Protein AF-A0A7V2DYG6-F1 (afdb_monomer_lite)

pLDDT: mean 83.48, std 15.12, range [31.61, 98.5]

Sequence (551 aa):
MRSIEEAAREAASCVRCRLARGRTQVVYGVGNPRAELMFIGEAPGYHEDRQGEPFVGAAGQLLTKMLEGIGLRREDVYIANVLKCLGYDAMVQLADGSWERIGRLVRSRYQGSVMSVDADGRLVARRVIGWHETPIAGRRIFRLSYASAKDAGAGWVSVELTGDHPVLTERGWVAAEELRPDDRIATGQGLSDTAFDVVCGTVLGDGRLSGNGSYLSFCHGEAQRDYAFFKAALLEELSPRTTVLRAAAGNGGAARGVVQVRTLPHRALRLLRSDFYRPRKRVPPWVAERLNDRMLAIWFMDEGDTRIRPPRRASSEIATVGFPEEDLPTLVAGLRRLGLTPSVQRGRIHFDLRESEALSIAIAPYVPPPMRHKLHPEVARRIPYDPDRFATGPPRAMYDRVDVRDVTHRPRTDATFFCIDVEGTHNFVTAGGVVHNCRPPGNRDPLPDEIEACRPWLAEQIDLIDPRIIVTLGNFATRFILDRPVSISRVRGQRFAWRGKVVIPTFHPAAVLHGGGQASSQMEALRRDFEEVRAALAERPPPVEEQLGLF

Structure (mmCIF, N/CA/C/O backbone):
data_AF-A0A7V2DYG6-F1
#
_entry.id   AF-A0A7V2DYG6-F1
#
loop_
_atom_site.group_PDB
_atom_site.id
_atom_site.type_symbol
_atom_site.label_atom_id
_atom_site.label_alt_id
_atom_site.label_comp_id
_atom_site.label_asym_id
_atom_site.label_entity_id
_atom_site.label_seq_id
_atom_site.pdbx_PDB_ins_code
_atom_site.Cartn_x
_atom_site.Cartn_y
_atom_site.Cartn_z
_atom_site.occupancy
_atom_site.B_iso_or_equiv
_atom_site.auth_seq_id
_atom_site.auth_comp_id
_atom_site.auth_asym_id
_atom_site.auth_atom_id
_atom_site.pdbx_PDB_model_num
ATOM 1 N N . MET A 1 1 ? -20.775 -1.449 45.036 1.00 58.75 1 MET A N 1
ATOM 2 C CA . MET A 1 1 ? -21.203 -1.892 43.691 1.00 58.75 1 MET A CA 1
ATOM 3 C C . MET A 1 1 ? -20.471 -1.029 42.677 1.00 58.75 1 MET A C 1
ATOM 5 O O . MET A 1 1 ? -20.194 0.114 43.021 1.00 58.75 1 MET A O 1
ATOM 9 N N . ARG A 1 2 ? -20.111 -1.565 41.507 1.00 79.12 2 ARG A N 1
ATOM 10 C CA . ARG A 1 2 ? -19.442 -0.809 40.433 1.00 79.12 2 ARG A CA 1
ATOM 11 C C . ARG A 1 2 ? -20.378 0.283 39.895 1.00 79.12 2 ARG A C 1
ATOM 13 O O . ARG A 1 2 ? -21.585 0.057 39.866 1.00 79.12 2 ARG A O 1
ATOM 20 N N . SER A 1 3 ? -19.856 1.434 39.480 1.00 86.50 3 SER A N 1
ATOM 21 C CA . SER A 1 3 ? -20.645 2.482 38.810 1.00 86.50 3 SER A CA 1
ATOM 22 C C . SER A 1 3 ? -20.632 2.327 37.282 1.00 86.50 3 SER A C 1
ATOM 24 O O . SER A 1 3 ? -19.695 1.761 36.709 1.00 86.50 3 SER A O 1
ATOM 26 N N . ILE A 1 4 ? -21.641 2.868 36.589 1.00 84.88 4 ILE A N 1
ATOM 27 C CA . ILE A 1 4 ? -21.669 2.860 35.117 1.00 84.88 4 ILE A CA 1
ATOM 28 C C . ILE A 1 4 ? -20.518 3.686 34.523 1.00 84.88 4 ILE A C 1
ATOM 30 O O . ILE A 1 4 ? -19.991 3.340 33.472 1.00 84.88 4 ILE A O 1
ATOM 34 N N . GLU A 1 5 ? -20.047 4.726 35.214 1.00 84.88 5 GLU A N 1
ATOM 35 C CA . GLU A 1 5 ? -18.883 5.527 34.823 1.00 84.88 5 GLU A CA 1
ATOM 36 C C . GLU A 1 5 ? -17.558 4.781 35.062 1.00 84.88 5 GLU A C 1
ATOM 38 O O . GLU A 1 5 ? -16.579 5.004 34.352 1.00 84.88 5 GLU A O 1
ATOM 43 N N . GLU A 1 6 ? -17.477 3.900 36.064 1.00 82.06 6 GLU A N 1
ATOM 44 C CA . GLU A 1 6 ? -16.348 2.973 36.253 1.00 82.06 6 GLU A CA 1
ATOM 45 C C . GLU A 1 6 ? -16.320 1.891 35.169 1.00 82.06 6 GLU A C 1
ATOM 47 O O . GLU A 1 6 ? -15.259 1.601 34.612 1.00 82.06 6 GLU A O 1
ATOM 52 N N . ALA A 1 7 ? -17.480 1.329 34.823 1.00 78.00 7 ALA A N 1
ATOM 53 C CA . ALA A 1 7 ? -17.611 0.376 33.726 1.00 78.00 7 ALA A CA 1
ATOM 54 C C . ALA A 1 7 ? -17.334 1.036 32.360 1.00 78.00 7 ALA A C 1
ATOM 56 O O . ALA A 1 7 ? -16.596 0.478 31.551 1.00 78.00 7 ALA A O 1
ATOM 57 N N . ALA A 1 8 ? -17.779 2.280 32.146 1.00 74.00 8 ALA A N 1
ATOM 58 C CA . ALA A 1 8 ? -17.452 3.081 30.965 1.00 74.00 8 ALA A CA 1
ATOM 59 C C . ALA A 1 8 ? -15.947 3.347 30.833 1.00 74.00 8 ALA A C 1
ATOM 61 O O . ALA A 1 8 ? -15.392 3.218 29.742 1.00 74.00 8 ALA A O 1
ATOM 62 N N . ARG A 1 9 ? -15.267 3.687 31.938 1.00 80.38 9 ARG A N 1
ATOM 63 C CA . ARG A 1 9 ? -13.812 3.921 31.956 1.00 80.38 9 ARG A CA 1
ATOM 64 C C . ARG A 1 9 ? -13.000 2.656 31.680 1.00 80.38 9 ARG A C 1
ATOM 66 O O . ARG A 1 9 ? -11.936 2.757 31.077 1.00 80.38 9 ARG A O 1
ATOM 73 N N . GLU A 1 10 ? -13.490 1.473 32.043 1.00 73.56 10 GLU A N 1
ATOM 74 C CA . GLU A 1 10 ? -12.833 0.218 31.660 1.00 73.56 10 GLU A CA 1
ATOM 75 C C . GLU A 1 10 ? -13.182 -0.199 30.225 1.00 73.56 10 GLU A C 1
ATOM 77 O O . GLU A 1 10 ? -12.290 -0.537 29.447 1.00 73.56 10 GLU A O 1
ATOM 82 N N . ALA A 1 11 ? -14.443 -0.082 29.808 1.00 60.69 11 ALA A N 1
ATOM 83 C CA . ALA A 1 11 ? -14.864 -0.323 28.429 1.00 60.69 11 ALA A CA 1
ATOM 84 C C . ALA A 1 11 ? -14.208 0.653 27.430 1.00 60.69 11 ALA A C 1
ATOM 86 O O . ALA A 1 11 ? -14.015 0.302 26.257 1.00 60.69 11 ALA A O 1
ATOM 87 N N . ALA A 1 12 ? -13.761 1.827 27.900 1.00 61.16 12 ALA A N 1
ATOM 88 C CA . ALA A 1 12 ? -12.889 2.741 27.164 1.00 61.16 12 ALA A CA 1
ATOM 89 C C . ALA A 1 12 ? -11.600 2.057 26.657 1.00 61.16 12 ALA A C 1
ATOM 91 O O . ALA A 1 12 ? -11.075 2.395 25.595 1.00 61.16 12 ALA A O 1
ATOM 92 N N . SER A 1 13 ? -11.136 1.033 27.378 1.00 58.62 13 SER A N 1
ATOM 93 C CA . SER A 1 13 ? -9.994 0.186 27.026 1.00 58.62 13 SER A CA 1
ATOM 94 C C . SER A 1 13 ? -10.353 -1.088 26.244 1.00 58.62 13 SER A C 1
ATOM 96 O O . SER A 1 13 ? -9.453 -1.824 25.851 1.00 58.62 13 SER A O 1
ATOM 98 N N . CYS A 1 14 ? -11.639 -1.375 25.988 1.00 49.91 14 CYS A N 1
ATOM 99 C CA . CYS A 1 14 ? -12.073 -2.613 25.328 1.00 49.91 14 CYS A CA 1
ATOM 100 C C . CYS A 1 14 ? -11.471 -2.774 23.923 1.00 49.91 14 CYS A C 1
ATOM 102 O O . CYS A 1 14 ? -11.638 -1.899 23.070 1.00 49.91 14 CYS A O 1
ATOM 104 N N . VAL A 1 15 ? -10.878 -3.945 23.659 1.00 51.44 15 VAL A N 1
ATOM 105 C CA . VAL A 1 15 ? -10.289 -4.348 22.364 1.00 51.44 15 VAL A CA 1
ATOM 106 C C . VAL A 1 15 ? -10.789 -5.714 21.854 1.00 51.44 15 VAL A C 1
ATOM 108 O O . VAL A 1 15 ? -10.137 -6.340 21.027 1.00 51.44 15 VAL A O 1
ATOM 111 N N . ARG A 1 16 ? -11.925 -6.219 22.358 1.00 52.41 16 ARG A N 1
ATOM 112 C CA . ARG A 1 16 ? -12.322 -7.644 22.260 1.00 52.41 16 ARG A CA 1
ATOM 113 C C . ARG A 1 16 ? -12.624 -8.201 20.839 1.00 52.41 16 ARG A C 1
ATOM 115 O O . ARG A 1 16 ? -12.970 -9.372 20.753 1.00 52.41 16 ARG A O 1
ATOM 122 N N . CYS A 1 17 ? -12.511 -7.441 19.736 1.00 44.00 17 CYS A N 1
ATOM 123 C CA . CYS A 1 17 ? -12.794 -7.947 18.369 1.00 44.00 17 CYS A CA 1
ATOM 124 C C . CYS A 1 17 ? -12.025 -7.226 17.235 1.00 44.00 17 CYS A C 1
ATOM 126 O O . CYS A 1 17 ? -10.950 -6.678 17.454 1.00 44.00 17 CYS A O 1
ATOM 128 N N . ARG A 1 18 ? -12.583 -7.215 16.011 1.00 47.06 18 ARG A N 1
ATOM 129 C CA . ARG A 1 18 ? -12.096 -6.495 14.823 1.00 47.06 18 ARG A CA 1
ATOM 130 C C . ARG A 1 18 ? -12.662 -5.108 14.520 1.00 47.06 18 ARG A C 1
ATOM 132 O O . ARG A 1 18 ? -11.879 -4.280 14.063 1.00 47.06 18 ARG A O 1
ATOM 139 N N . LEU A 1 19 ? -13.926 -4.775 14.820 1.00 47.75 19 LEU A N 1
ATOM 140 C CA . LEU A 1 19 ? -14.374 -3.362 14.743 1.00 47.75 19 LEU A CA 1
ATOM 141 C C . LEU A 1 19 ? -13.605 -2.474 15.714 1.00 47.75 19 LEU A C 1
ATOM 143 O O . LEU A 1 19 ? -13.468 -1.271 15.490 1.00 47.75 19 LEU A O 1
ATOM 147 N N . ALA A 1 20 ? -13.023 -3.133 16.719 1.00 46.84 20 ALA A N 1
ATOM 148 C CA . ALA A 1 20 ? -11.953 -2.639 17.549 1.00 46.84 20 ALA A CA 1
ATOM 149 C C . ALA A 1 20 ? -10.941 -1.797 16.782 1.00 46.84 20 ALA A C 1
ATOM 151 O O . ALA A 1 20 ? -10.587 -0.704 17.205 1.00 46.84 20 ALA A O 1
ATOM 152 N N . ARG A 1 21 ? -10.570 -2.213 15.577 1.00 41.56 21 ARG A N 1
ATOM 153 C CA . ARG A 1 21 ? -9.626 -1.460 14.772 1.00 41.56 21 ARG A CA 1
ATOM 154 C C . ARG A 1 21 ? -10.054 0.010 14.610 1.00 41.56 21 ARG A C 1
ATOM 156 O O . ARG A 1 21 ? -9.193 0.849 14.731 1.00 41.56 21 ARG A O 1
ATOM 163 N N . GLY A 1 22 ? -11.316 0.433 14.601 1.00 44.44 22 GLY A N 1
ATOM 164 C CA . GLY A 1 22 ? -11.501 1.852 14.955 1.00 44.44 22 GLY A CA 1
ATOM 165 C C . GLY A 1 22 ? -12.875 2.444 14.885 1.00 44.44 22 GLY A C 1
ATOM 166 O O . GLY A 1 22 ? -13.302 3.043 13.905 1.00 44.44 22 GLY A O 1
ATOM 167 N N . ARG A 1 23 ? -13.433 2.490 16.077 1.00 51.09 23 ARG A N 1
ATOM 168 C CA . ARG A 1 23 ? -13.841 3.779 16.617 1.00 51.09 23 ARG A CA 1
ATOM 169 C C . ARG A 1 23 ? -12.651 4.719 16.903 1.00 51.09 23 ARG A C 1
ATOM 171 O O . ARG A 1 23 ? -11.657 4.316 17.526 1.00 51.09 23 ARG A O 1
ATOM 178 N N . THR A 1 24 ? -12.799 5.989 16.539 1.00 52.12 24 THR A N 1
ATOM 179 C CA . THR A 1 24 ? -12.037 7.123 17.069 1.00 52.12 24 THR A CA 1
ATOM 180 C C . THR A 1 24 ? -12.218 7.266 18.587 1.00 52.12 24 THR A C 1
ATOM 182 O O . THR A 1 24 ? -11.200 7.429 19.264 1.00 52.12 24 THR A O 1
ATOM 185 N N . GLN A 1 25 ? -13.410 7.050 19.166 1.00 57.22 25 GLN A N 1
ATOM 186 C CA . GLN A 1 25 ? -13.566 6.907 20.626 1.00 57.22 25 GLN A CA 1
ATOM 187 C C . GLN A 1 25 ? -14.722 6.007 21.095 1.00 57.22 25 GLN A C 1
ATOM 189 O O . GLN A 1 25 ? -15.579 5.566 20.338 1.00 57.22 25 GLN A O 1
ATOM 194 N N . VAL A 1 26 ? -14.687 5.647 22.378 1.00 60.38 26 VAL A N 1
ATOM 195 C CA . VAL A 1 26 ? -15.513 4.591 22.969 1.00 60.38 26 VAL A CA 1
ATOM 196 C C . VAL A 1 26 ? -16.944 5.053 23.165 1.00 60.38 26 VAL A C 1
ATOM 198 O O . VAL A 1 26 ? -17.312 5.530 24.230 1.00 60.38 26 VAL A O 1
ATOM 201 N N . VAL A 1 27 ? -17.759 4.803 22.144 1.00 73.06 27 VAL A N 1
ATOM 202 C CA . VAL A 1 27 ? -19.216 4.910 22.226 1.00 73.06 27 VAL A CA 1
ATOM 203 C C . VAL A 1 27 ? -19.761 3.787 23.109 1.00 73.06 27 VAL A C 1
ATOM 205 O O . VAL A 1 27 ? -20.212 2.760 22.611 1.00 73.06 27 VAL A O 1
ATOM 208 N N . TYR A 1 28 ? -19.601 3.941 24.423 1.00 79.12 28 TYR A N 1
ATOM 209 C CA . TYR A 1 28 ? -20.069 2.996 25.434 1.00 79.12 28 TYR A CA 1
ATOM 210 C C . TYR A 1 28 ? -21.559 3.205 25.661 1.00 79.12 28 TYR A C 1
ATOM 212 O O . TYR A 1 28 ? -22.362 2.379 25.238 1.00 79.12 28 TYR A O 1
ATOM 220 N N . GLY A 1 29 ? -21.926 4.354 26.228 1.00 83.75 29 GLY A N 1
ATOM 221 C CA . GLY A 1 29 ? -23.301 4.812 26.304 1.00 83.75 29 GLY A CA 1
ATOM 222 C C . GLY A 1 29 ? -23.453 6.165 26.993 1.00 83.75 29 GLY A C 1
ATOM 223 O O . GLY A 1 29 ? -22.525 6.630 27.654 1.00 83.75 29 GLY A O 1
ATOM 224 N N . VAL A 1 30 ? -24.611 6.797 26.808 1.00 89.44 30 VAL A N 1
ATOM 225 C CA . VAL A 1 30 ? -24.936 8.143 27.312 1.00 89.44 30 VAL A CA 1
ATOM 226 C C . VAL A 1 30 ? -26.374 8.196 27.825 1.00 89.44 30 VAL A C 1
ATOM 228 O O . VAL A 1 30 ? -27.230 7.470 27.316 1.00 89.44 30 VAL A O 1
ATOM 231 N N . GLY A 1 31 ? -26.635 9.071 28.800 1.00 91.19 31 GLY A N 1
ATOM 232 C CA . GLY A 1 31 ? -27.966 9.332 29.349 1.00 91.19 31 GLY A CA 1
ATOM 233 C C . GLY A 1 31 ? -28.050 9.143 30.866 1.00 91.19 31 GLY A C 1
ATOM 234 O O . GLY A 1 31 ? -27.023 9.095 31.544 1.00 91.19 31 GLY A O 1
ATOM 235 N N . ASN A 1 32 ? -29.266 9.044 31.405 1.00 91.81 32 ASN A N 1
ATOM 236 C CA . ASN A 1 32 ? -29.505 8.884 32.842 1.00 91.81 32 ASN A CA 1
ATOM 237 C C . ASN A 1 32 ? -28.981 7.515 33.344 1.00 91.81 32 ASN A C 1
ATOM 239 O O . ASN A 1 32 ? -29.447 6.478 32.867 1.00 91.81 32 ASN A O 1
ATOM 243 N N . PRO A 1 33 ? -28.067 7.476 34.338 1.00 89.44 33 PRO A N 1
ATOM 244 C CA . PRO A 1 33 ? -27.503 6.235 34.877 1.00 89.44 33 PRO A CA 1
ATOM 245 C C . PRO A 1 33 ? -28.499 5.398 35.706 1.00 89.44 33 PRO A C 1
ATOM 247 O O . PRO A 1 33 ? -28.145 4.329 36.191 1.00 89.44 33 PRO A O 1
ATOM 250 N N . ARG A 1 34 ? -29.725 5.896 35.910 1.00 89.00 34 ARG A N 1
ATOM 251 C CA . ARG A 1 34 ? -30.854 5.245 36.597 1.00 89.00 34 ARG A CA 1
ATOM 252 C C . ARG A 1 34 ? -32.128 5.328 35.745 1.00 89.00 34 ARG A C 1
ATOM 254 O O . ARG A 1 34 ? -33.213 5.598 36.258 1.00 89.00 34 ARG A O 1
ATOM 261 N N . ALA A 1 35 ? -31.987 5.228 34.425 1.00 91.38 35 ALA A N 1
ATOM 262 C CA . ALA A 1 35 ? -33.112 5.317 33.504 1.00 91.38 35 ALA A CA 1
ATOM 263 C C . ALA A 1 35 ? -34.000 4.067 33.581 1.00 91.38 35 ALA A C 1
ATOM 265 O O . ALA A 1 35 ? -33.533 2.957 33.342 1.00 91.38 35 ALA A O 1
ATOM 266 N N . GLU A 1 36 ? -35.311 4.246 33.776 1.00 93.00 36 GLU A N 1
ATOM 267 C CA . GLU A 1 36 ? -36.278 3.150 33.600 1.00 93.00 36 GLU A CA 1
ATOM 268 C C . GLU A 1 36 ? -36.319 2.626 32.151 1.00 93.00 36 GLU A C 1
ATOM 270 O O . GLU A 1 36 ? -36.797 1.515 31.918 1.00 93.00 36 GLU A O 1
ATOM 275 N N . LEU A 1 37 ? -35.813 3.404 31.187 1.00 94.56 37 LEU A N 1
ATOM 276 C CA . LEU A 1 37 ? -35.832 3.114 29.756 1.00 94.56 37 LEU A CA 1
ATOM 277 C C . LEU A 1 37 ? -34.424 3.199 29.137 1.00 94.56 37 LEU A C 1
ATOM 279 O O . LEU A 1 37 ? -33.782 4.251 29.155 1.00 94.56 37 LEU A O 1
ATOM 283 N N . MET A 1 38 ? -33.978 2.101 28.523 1.00 96.25 38 MET A N 1
ATOM 284 C CA . MET A 1 38 ? -32.699 2.001 27.809 1.00 96.25 38 MET A CA 1
ATOM 285 C C . MET A 1 38 ? -32.905 1.667 26.325 1.00 96.25 38 MET A C 1
ATOM 287 O O . MET A 1 38 ? -33.697 0.793 25.988 1.00 96.25 38 MET A O 1
ATOM 291 N N . PHE A 1 39 ? -32.155 2.317 25.438 1.00 95.88 39 PHE A N 1
ATOM 292 C CA . PHE A 1 39 ? -32.126 2.081 23.995 1.00 95.88 39 PHE A CA 1
ATOM 293 C C . PHE A 1 39 ? -30.825 1.393 23.572 1.00 95.88 39 PHE A C 1
ATOM 295 O O . PHE A 1 39 ? -29.736 1.752 24.018 1.00 95.88 39 PHE A O 1
ATOM 302 N N . ILE A 1 40 ? -30.922 0.423 22.665 1.00 93.19 40 ILE A N 1
ATOM 303 C CA . ILE A 1 40 ? -29.769 -0.354 22.191 1.00 93.19 40 ILE A CA 1
ATOM 304 C C . ILE A 1 40 ? -29.702 -0.302 20.663 1.00 93.19 40 ILE A C 1
ATOM 306 O O . ILE A 1 40 ? -30.668 -0.668 19.987 1.00 93.19 40 ILE A O 1
ATOM 310 N N . GLY A 1 41 ? -28.563 0.169 20.143 1.00 84.94 41 GLY A N 1
ATOM 311 C CA . GLY A 1 41 ? -28.224 0.195 18.717 1.00 84.94 41 GLY A CA 1
ATOM 312 C C . GLY A 1 41 ? -27.410 -1.021 18.264 1.00 84.94 41 GLY A C 1
ATOM 313 O O . GLY A 1 41 ? -27.252 -1.993 19.000 1.00 84.94 41 GLY A O 1
ATOM 314 N N . GLU A 1 42 ? -26.908 -0.968 17.030 1.00 78.69 42 GLU A N 1
ATOM 315 C CA . GLU A 1 42 ? -26.140 -2.059 16.405 1.00 78.69 42 GLU A CA 1
ATOM 316 C C . GLU A 1 42 ? -24.624 -1.797 16.352 1.00 78.69 42 GLU A C 1
ATOM 318 O O . GLU A 1 42 ? -23.828 -2.687 16.650 1.00 78.69 42 GLU A O 1
ATOM 323 N N . ALA A 1 43 ? -24.222 -0.579 15.984 1.00 70.56 43 ALA A N 1
ATOM 324 C CA . ALA A 1 43 ? -22.841 -0.116 15.888 1.00 70.56 43 ALA A CA 1
ATOM 325 C C . ALA A 1 43 ? -22.816 1.430 15.865 1.00 70.56 43 ALA A C 1
ATOM 327 O O . ALA A 1 43 ? -23.840 2.045 15.560 1.00 70.56 43 ALA A O 1
ATOM 328 N N . PRO A 1 44 ? -21.676 2.096 16.141 1.00 70.06 44 PRO A N 1
ATOM 329 C CA . PRO A 1 44 ? -21.608 3.548 16.165 1.00 70.06 44 PRO A CA 1
ATOM 330 C C . PRO A 1 44 ? -21.460 4.105 14.748 1.00 70.06 44 PRO A C 1
ATOM 332 O O . PRO A 1 44 ? -20.532 3.744 14.019 1.00 70.06 44 PRO A O 1
ATOM 335 N N . GLY A 1 45 ? -22.337 5.037 14.374 1.00 64.75 45 GLY A N 1
ATOM 336 C CA . GLY A 1 45 ? -22.190 5.806 13.137 1.00 64.75 45 GLY A 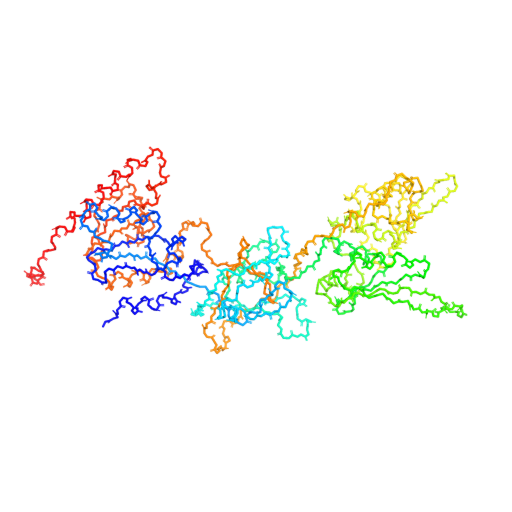CA 1
ATOM 337 C C . GLY A 1 45 ? -21.003 6.783 13.181 1.00 64.75 45 GLY A C 1
ATOM 338 O O . GLY A 1 45 ? -20.504 7.132 14.247 1.00 64.75 45 GLY A O 1
ATOM 339 N N . TYR A 1 46 ? -20.574 7.305 12.026 1.00 59.06 46 TYR A N 1
ATOM 340 C CA . TYR A 1 46 ? -19.407 8.206 11.911 1.00 59.06 46 TYR A CA 1
ATOM 341 C C . TYR A 1 46 ? -19.398 9.396 12.897 1.00 59.06 46 TYR A C 1
ATOM 343 O O . TYR A 1 46 ? -18.356 9.734 13.457 1.00 59.06 46 TYR A O 1
ATOM 351 N N . HIS A 1 47 ? -20.544 10.049 13.113 1.00 71.31 47 HIS A N 1
ATOM 352 C CA . HIS A 1 47 ? -20.635 11.184 14.041 1.00 71.31 47 HIS A CA 1
ATOM 353 C C . HIS A 1 47 ? -20.616 10.748 15.510 1.00 71.31 47 HIS A C 1
ATOM 355 O O . HIS A 1 47 ? -20.067 11.461 16.343 1.00 71.31 47 HIS A O 1
ATOM 361 N N . GLU A 1 48 ? -21.188 9.582 15.799 1.00 72.31 48 GLU A N 1
ATOM 362 C CA . GLU A 1 48 ? -21.292 8.985 17.134 1.00 72.31 48 GLU A CA 1
ATOM 363 C C . GLU A 1 48 ? -19.930 8.532 17.612 1.00 72.31 48 GLU A C 1
ATOM 365 O O . GLU A 1 48 ? -19.489 8.904 18.693 1.00 72.31 48 GLU A O 1
ATOM 370 N N . ASP A 1 49 ? -19.219 7.827 16.735 1.00 58.59 49 ASP A N 1
ATOM 371 C CA . ASP A 1 49 ? -17.827 7.482 16.926 1.00 58.59 49 ASP A CA 1
ATOM 372 C C . ASP A 1 49 ? -16.976 8.707 17.293 1.00 58.59 49 ASP A C 1
ATOM 374 O O . ASP A 1 49 ? -16.279 8.706 18.304 1.00 58.59 49 ASP A O 1
ATOM 378 N N . ARG A 1 50 ? -17.078 9.790 16.511 1.00 67.25 50 ARG A N 1
ATOM 379 C CA . ARG A 1 50 ? -16.298 11.007 16.768 1.00 67.25 50 ARG A CA 1
ATOM 380 C C . ARG A 1 50 ? -16.675 11.717 18.067 1.00 67.25 50 ARG A C 1
ATOM 382 O O . ARG A 1 50 ? -15.801 12.339 18.670 1.00 67.25 50 ARG A O 1
ATOM 389 N N . GLN A 1 51 ? -17.935 11.656 18.491 1.00 74.81 51 GLN A N 1
ATOM 390 C CA . GLN A 1 51 ? -18.427 12.358 19.683 1.00 74.81 51 GLN A CA 1
ATOM 391 C C . GLN A 1 51 ? -18.346 11.513 20.964 1.00 74.81 51 GLN A C 1
ATOM 393 O O . GLN A 1 51 ? -18.314 12.083 22.047 1.00 74.81 51 GLN A O 1
ATOM 398 N N . GLY A 1 52 ? -18.242 10.183 20.860 1.00 72.12 52 GLY A N 1
ATOM 399 C CA . GLY A 1 52 ? -18.289 9.265 22.007 1.00 72.12 52 GLY A CA 1
ATOM 400 C C . GLY A 1 52 ? -19.714 8.933 22.459 1.00 72.12 52 GLY A C 1
ATOM 401 O O . GLY A 1 52 ? -19.909 8.059 23.299 1.00 72.12 52 GLY A O 1
ATOM 402 N N . GLU A 1 53 ? -20.716 9.577 21.863 1.00 85.12 53 GLU A N 1
ATOM 403 C CA . GLU A 1 53 ? -22.126 9.440 22.210 1.00 85.12 53 GLU A CA 1
ATOM 404 C C . GLU A 1 53 ? -22.895 8.709 21.098 1.00 85.12 53 GLU A C 1
ATOM 406 O O . GLU A 1 53 ? -22.802 9.094 19.929 1.00 85.12 53 GLU A O 1
ATOM 411 N N . PRO A 1 54 ? -23.664 7.653 21.417 1.00 84.44 54 PRO A N 1
ATOM 412 C CA . PRO A 1 54 ? -24.465 6.933 20.431 1.00 84.44 54 PRO A CA 1
ATOM 413 C C . PRO A 1 54 ? -25.656 7.782 19.968 1.00 84.44 54 PRO A C 1
ATOM 415 O O . PRO A 1 54 ? -26.147 8.633 20.705 1.00 84.44 54 PRO A O 1
ATOM 418 N N . PHE A 1 55 ? -26.156 7.537 18.754 1.00 86.75 55 PHE A N 1
ATOM 419 C CA . PHE A 1 55 ? -27.301 8.241 18.157 1.00 86.75 55 PHE A CA 1
ATOM 420 C C . PHE A 1 55 ? -27.216 9.785 18.166 1.00 86.75 55 PHE A C 1
ATOM 422 O O . PHE A 1 55 ? -28.168 10.442 18.589 1.00 86.75 55 PHE A O 1
ATOM 429 N N . VAL A 1 56 ? -26.122 10.384 17.680 1.00 84.88 56 VAL A N 1
ATOM 430 C CA . VAL A 1 56 ? -25.991 11.850 17.455 1.00 84.88 56 VAL A CA 1
ATOM 431 C C . VAL A 1 56 ? -26.098 12.264 15.976 1.00 84.88 56 VAL A C 1
ATOM 433 O O . VAL A 1 56 ? -26.129 13.451 15.658 1.00 84.88 56 VAL A O 1
ATOM 436 N N . GLY A 1 57 ? -26.162 11.300 15.048 1.00 82.50 57 GLY A N 1
ATOM 437 C CA . GLY A 1 57 ? -26.413 11.558 13.622 1.00 82.50 57 GLY A CA 1
ATOM 438 C C . GLY A 1 57 ? -27.888 11.854 13.300 1.00 82.50 57 GLY A C 1
ATOM 439 O O . GLY A 1 57 ? -28.717 12.019 14.191 1.00 82.50 57 GLY A O 1
ATOM 440 N N . ALA A 1 58 ? -28.258 11.849 12.014 1.00 83.81 58 ALA A N 1
ATOM 441 C CA . ALA A 1 58 ? -29.648 12.072 11.578 1.00 83.81 58 ALA A CA 1
ATOM 442 C C . ALA A 1 58 ? -30.644 11.047 12.168 1.00 83.81 58 ALA A C 1
ATOM 444 O O . ALA A 1 58 ? -31.732 11.417 12.607 1.00 83.81 58 ALA A O 1
ATOM 445 N N . ALA A 1 59 ? -30.241 9.774 12.271 1.00 85.00 59 ALA A N 1
ATOM 446 C CA . ALA A 1 59 ? -30.986 8.734 12.989 1.00 85.00 59 ALA A CA 1
ATOM 447 C C . ALA A 1 59 ? -31.208 9.093 14.472 1.00 85.00 59 ALA A C 1
ATOM 449 O O . ALA A 1 59 ? -32.266 8.827 15.035 1.00 85.00 59 ALA A O 1
ATOM 450 N N . GLY A 1 60 ? -30.229 9.765 15.077 1.00 88.62 60 GLY A N 1
ATOM 451 C CA . GLY A 1 60 ? -30.290 10.313 16.424 1.00 88.62 60 GLY A CA 1
ATOM 452 C C . GLY A 1 60 ? -31.247 11.484 16.592 1.00 88.62 60 GLY A C 1
ATOM 453 O O . GLY A 1 60 ? -31.999 11.522 17.559 1.00 88.62 60 GLY A O 1
ATOM 454 N N . GLN A 1 61 ? -31.280 12.401 15.625 1.00 91.44 61 GLN A N 1
ATOM 455 C CA . GLN A 1 61 ? -32.254 13.497 15.599 1.00 91.44 61 GLN A CA 1
ATOM 456 C C . GLN A 1 61 ? -33.690 12.974 15.457 1.00 91.44 61 GLN A C 1
ATOM 458 O O . GLN A 1 61 ? -34.608 13.537 16.052 1.00 91.44 61 GLN A O 1
ATOM 463 N N . LEU A 1 62 ? -33.897 11.887 14.701 1.00 91.81 62 LEU A N 1
ATOM 464 C CA . LEU A 1 62 ? -35.192 11.208 14.655 1.00 91.81 62 LEU A CA 1
ATOM 465 C C . LEU A 1 62 ? -35.515 10.521 15.992 1.00 91.81 62 LEU A C 1
ATOM 467 O O . LEU A 1 62 ? -36.628 10.684 16.477 1.00 91.81 62 LEU A O 1
ATOM 471 N N . LEU A 1 63 ? -34.557 9.823 16.616 1.00 93.38 63 LEU A N 1
ATOM 472 C CA . LEU A 1 63 ? -34.744 9.220 17.942 1.00 93.38 63 LEU A CA 1
ATOM 473 C C . LEU A 1 63 ? -35.163 10.266 18.990 1.00 93.38 63 LEU A C 1
ATOM 475 O O . LEU A 1 63 ? -36.162 10.060 19.673 1.00 93.38 63 LEU A O 1
ATOM 479 N N . THR A 1 64 ? -34.476 11.413 19.059 1.00 94.25 64 THR A N 1
ATOM 480 C CA . THR A 1 64 ? -34.856 12.522 19.951 1.00 94.25 64 THR A CA 1
ATOM 481 C C . THR A 1 64 ? -36.286 13.003 19.672 1.00 94.25 64 THR A C 1
ATOM 483 O O . THR A 1 64 ? -37.074 13.100 20.603 1.00 94.25 64 THR A O 1
ATOM 486 N N . LYS A 1 65 ? -36.685 13.186 18.404 1.00 93.69 65 LYS A N 1
ATOM 487 C CA . LYS A 1 65 ? -38.064 13.587 18.047 1.00 93.69 65 LYS A CA 1
ATOM 488 C C . LYS A 1 65 ? -39.136 12.555 18.405 1.00 93.69 65 LYS A C 1
ATOM 490 O O . LYS A 1 65 ? -40.288 12.923 18.620 1.00 93.69 65 LYS A O 1
ATOM 495 N N . MET A 1 66 ? -38.795 11.266 18.432 1.00 95.25 66 MET A N 1
ATOM 496 C CA . MET A 1 66 ? -39.723 10.220 18.877 1.00 95.25 66 MET A CA 1
ATOM 497 C C . MET A 1 66 ? -39.826 10.168 20.410 1.00 95.25 66 MET A C 1
ATOM 499 O O . MET A 1 66 ? -40.919 9.931 20.913 1.00 95.25 66 MET A O 1
ATOM 503 N N . LEU A 1 67 ? -38.743 10.465 21.144 1.00 94.25 67 LEU A N 1
ATOM 504 C CA . LEU A 1 67 ? -38.773 10.673 22.601 1.00 94.25 67 LEU A CA 1
ATOM 505 C C . LEU A 1 67 ? -39.624 11.898 22.977 1.00 94.25 67 LEU A C 1
ATOM 507 O O . LEU A 1 67 ? -40.549 11.774 23.780 1.00 94.25 67 LEU A O 1
ATOM 511 N N . GLU A 1 68 ? -39.378 13.042 22.329 1.00 94.62 68 GLU A N 1
ATOM 512 C CA . GLU A 1 68 ? -40.147 14.284 22.509 1.00 94.62 68 GLU A CA 1
ATOM 513 C C . GLU A 1 68 ? -41.648 14.043 22.288 1.00 94.62 68 GLU A C 1
ATOM 515 O O . GLU A 1 68 ? -42.481 14.487 23.078 1.00 94.62 68 GLU A O 1
ATOM 520 N N . GLY A 1 69 ? -41.995 13.272 21.248 1.00 92.06 69 GLY A N 1
ATOM 521 C CA . GLY A 1 69 ? -43.373 12.905 20.918 1.00 92.06 69 GLY A CA 1
ATOM 522 C C . GLY A 1 69 ? -44.105 12.093 21.994 1.00 92.06 69 GLY A C 1
ATOM 523 O O . GLY A 1 69 ? -45.332 12.136 22.030 1.00 92.06 69 GLY A O 1
ATOM 524 N N . ILE A 1 70 ? -43.383 11.407 22.888 1.00 93.56 70 ILE A N 1
ATOM 525 C CA . ILE A 1 70 ? -43.959 10.670 24.028 1.00 93.56 70 ILE A CA 1
ATOM 526 C C . ILE A 1 70 ? -43.743 11.363 25.381 1.00 93.56 70 ILE A C 1
ATOM 528 O O . ILE A 1 70 ? -44.078 10.795 26.421 1.00 93.56 70 ILE A O 1
ATOM 532 N N . GLY A 1 71 ? -43.235 12.600 25.376 1.00 92.31 71 GLY A N 1
ATOM 533 C CA . GLY A 1 71 ? -43.015 13.404 26.580 1.00 92.31 71 GLY A CA 1
ATOM 534 C C . GLY A 1 71 ? -41.714 13.104 27.327 1.00 92.31 71 GLY A C 1
ATOM 535 O O . GLY A 1 71 ? -41.595 13.487 28.488 1.00 92.31 71 GLY A O 1
ATOM 536 N N . LEU A 1 72 ? -40.748 12.438 26.686 1.00 94.00 72 LEU A N 1
ATOM 537 C CA . LEU A 1 72 ? -39.411 12.195 27.233 1.00 94.00 72 LEU A CA 1
ATOM 538 C C . LEU A 1 72 ? -38.367 13.080 26.555 1.00 94.00 72 LEU A C 1
ATOM 540 O O . LEU A 1 72 ? -38.467 13.392 25.368 1.00 94.00 72 LEU A O 1
ATOM 544 N N . ARG A 1 73 ? -37.311 13.424 27.287 1.00 92.94 73 ARG A N 1
ATOM 545 C CA . ARG A 1 73 ? -36.115 14.063 26.736 1.00 92.94 73 ARG A CA 1
ATOM 546 C C . ARG A 1 73 ? -34.992 13.036 26.623 1.00 92.94 73 ARG A C 1
ATOM 548 O O . ARG A 1 73 ? -35.088 11.906 27.104 1.00 92.94 73 ARG A O 1
ATOM 555 N N . ARG A 1 74 ? -33.897 13.422 25.974 1.00 90.44 74 ARG A N 1
ATOM 556 C CA . ARG A 1 74 ? -32.763 12.522 25.725 1.00 90.44 74 ARG A CA 1
ATOM 557 C C . ARG A 1 74 ? -32.019 12.158 27.011 1.00 90.44 74 ARG A C 1
ATOM 559 O O . ARG A 1 74 ? -31.525 11.045 27.146 1.00 90.44 74 ARG A O 1
ATOM 566 N N . GLU A 1 75 ? -31.965 13.093 27.948 1.00 92.25 75 GLU A N 1
ATOM 567 C CA . GLU A 1 75 ? -31.380 12.936 29.274 1.00 92.25 75 GLU A CA 1
ATOM 568 C C . GLU A 1 75 ? -32.211 12.058 30.222 1.00 92.25 75 GLU A C 1
ATOM 570 O O . GLU A 1 75 ? -31.682 11.651 31.248 1.00 92.25 75 GLU A O 1
ATOM 575 N N . ASP A 1 76 ? -33.468 11.732 29.897 1.00 92.38 76 ASP A N 1
ATOM 576 C CA . ASP A 1 76 ? -34.336 10.904 30.751 1.00 92.38 76 ASP A CA 1
ATOM 577 C C . ASP A 1 76 ? -34.116 9.385 30.541 1.00 92.38 76 ASP A C 1
ATOM 579 O O . ASP A 1 76 ? -34.550 8.570 31.358 1.00 92.38 76 ASP A O 1
ATOM 583 N N . VAL A 1 77 ? -33.411 9.000 29.468 1.00 94.25 77 VAL A N 1
ATOM 584 C CA . VAL A 1 77 ? -33.181 7.612 29.010 1.00 94.25 77 VAL A CA 1
ATOM 585 C C . VAL A 1 77 ? -31.680 7.278 28.957 1.00 94.25 77 VAL A C 1
ATOM 587 O O . VAL A 1 77 ? -30.866 8.174 29.148 1.00 94.25 77 VAL A O 1
ATOM 590 N N . TYR A 1 78 ? -31.287 6.025 28.680 1.00 94.31 78 TYR A N 1
ATOM 591 C CA . TYR A 1 78 ? -29.882 5.625 28.422 1.00 94.31 78 TYR A CA 1
ATOM 592 C C . TYR A 1 78 ? -29.711 4.939 27.048 1.00 94.31 78 TYR A C 1
ATOM 594 O O . TYR A 1 78 ? -30.661 4.338 26.556 1.00 94.31 78 TYR A O 1
ATOM 602 N N . ILE A 1 79 ? -28.541 5.027 26.395 1.00 91.81 79 ILE A N 1
ATOM 603 C CA . ILE A 1 79 ? -28.306 4.590 24.992 1.00 91.81 79 ILE A CA 1
ATOM 604 C C . ILE A 1 79 ? -26.873 3.999 24.822 1.00 91.81 79 ILE A C 1
ATOM 606 O O . ILE A 1 79 ? -25.980 4.588 25.417 1.00 91.81 79 ILE A O 1
ATOM 610 N N . ALA A 1 80 ? -26.590 2.922 24.039 1.00 85.25 80 ALA A N 1
ATOM 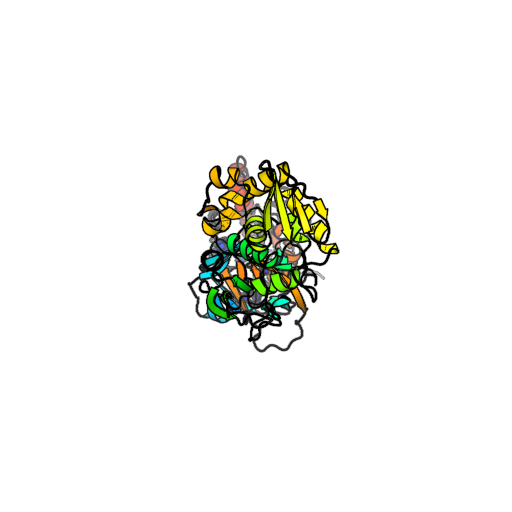611 C CA . ALA A 1 80 ? -25.264 2.204 24.035 1.00 85.25 80 ALA A CA 1
ATOM 612 C C . ALA A 1 80 ? -24.673 1.619 22.691 1.00 85.25 80 ALA A C 1
ATOM 614 O O . ALA A 1 80 ? -25.442 1.437 21.747 1.00 85.25 80 ALA A O 1
ATOM 615 N N . ASN A 1 81 ? -23.331 1.324 22.619 1.00 66.19 81 ASN A N 1
ATOM 616 C CA . ASN A 1 81 ? -22.523 0.741 21.473 1.00 66.19 81 ASN A CA 1
ATOM 617 C C . ASN A 1 81 ? -21.208 -0.142 21.824 1.00 66.19 81 ASN A C 1
ATOM 619 O O . ASN A 1 81 ? -21.407 -1.186 22.435 1.00 66.19 81 ASN A O 1
ATOM 623 N N . VAL A 1 82 ? -19.910 0.091 21.368 1.00 59.53 82 VAL A N 1
ATOM 624 C CA . VAL A 1 82 ? -18.867 -1.018 21.046 1.00 59.53 82 VAL A CA 1
ATOM 625 C C . VAL A 1 82 ? -17.268 -1.038 21.399 1.00 59.53 82 VAL A C 1
ATOM 627 O O . VAL A 1 82 ? -16.999 -1.146 22.594 1.00 59.53 82 VAL A O 1
ATOM 630 N N . LEU A 1 83 ? -16.171 -1.077 20.520 1.00 41.81 83 LEU A N 1
ATOM 631 C CA . LEU A 1 83 ? -14.705 -1.600 20.794 1.00 41.81 83 LEU A CA 1
ATOM 632 C C . LEU A 1 83 ? -13.385 -0.917 20.108 1.00 41.81 83 LEU A C 1
ATOM 634 O O . LEU A 1 83 ? -13.612 -0.294 19.088 1.00 41.81 83 LEU A O 1
ATOM 638 N N . LYS A 1 84 ? -12.037 -0.988 20.512 1.00 31.61 84 LYS A N 1
ATOM 639 C CA . LYS A 1 84 ? -10.784 -0.152 20.033 1.00 31.61 84 LYS A CA 1
ATOM 640 C C . LYS A 1 84 ? -9.323 -0.748 19.552 1.00 31.61 84 LYS A C 1
ATOM 642 O O . LYS A 1 84 ? -9.130 -1.955 19.617 1.00 31.61 84 LYS A O 1
ATOM 647 N N . CYS A 1 85 ? -8.306 0.071 19.050 1.00 42.75 85 CYS A N 1
ATOM 648 C CA . CYS A 1 85 ? -7.134 -0.132 18.035 1.00 42.75 85 CYS A CA 1
ATOM 649 C C . CYS A 1 85 ? -5.576 -0.362 18.445 1.00 42.75 85 CYS A C 1
ATOM 651 O O . CYS A 1 85 ? -5.339 -1.085 19.404 1.00 42.75 85 CYS A O 1
ATOM 653 N N . LEU A 1 86 ? -4.520 0.122 17.687 1.00 50.53 86 LEU A N 1
ATOM 654 C CA . LEU A 1 86 ? -3.136 -0.443 17.303 1.00 50.53 86 LEU A CA 1
ATOM 655 C C . LEU A 1 86 ? -1.848 -0.162 18.182 1.00 50.53 86 LEU A C 1
ATOM 657 O O . LEU A 1 86 ? -2.063 -0.326 19.354 1.00 50.53 86 LEU A O 1
ATOM 661 N N . GLY A 1 87 ? -0.567 0.151 17.737 1.00 54.91 87 GLY A N 1
ATOM 662 C CA . GLY A 1 87 ? 0.789 0.058 18.467 1.00 54.91 87 GLY A CA 1
ATOM 663 C C . GLY A 1 87 ? 1.918 1.198 18.496 1.00 54.91 87 GLY A C 1
ATOM 664 O O . GLY A 1 87 ? 2.001 1.942 17.536 1.00 54.91 87 GLY A O 1
ATOM 665 N N . TYR A 1 88 ? 2.784 1.365 19.563 1.00 68.62 88 TYR A N 1
ATOM 666 C CA . TYR A 1 88 ? 3.689 2.569 19.883 1.00 68.62 88 TYR A CA 1
ATOM 667 C C . TYR A 1 88 ? 5.026 2.766 19.131 1.00 68.62 88 TYR A C 1
ATOM 669 O O . TYR A 1 88 ? 5.232 3.806 18.506 1.00 68.62 88 TYR A O 1
ATOM 677 N N . ASP A 1 89 ? 5.997 1.851 19.280 1.00 78.19 89 ASP A N 1
ATOM 678 C CA . ASP A 1 89 ? 7.404 2.070 18.858 1.00 78.19 89 ASP A CA 1
ATOM 679 C C . ASP A 1 89 ? 7.610 1.880 17.339 1.00 78.19 89 ASP A C 1
ATOM 681 O O . ASP A 1 89 ? 8.729 1.880 16.824 1.00 78.19 89 ASP A O 1
ATOM 685 N N . ALA A 1 90 ? 6.504 1.720 16.611 1.00 80.81 90 ALA A N 1
ATOM 686 C CA . ALA A 1 90 ? 6.456 1.645 15.165 1.00 80.81 90 ALA A CA 1
ATOM 687 C C . ALA A 1 90 ? 6.953 2.959 14.541 1.00 80.81 90 ALA A C 1
ATOM 689 O O . ALA A 1 90 ? 6.326 4.010 14.679 1.00 80.81 90 ALA A O 1
ATOM 690 N N . MET A 1 91 ? 8.073 2.890 13.823 1.00 89.69 91 MET A N 1
ATOM 691 C CA . MET A 1 91 ? 8.556 4.002 13.006 1.00 89.69 91 MET A CA 1
ATOM 692 C C . MET A 1 91 ? 7.656 4.157 11.773 1.00 89.69 91 MET A C 1
ATOM 694 O O . MET A 1 91 ? 7.511 3.209 10.997 1.00 89.69 91 MET A O 1
ATOM 698 N N . VAL A 1 92 ? 7.094 5.350 11.595 1.00 91.38 92 VAL A N 1
ATOM 699 C CA . VAL A 1 92 ? 6.321 5.798 10.429 1.00 91.38 92 VAL A CA 1
ATOM 700 C C . VAL A 1 92 ? 7.204 6.701 9.576 1.00 91.38 92 VAL A C 1
ATOM 702 O O . VAL A 1 92 ? 7.983 7.490 10.116 1.00 91.38 92 VAL A O 1
ATOM 705 N N . GLN A 1 93 ? 7.099 6.583 8.254 1.00 93.69 93 GLN A N 1
ATOM 706 C CA . GLN A 1 93 ? 7.847 7.443 7.339 1.00 93.69 93 GLN A CA 1
ATOM 707 C C . GLN A 1 93 ? 7.120 8.778 7.136 1.00 93.69 93 GLN A C 1
ATOM 709 O O . GLN A 1 93 ? 5.922 8.803 6.842 1.00 93.69 93 GLN A O 1
ATOM 714 N N . LEU A 1 94 ? 7.841 9.889 7.266 1.00 95.31 94 LEU A N 1
ATOM 715 C CA . LEU A 1 94 ? 7.339 11.230 6.972 1.00 95.31 94 LEU A CA 1
ATOM 716 C C . LEU A 1 94 ? 7.441 11.538 5.467 1.00 95.31 94 LEU A C 1
ATOM 718 O O . LEU A 1 94 ? 8.114 10.836 4.711 1.00 95.31 94 LEU A O 1
ATOM 722 N N . ALA A 1 95 ? 6.751 12.584 5.012 1.00 92.88 95 ALA A N 1
ATOM 723 C CA . ALA A 1 95 ? 6.697 12.961 3.596 1.00 92.88 95 ALA A CA 1
ATOM 724 C C . ALA A 1 95 ? 8.053 13.367 2.983 1.00 92.88 95 ALA A C 1
ATOM 726 O O . ALA A 1 95 ? 8.225 13.250 1.774 1.00 92.88 95 ALA A O 1
ATOM 727 N N . ASP A 1 96 ? 9.012 13.804 3.802 1.00 88.56 96 ASP A N 1
ATOM 728 C CA . ASP A 1 96 ? 10.399 14.102 3.411 1.00 88.56 96 ASP A CA 1
ATOM 729 C C . ASP A 1 96 ? 11.303 12.849 3.362 1.00 88.56 96 ASP A C 1
ATOM 731 O O . ASP A 1 96 ? 12.501 12.942 3.097 1.00 88.56 96 ASP A O 1
ATOM 735 N N . GLY A 1 97 ? 10.742 11.667 3.634 1.00 85.19 97 GLY A N 1
ATOM 736 C CA . GLY A 1 97 ? 11.459 10.397 3.694 1.00 85.19 97 GLY A CA 1
ATOM 737 C C . GLY A 1 97 ? 12.138 10.103 5.037 1.00 85.19 97 GLY A C 1
ATOM 738 O O . GLY A 1 97 ? 12.678 9.001 5.192 1.00 85.19 97 GLY A O 1
ATOM 739 N N . SER A 1 98 ? 12.091 11.030 6.003 1.00 89.81 98 SER A N 1
ATOM 740 C CA . SER A 1 98 ? 12.554 10.813 7.378 1.00 89.81 98 SER A CA 1
ATOM 741 C C . SER A 1 98 ? 11.607 9.887 8.163 1.00 89.81 98 SER A C 1
ATOM 743 O O . SER A 1 98 ? 10.605 9.403 7.634 1.00 89.81 98 SER A O 1
ATOM 745 N N . TRP A 1 99 ? 11.942 9.573 9.418 1.00 91.56 99 TRP A N 1
ATOM 746 C CA . TRP A 1 99 ? 11.232 8.570 10.219 1.00 91.56 99 TRP A CA 1
ATOM 747 C C . TRP A 1 99 ? 10.997 9.044 11.653 1.00 91.56 99 TRP A C 1
ATOM 749 O O . TRP A 1 99 ? 11.938 9.447 12.334 1.00 91.56 99 TRP A O 1
ATOM 759 N N . GLU A 1 100 ? 9.768 8.890 12.147 1.00 92.81 100 GLU A N 1
ATOM 760 C 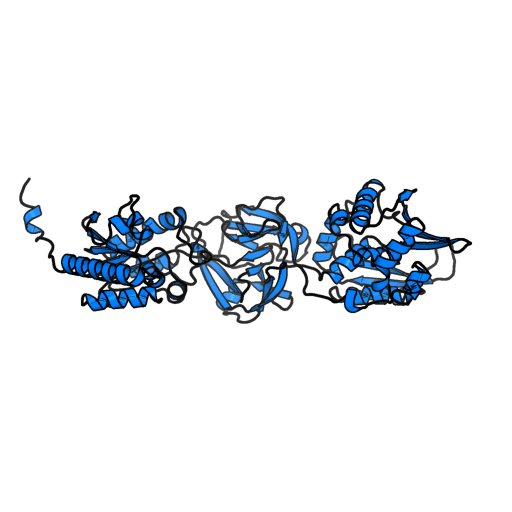CA . GLU A 1 100 ? 9.388 9.197 13.532 1.00 92.81 100 GLU A CA 1
ATOM 761 C C . GLU A 1 100 ? 8.495 8.084 14.114 1.00 92.81 100 GLU A C 1
ATOM 763 O O . GLU A 1 100 ? 7.761 7.410 13.393 1.00 92.81 100 GLU A O 1
ATOM 768 N N . ARG A 1 101 ? 8.569 7.852 15.427 1.00 90.19 101 ARG A N 1
ATOM 769 C CA . ARG A 1 101 ? 7.726 6.892 16.150 1.00 90.19 101 ARG A CA 1
ATOM 770 C C . ARG A 1 101 ? 6.282 7.373 16.134 1.00 90.19 101 ARG A C 1
ATOM 772 O O . ARG A 1 101 ? 5.999 8.492 16.567 1.00 90.19 101 ARG A O 1
ATOM 779 N N . ILE A 1 102 ? 5.353 6.503 15.743 1.00 83.25 102 ILE A N 1
ATOM 780 C CA . ILE A 1 102 ? 3.915 6.807 15.733 1.00 83.25 102 ILE A CA 1
ATOM 781 C C . ILE A 1 102 ? 3.416 7.292 17.099 1.00 83.25 102 ILE A C 1
ATOM 783 O O . ILE A 1 102 ? 2.606 8.210 17.167 1.00 83.25 102 ILE A O 1
ATOM 787 N N . GLY A 1 103 ? 3.988 6.780 18.189 1.00 78.75 103 GLY A N 1
ATOM 788 C CA . GLY A 1 103 ? 3.746 7.271 19.539 1.00 78.75 103 GLY A CA 1
ATOM 789 C C . GLY A 1 103 ? 4.066 8.749 19.778 1.00 78.75 103 GLY A C 1
ATOM 790 O O . GLY A 1 103 ? 3.308 9.438 20.463 1.00 78.75 103 GLY A O 1
ATOM 791 N N . ARG A 1 104 ? 5.150 9.274 19.184 1.00 88.62 104 ARG A N 1
ATOM 792 C CA . ARG A 1 104 ? 5.439 10.717 19.215 1.00 88.62 104 ARG A CA 1
ATOM 793 C C . ARG A 1 104 ? 4.483 11.484 18.312 1.00 88.62 104 ARG A C 1
ATOM 795 O O . ARG A 1 104 ? 3.959 12.505 18.750 1.00 88.62 104 ARG A O 1
ATOM 802 N N . LEU A 1 105 ? 4.217 10.992 17.096 1.00 89.06 105 LEU A N 1
ATOM 803 C CA . LEU A 1 105 ? 3.258 11.611 16.165 1.00 89.06 105 LEU A CA 1
ATOM 804 C C . LEU A 1 105 ? 1.869 11.770 16.801 1.00 89.06 105 LEU A C 1
ATOM 806 O O . LEU A 1 105 ? 1.252 12.823 16.669 1.00 89.06 105 LEU A O 1
ATOM 810 N N . VAL A 1 106 ? 1.413 10.762 17.549 1.00 76.50 106 VAL A N 1
ATOM 811 C CA . VAL A 1 106 ? 0.155 10.795 18.303 1.00 76.50 106 VAL A CA 1
ATOM 812 C C . VAL A 1 106 ? 0.205 11.777 19.470 1.00 76.50 106 VAL A C 1
ATOM 814 O O . VAL A 1 106 ? -0.635 12.674 19.538 1.00 76.50 106 VAL A O 1
ATOM 817 N N . ARG A 1 107 ? 1.191 11.663 20.370 1.00 80.50 107 ARG A N 1
ATOM 818 C CA . ARG A 1 107 ? 1.249 12.491 21.591 1.00 80.50 107 ARG A CA 1
ATOM 819 C C . ARG A 1 107 ? 1.508 13.978 21.310 1.00 80.50 107 ARG A C 1
ATOM 821 O O . ARG A 1 107 ? 1.036 14.823 22.060 1.00 80.50 107 ARG A O 1
ATOM 828 N N . SER A 1 108 ? 2.188 14.300 20.208 1.00 90.88 108 SER A N 1
ATOM 829 C CA . SER A 1 108 ? 2.367 15.676 19.704 1.00 90.88 108 SER A CA 1
ATOM 830 C C . SER A 1 108 ? 1.216 16.185 18.827 1.00 90.88 108 SER A C 1
ATOM 832 O O . SER A 1 108 ? 1.204 17.365 18.485 1.00 90.88 108 SER A O 1
ATOM 834 N N . ARG A 1 109 ? 0.264 15.317 18.446 1.00 84.00 109 ARG A N 1
ATOM 835 C CA . ARG A 1 109 ? -0.761 15.577 17.418 1.00 84.00 109 ARG A CA 1
ATOM 836 C C . ARG A 1 109 ? -0.165 16.162 16.129 1.00 84.00 109 ARG A C 1
ATOM 838 O O . ARG A 1 109 ? -0.633 17.177 15.618 1.00 84.00 109 ARG A O 1
ATOM 845 N N . TYR A 1 110 ? 0.891 15.526 15.620 1.00 94.19 110 TYR A N 1
ATOM 846 C CA . TYR A 1 110 ? 1.623 15.947 14.423 1.00 94.19 110 TYR A CA 1
ATOM 847 C C . TYR A 1 110 ? 0.687 16.128 13.216 1.00 94.19 110 TYR A C 1
ATOM 849 O O . TYR A 1 110 ? 0.112 15.153 12.737 1.00 94.19 110 TYR A O 1
ATOM 857 N N . GLN A 1 111 ? 0.565 17.366 12.720 1.00 89.75 111 GLN A N 1
ATOM 858 C CA . GLN A 1 111 ? -0.337 17.760 11.619 1.00 89.75 111 GLN A CA 1
ATOM 859 C C . GLN A 1 111 ? 0.337 17.799 10.235 1.00 89.75 111 GLN A C 1
ATOM 861 O O . GLN A 1 111 ? -0.260 18.273 9.268 1.00 89.75 111 GLN A O 1
ATOM 866 N N . GLY A 1 112 ? 1.593 17.353 10.136 1.00 95.62 112 GLY A N 1
ATOM 867 C CA . GLY A 1 112 ? 2.308 17.263 8.864 1.00 95.62 112 GLY A CA 1
ATOM 868 C C . GLY A 1 112 ? 1.872 16.057 8.027 1.00 95.62 112 GLY A C 1
ATOM 869 O O . GLY A 1 112 ? 0.835 15.436 8.275 1.00 95.62 112 GLY A O 1
ATOM 870 N N . SER A 1 113 ? 2.687 15.705 7.035 1.00 97.56 113 SER A N 1
ATOM 871 C CA . SER A 1 113 ? 2.392 14.612 6.104 1.00 97.56 113 SER A CA 1
ATOM 872 C C . SER A 1 113 ? 3.289 13.399 6.327 1.00 97.56 113 SER A C 1
ATOM 874 O O . SER A 1 113 ? 4.491 13.525 6.554 1.00 97.56 113 SER A O 1
ATOM 876 N N . VAL A 1 114 ? 2.691 12.217 6.207 1.00 96.75 114 VAL A N 1
ATOM 877 C CA . VAL A 1 114 ? 3.357 10.910 6.217 1.00 96.75 114 VAL A CA 1
ATOM 878 C C . VAL A 1 114 ? 3.356 10.306 4.818 1.00 96.75 114 VAL A C 1
ATOM 880 O O . VAL A 1 114 ? 2.552 10.692 3.965 1.00 96.75 114 VAL A O 1
ATOM 883 N N . MET A 1 115 ? 4.256 9.357 4.573 1.00 96.62 115 MET A N 1
ATOM 884 C CA . MET A 1 115 ? 4.235 8.578 3.341 1.00 96.62 115 MET A CA 1
ATOM 885 C C . MET A 1 115 ? 3.117 7.532 3.401 1.00 96.62 115 MET A C 1
ATOM 887 O O . MET A 1 115 ? 2.935 6.836 4.402 1.00 96.62 115 MET A O 1
ATOM 891 N N . SER A 1 116 ? 2.365 7.429 2.313 1.00 95.06 116 SER A N 1
ATOM 892 C CA . SER A 1 116 ? 1.161 6.614 2.168 1.00 95.06 116 SER A CA 1
ATOM 893 C C . SER A 1 116 ? 1.145 5.946 0.791 1.00 95.06 116 SER A C 1
ATOM 895 O O . SER A 1 116 ? 1.966 6.282 -0.062 1.00 95.06 116 SER A O 1
ATOM 897 N N . VAL A 1 117 ? 0.229 5.007 0.559 1.00 95.38 117 VAL A N 1
ATOM 898 C CA . VAL A 1 117 ? 0.027 4.366 -0.747 1.00 95.38 117 VAL A CA 1
ATOM 899 C C . VAL A 1 117 ? -1.372 4.676 -1.281 1.00 95.38 117 VAL A C 1
ATOM 901 O O . VAL A 1 117 ? -2.359 4.570 -0.552 1.00 95.38 117 VAL A O 1
ATOM 904 N N . ASP A 1 118 ? -1.469 5.082 -2.547 1.00 93.56 118 ASP A N 1
ATOM 905 C CA . ASP A 1 118 ? -2.752 5.292 -3.231 1.00 93.56 118 ASP A CA 1
ATOM 906 C C . ASP A 1 118 ? -3.313 4.012 -3.886 1.00 93.56 118 ASP A C 1
ATOM 908 O O . ASP A 1 118 ? -2.719 2.934 -3.821 1.00 93.56 118 ASP A O 1
ATOM 912 N N . ALA A 1 119 ? -4.486 4.121 -4.518 1.00 87.94 119 ALA A N 1
ATOM 913 C CA . ALA A 1 119 ? -5.148 2.997 -5.184 1.00 87.94 119 ALA A CA 1
ATOM 914 C C . ALA A 1 119 ? -4.336 2.411 -6.360 1.00 87.94 119 ALA A C 1
ATOM 916 O O . ALA A 1 119 ? -4.480 1.229 -6.669 1.00 87.94 119 ALA A O 1
ATOM 917 N N . ASP A 1 120 ? -3.448 3.202 -6.970 1.00 89.81 120 ASP A N 1
ATOM 918 C CA . ASP A 1 120 ? -2.543 2.767 -8.036 1.00 89.81 120 ASP A CA 1
ATOM 919 C C . ASP A 1 120 ? -1.241 2.157 -7.492 1.00 89.81 120 ASP A C 1
ATOM 921 O O . ASP A 1 120 ? -0.365 1.775 -8.275 1.00 89.81 120 ASP A O 1
ATOM 925 N N . GLY A 1 121 ? -1.080 2.042 -6.171 1.00 92.75 121 GLY A N 1
ATOM 926 C CA . GLY A 1 121 ? 0.129 1.522 -5.534 1.00 92.75 121 GLY A CA 1
ATOM 927 C C . GLY A 1 121 ? 1.300 2.511 -5.513 1.00 92.75 121 GLY A C 1
ATOM 928 O O . GLY A 1 121 ? 2.443 2.084 -5.330 1.00 92.75 121 GLY A O 1
ATOM 929 N N . ARG A 1 122 ? 1.062 3.810 -5.736 1.00 95.25 122 ARG A N 1
ATOM 930 C CA . ARG A 1 122 ? 2.099 4.855 -5.736 1.00 95.25 122 ARG A CA 1
ATOM 931 C C . ARG A 1 122 ? 2.317 5.405 -4.333 1.00 95.25 122 ARG A C 1
ATOM 933 O O . ARG A 1 122 ? 1.371 5.570 -3.565 1.00 95.25 122 ARG A O 1
ATOM 940 N N . LEU A 1 123 ? 3.578 5.681 -4.009 1.00 94.94 123 LEU A N 1
ATOM 941 C CA . LEU A 1 123 ? 3.993 6.320 -2.766 1.00 94.94 123 LEU A CA 1
ATOM 942 C C . LEU A 1 123 ? 3.660 7.812 -2.845 1.00 94.94 123 LEU A C 1
ATOM 944 O O . LEU A 1 123 ? 4.160 8.529 -3.712 1.00 94.94 123 LEU A O 1
ATOM 948 N N . VAL A 1 124 ? 2.786 8.265 -1.949 1.00 95.00 124 VAL A N 1
ATOM 949 C CA . VAL A 1 124 ? 2.240 9.624 -1.927 1.00 95.00 124 VAL A CA 1
ATOM 950 C C . VAL A 1 124 ? 2.305 10.218 -0.524 1.00 95.00 124 VAL A C 1
ATOM 952 O O . VAL A 1 124 ? 1.913 9.588 0.459 1.00 95.00 124 VAL A O 1
ATOM 955 N N . ALA A 1 125 ? 2.758 11.466 -0.424 1.00 96.44 125 ALA A N 1
ATOM 956 C CA . ALA A 1 125 ? 2.674 12.234 0.810 1.00 96.44 125 ALA A CA 1
ATOM 957 C C . ALA A 1 125 ? 1.207 12.588 1.108 1.00 96.44 125 ALA A C 1
ATOM 959 O O . ALA A 1 125 ? 0.518 13.167 0.265 1.00 96.44 125 ALA A O 1
ATOM 960 N N . ARG A 1 126 ? 0.723 12.257 2.308 1.00 96.38 126 ARG A N 1
ATOM 961 C CA . ARG A 1 126 ? -0.650 12.545 2.752 1.00 96.38 126 ARG A CA 1
ATOM 962 C C . ARG A 1 126 ? -0.654 13.051 4.189 1.00 96.38 126 ARG A C 1
ATOM 964 O O . ARG A 1 126 ? 0.110 12.574 5.026 1.00 96.38 126 ARG A O 1
ATOM 971 N N . ARG A 1 127 ? -1.514 14.030 4.468 1.00 96.62 127 ARG A N 1
ATOM 972 C CA . ARG A 1 127 ? -1.587 14.705 5.766 1.00 96.62 127 ARG A CA 1
ATOM 973 C C . ARG A 1 127 ? -2.143 13.782 6.848 1.00 96.62 127 ARG A C 1
ATOM 975 O O . ARG A 1 127 ? -3.072 13.012 6.592 1.00 96.62 127 ARG A O 1
ATOM 982 N N . VAL A 1 128 ? -1.602 13.889 8.057 1.00 89.56 128 VAL A N 1
ATOM 983 C CA . VAL A 1 128 ? -2.147 13.229 9.247 1.00 89.56 128 VAL A CA 1
ATOM 984 C C . VAL A 1 128 ? -3.311 14.054 9.796 1.00 89.56 128 VAL A C 1
ATOM 986 O O . VAL A 1 128 ? -3.184 15.258 10.013 1.00 89.56 128 VAL A O 1
ATOM 989 N N . ILE A 1 129 ? -4.455 13.401 10.000 1.00 83.81 129 ILE A N 1
ATOM 990 C CA . ILE A 1 129 ? -5.735 14.040 10.361 1.00 83.81 129 ILE A CA 1
ATOM 991 C C . ILE A 1 129 ? -6.386 13.452 11.625 1.00 83.81 129 ILE A C 1
ATOM 993 O O . ILE A 1 129 ? -7.466 13.887 12.021 1.00 83.81 129 ILE A O 1
ATOM 997 N N . GLY A 1 130 ? -5.741 12.474 12.264 1.00 68.62 130 GLY A N 1
ATOM 998 C CA . GLY A 1 130 ? -6.224 11.814 13.476 1.00 68.62 130 GLY A CA 1
ATOM 999 C C . GLY A 1 130 ? -5.121 11.005 14.156 1.00 68.62 130 GLY A C 1
ATOM 1000 O O . GLY A 1 130 ? -4.158 10.590 13.511 1.00 68.62 130 GLY A O 1
ATOM 1001 N N . TRP A 1 131 ? -5.255 10.808 15.467 1.00 78.06 131 TRP A N 1
ATOM 1002 C CA . TRP A 1 131 ? -4.210 10.277 16.345 1.00 78.06 131 TRP A CA 1
ATOM 1003 C C . TRP A 1 131 ? -4.843 9.433 17.457 1.00 78.06 131 TRP A C 1
ATOM 1005 O O . TRP A 1 131 ? -5.776 9.895 18.113 1.00 78.06 131 TRP A O 1
ATOM 1015 N N . HIS A 1 132 ? -4.339 8.217 17.681 1.00 62.66 132 HIS A N 1
ATOM 1016 C CA . HIS A 1 132 ? -4.972 7.208 18.540 1.00 62.66 132 HIS A CA 1
ATOM 1017 C C . HIS A 1 132 ? -3.977 6.545 19.490 1.00 62.66 132 HIS A C 1
ATOM 1019 O O . HIS A 1 132 ? -2.883 6.176 19.075 1.00 62.66 132 HIS A O 1
ATOM 1025 N N . GLU A 1 133 ? -4.405 6.313 20.730 1.00 57.00 133 GLU A N 1
ATOM 1026 C CA . GLU A 1 133 ? -3.701 5.577 21.793 1.00 57.00 133 GLU A CA 1
ATOM 1027 C C . GLU A 1 133 ? -4.706 4.569 22.411 1.00 57.00 133 GLU A C 1
ATOM 1029 O O . GLU A 1 133 ? -5.909 4.841 22.473 1.00 57.00 133 GLU A O 1
ATOM 1034 N N . THR A 1 134 ? -4.286 3.338 22.720 1.00 52.50 134 THR A N 1
ATOM 1035 C CA . THR A 1 134 ? -5.134 2.180 23.094 1.00 52.50 134 THR A CA 1
ATOM 1036 C C . THR A 1 134 ? -4.283 1.075 23.754 1.00 52.50 134 THR A C 1
ATOM 1038 O O . THR A 1 134 ? -3.190 0.804 23.273 1.00 52.50 134 THR A O 1
ATOM 1041 N N . PRO A 1 135 ? -4.730 0.376 24.813 1.00 47.88 135 PRO A N 1
ATOM 1042 C CA . PRO A 1 135 ? -3.931 -0.683 25.442 1.00 47.88 135 PRO A CA 1
ATOM 1043 C C . PRO A 1 135 ? -3.919 -2.026 24.685 1.00 47.88 135 PRO A C 1
ATOM 1045 O O . PRO A 1 135 ? -4.862 -2.387 23.984 1.00 47.88 135 PRO A O 1
ATOM 1048 N N . ILE A 1 136 ? -2.848 -2.810 24.853 1.00 50.50 136 ILE A N 1
ATOM 1049 C CA . ILE A 1 136 ? -2.637 -4.136 24.237 1.00 50.50 136 ILE A CA 1
ATOM 1050 C C . ILE A 1 136 ? -3.732 -5.128 24.654 1.00 50.50 136 ILE A C 1
ATOM 1052 O O . ILE A 1 136 ? -4.279 -5.819 23.796 1.00 50.50 136 ILE A O 1
ATOM 1056 N N . ALA A 1 137 ? -4.029 -5.189 25.959 1.00 52.41 137 ALA A N 1
ATOM 1057 C CA . ALA A 1 137 ? -5.098 -5.985 26.573 1.00 52.41 137 ALA A CA 1
ATOM 1058 C C . ALA A 1 137 ? -5.225 -7.429 26.023 1.00 52.41 137 ALA A C 1
ATOM 1060 O O . ALA A 1 137 ? -6.271 -7.844 25.531 1.00 52.41 137 ALA A O 1
ATOM 1061 N N . GLY A 1 138 ? -4.129 -8.196 26.100 1.00 55.09 138 GLY A N 1
ATOM 1062 C CA . GLY A 1 138 ? -4.102 -9.641 25.818 1.00 55.09 138 GLY A CA 1
ATOM 1063 C C . GLY A 1 138 ? -4.133 -10.056 24.341 1.00 55.09 138 GLY A C 1
ATOM 1064 O O . GLY A 1 138 ? -4.064 -11.249 24.052 1.00 55.09 138 GLY A O 1
ATOM 1065 N N . ARG A 1 139 ? -4.215 -9.109 23.399 1.00 58.97 139 ARG A N 1
ATOM 1066 C CA . ARG A 1 139 ? -4.200 -9.407 21.957 1.00 58.97 139 ARG A CA 1
ATOM 1067 C C . ARG A 1 139 ? -2.875 -10.022 21.514 1.00 58.97 139 ARG A C 1
ATOM 1069 O O . ARG A 1 139 ? -1.817 -9.631 22.005 1.00 58.97 139 ARG A O 1
ATOM 1076 N N . ARG A 1 140 ? -2.934 -10.919 20.523 1.00 75.38 140 ARG A N 1
ATOM 1077 C CA . ARG A 1 140 ? -1.737 -11.466 19.872 1.00 75.38 140 ARG A CA 1
ATOM 1078 C C . ARG A 1 140 ? -0.970 -10.377 19.133 1.00 75.38 140 ARG A C 1
ATOM 1080 O O . ARG A 1 140 ? -1.563 -9.487 18.518 1.00 75.38 140 ARG A O 1
ATOM 1087 N N . ILE A 1 141 ? 0.352 -10.462 19.185 1.00 80.50 141 ILE A N 1
ATOM 1088 C CA . ILE A 1 141 ? 1.267 -9.407 18.756 1.00 80.50 141 ILE A CA 1
ATOM 1089 C C . ILE A 1 141 ? 2.278 -10.003 17.792 1.00 80.50 141 ILE A C 1
ATOM 1091 O O . ILE A 1 141 ? 2.941 -10.984 18.116 1.00 80.50 141 ILE A O 1
ATOM 1095 N N . PHE A 1 142 ? 2.412 -9.402 16.618 1.00 87.88 142 PHE A N 1
ATOM 1096 C CA . PHE A 1 142 ? 3.235 -9.915 15.538 1.00 87.88 142 PHE A CA 1
ATOM 1097 C C . PHE A 1 142 ? 4.302 -8.897 15.157 1.00 87.88 142 PHE A C 1
ATOM 1099 O O . PHE A 1 142 ? 4.008 -7.742 14.843 1.00 87.88 142 PHE A O 1
ATOM 1106 N N . ARG A 1 143 ? 5.561 -9.334 15.171 1.00 90.06 143 ARG A N 1
ATOM 1107 C CA . ARG A 1 143 ? 6.688 -8.571 14.645 1.00 90.06 143 ARG A CA 1
ATOM 1108 C C . ARG A 1 143 ? 6.834 -8.890 13.166 1.00 90.06 143 ARG A C 1
ATOM 1110 O O . ARG A 1 143 ? 7.179 -10.015 12.813 1.00 90.06 143 ARG A O 1
ATOM 1117 N N . LEU A 1 144 ? 6.570 -7.898 12.326 1.00 89.19 144 LEU A N 1
ATOM 1118 C CA . LEU A 1 144 ? 6.703 -7.980 10.878 1.00 89.19 144 LEU A CA 1
ATOM 1119 C C . LEU A 1 144 ? 7.963 -7.254 10.437 1.00 89.19 144 LEU A C 1
ATOM 1121 O O . LEU A 1 144 ? 8.282 -6.170 10.920 1.00 89.19 144 LEU A O 1
ATOM 1125 N N . SER A 1 145 ? 8.651 -7.844 9.477 1.00 88.12 145 SER A N 1
ATOM 1126 C CA . SER A 1 145 ? 9.746 -7.256 8.714 1.00 88.12 145 SER A CA 1
ATOM 1127 C C . SER A 1 145 ? 9.679 -7.795 7.290 1.00 88.12 145 SER A C 1
ATOM 1129 O O . SER A 1 145 ? 9.028 -8.809 7.055 1.00 88.12 145 SER A O 1
ATOM 1131 N N . TYR A 1 146 ? 10.360 -7.166 6.340 1.00 83.25 146 TYR A N 1
ATOM 1132 C CA . TYR A 1 146 ? 10.555 -7.732 5.003 1.00 83.25 146 TYR A CA 1
ATOM 1133 C C . TYR A 1 146 ? 12.021 -8.134 4.800 1.00 83.25 146 TYR A C 1
ATOM 1135 O O . TYR A 1 146 ? 12.919 -7.582 5.441 1.00 83.25 146 TYR A O 1
ATOM 1143 N N . ALA A 1 147 ? 12.272 -9.143 3.964 1.00 76.75 147 ALA A N 1
ATOM 1144 C CA . ALA A 1 147 ? 13.552 -9.848 3.889 1.00 76.75 147 ALA A CA 1
ATOM 1145 C C . ALA A 1 147 ? 14.762 -8.909 3.717 1.00 76.75 147 ALA A C 1
ATOM 1147 O O . ALA A 1 147 ? 15.725 -8.997 4.481 1.00 76.75 147 ALA A O 1
ATOM 1148 N N . SER A 1 148 ? 14.679 -7.958 2.785 1.00 71.44 148 SER A N 1
ATOM 1149 C CA . SER A 1 148 ? 15.735 -6.986 2.467 1.00 71.44 148 SER A CA 1
ATOM 1150 C C . SER A 1 148 ? 15.998 -5.929 3.553 1.00 71.44 148 SER A C 1
ATOM 1152 O O . SER A 1 148 ? 17.027 -5.238 3.494 1.00 71.44 148 SER A O 1
ATOM 1154 N N . ALA A 1 149 ? 15.115 -5.802 4.554 1.00 69.12 149 ALA A N 1
ATOM 1155 C CA . ALA A 1 149 ? 15.299 -4.899 5.690 1.00 69.12 149 ALA A CA 1
ATOM 1156 C C . ALA A 1 149 ? 16.388 -5.392 6.654 1.00 69.12 149 ALA A C 1
ATOM 1158 O O . ALA A 1 149 ? 17.071 -4.576 7.268 1.00 69.12 149 ALA A O 1
ATOM 1159 N N . LYS A 1 150 ? 16.592 -6.711 6.770 1.00 57.03 150 LYS A N 1
ATOM 1160 C CA . LYS A 1 150 ? 17.544 -7.317 7.721 1.00 57.03 150 LYS A CA 1
ATOM 1161 C C . LYS A 1 150 ? 18.977 -6.822 7.504 1.00 57.03 150 LYS A C 1
ATOM 1163 O O . LYS A 1 150 ? 19.661 -6.471 8.460 1.00 57.03 150 LYS A O 1
ATOM 1168 N N . ASP A 1 151 ? 19.377 -6.670 6.244 1.00 52.25 151 ASP A N 1
ATOM 1169 C CA . ASP A 1 151 ? 20.713 -6.208 5.851 1.00 52.25 151 ASP A CA 1
ATOM 1170 C C . ASP A 1 151 ? 20.829 -4.666 5.797 1.00 52.25 151 ASP A C 1
ATOM 1172 O O . ASP A 1 151 ? 21.711 -4.121 5.127 1.00 52.25 151 ASP A O 1
ATOM 1176 N N . ALA A 1 152 ? 19.876 -3.910 6.362 1.00 51.84 152 ALA A N 1
ATOM 1177 C CA . ALA A 1 152 ? 19.794 -2.448 6.200 1.00 51.84 152 ALA A CA 1
ATOM 1178 C C . ALA A 1 152 ? 20.672 -1.631 7.168 1.00 51.84 152 ALA A C 1
ATOM 1180 O O . ALA A 1 152 ? 20.757 -0.416 7.014 1.00 51.84 152 ALA A O 1
ATOM 1181 N N . GLY A 1 153 ? 21.347 -2.269 8.130 1.00 48.19 153 GLY A N 1
ATOM 1182 C CA . GLY A 1 153 ? 22.485 -1.672 8.843 1.00 48.19 153 GLY A CA 1
ATOM 1183 C C . GLY A 1 153 ? 22.193 -0.550 9.851 1.00 48.19 153 GLY A C 1
ATOM 1184 O O . GLY A 1 153 ? 23.147 0.039 10.348 1.00 48.19 153 GLY A O 1
ATOM 1185 N N . ALA A 1 154 ? 20.931 -0.251 10.186 1.00 41.41 154 ALA A N 1
ATOM 1186 C CA . ALA A 1 154 ? 20.594 0.685 11.267 1.00 41.41 154 ALA A CA 1
ATOM 1187 C C . ALA A 1 154 ? 19.188 0.453 11.858 1.00 41.41 154 ALA A C 1
ATOM 1189 O O . ALA A 1 154 ? 18.190 0.691 11.182 1.00 41.41 154 ALA A O 1
ATOM 1190 N N . GLY A 1 155 ? 19.123 0.065 13.140 1.00 50.81 155 GLY A N 1
ATOM 1191 C CA . GLY A 1 155 ? 17.986 0.246 14.065 1.00 50.81 155 GLY A CA 1
ATOM 1192 C C . GLY A 1 155 ? 16.633 -0.401 13.724 1.00 50.81 155 GLY A C 1
ATOM 1193 O O . GLY A 1 155 ? 16.160 -1.277 14.446 1.00 50.81 155 GLY A O 1
ATOM 1194 N N . TRP A 1 156 ? 15.973 0.077 12.671 1.00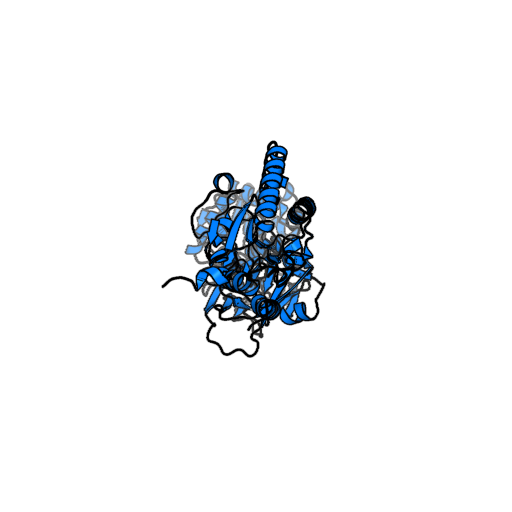 61.94 156 TRP A N 1
ATOM 1195 C CA . TRP A 1 156 ? 14.522 -0.000 12.493 1.00 61.94 156 TRP A CA 1
ATOM 1196 C C . TRP A 1 156 ? 14.183 -0.743 11.195 1.00 61.94 156 TRP A C 1
ATOM 1198 O O . TRP A 1 156 ? 14.154 -0.179 10.101 1.00 61.94 156 TRP A O 1
ATOM 1208 N N . VAL A 1 157 ? 13.978 -2.053 11.336 1.00 71.69 157 VAL A N 1
ATOM 1209 C CA . VAL A 1 157 ? 13.798 -3.014 10.226 1.00 71.69 157 VAL A CA 1
ATOM 1210 C C . VAL A 1 157 ? 12.481 -3.791 10.322 1.00 71.69 157 VAL A C 1
ATOM 1212 O O . VAL A 1 157 ? 12.268 -4.762 9.602 1.00 71.69 157 VAL A O 1
ATOM 1215 N N . SER A 1 158 ? 11.632 -3.420 11.281 1.00 84.31 158 SER A N 1
ATOM 1216 C CA . SER A 1 158 ? 10.449 -4.179 11.667 1.00 84.31 158 SER A CA 1
ATOM 1217 C C . SER A 1 158 ? 9.425 -3.306 12.378 1.00 84.31 158 SER A C 1
ATOM 1219 O O . SER A 1 158 ? 9.813 -2.398 13.116 1.00 84.31 158 SER A O 1
ATOM 1221 N N . VAL A 1 159 ? 8.153 -3.667 12.265 1.00 87.12 159 VAL A N 1
ATOM 1222 C CA . VAL A 1 159 ? 7.033 -3.097 13.017 1.00 87.12 159 VAL A CA 1
ATOM 1223 C C . VAL A 1 159 ? 6.424 -4.175 13.922 1.00 87.12 159 VAL A C 1
ATOM 1225 O O . VAL A 1 159 ? 6.393 -5.343 13.543 1.00 87.12 159 VAL A O 1
ATOM 1228 N N . GLU A 1 160 ? 5.978 -3.823 15.130 1.00 86.50 160 GLU A N 1
ATOM 1229 C CA . GLU A 1 160 ? 5.231 -4.744 16.003 1.00 86.50 160 GLU A CA 1
ATOM 1230 C C . GLU A 1 160 ? 3.757 -4.330 16.023 1.00 86.50 160 GLU A C 1
ATOM 1232 O O . GLU A 1 160 ? 3.395 -3.310 16.609 1.00 86.50 160 GLU A O 1
ATOM 1237 N N . LEU A 1 161 ? 2.927 -5.121 15.346 1.00 78.44 161 LEU A N 1
ATOM 1238 C CA . LEU A 1 161 ? 1.488 -4.921 15.186 1.00 78.44 161 LEU A CA 1
ATOM 1239 C C . LEU A 1 161 ? 0.728 -5.828 16.153 1.00 78.44 161 LEU A C 1
ATOM 1241 O O . LEU A 1 161 ? 1.262 -6.836 16.614 1.00 78.44 161 LEU A O 1
ATOM 1245 N N . THR A 1 162 ? -0.548 -5.549 16.401 1.00 66.88 162 THR A N 1
ATOM 1246 C CA . THR A 1 162 ? -1.462 -6.648 16.728 1.00 66.88 162 THR A CA 1
ATOM 1247 C C . THR A 1 162 ? -1.611 -7.544 15.495 1.00 66.88 162 THR A C 1
ATOM 1249 O O . THR A 1 162 ? -1.596 -7.050 14.367 1.00 66.88 162 THR A O 1
ATOM 1252 N N . GLY A 1 163 ? -1.752 -8.860 15.687 1.00 67.50 163 GLY A N 1
ATOM 1253 C CA . GLY A 1 163 ? -1.917 -9.828 14.582 1.00 67.50 163 GLY A CA 1
ATOM 1254 C C . GLY A 1 163 ? -3.120 -9.543 13.686 1.00 67.50 163 GLY A C 1
ATOM 1255 O O . GLY A 1 163 ? -3.229 -9.976 12.550 1.00 67.50 163 GLY A O 1
ATOM 1256 N N . ASP A 1 164 ? -4.005 -8.716 14.190 1.00 62.59 164 ASP A N 1
ATOM 1257 C CA . ASP A 1 164 ? -5.310 -8.463 13.651 1.00 62.59 164 ASP A CA 1
ATOM 1258 C C . ASP A 1 164 ? -5.338 -7.227 12.711 1.00 62.59 164 ASP A C 1
ATOM 1260 O O . ASP A 1 164 ? -6.372 -6.883 12.129 1.00 62.59 164 ASP A O 1
ATOM 1264 N N . HIS A 1 165 ? -4.187 -6.564 12.542 1.00 66.31 165 HIS A N 1
ATOM 1265 C CA . HIS A 1 165 ? -4.021 -5.313 11.807 1.00 66.31 165 HIS A CA 1
ATOM 1266 C C . HIS A 1 165 ? -3.790 -5.523 10.292 1.00 66.31 165 HIS A C 1
ATOM 1268 O O . HIS A 1 165 ? -3.029 -6.427 9.937 1.00 66.31 165 HIS A O 1
ATOM 1274 N N . PRO A 1 166 ? -4.379 -4.709 9.385 1.00 80.06 166 PRO A N 1
ATOM 1275 C CA . PRO A 1 166 ? -4.249 -4.916 7.940 1.00 80.06 166 PRO A CA 1
ATOM 1276 C C . PRO A 1 166 ? -2.908 -4.431 7.374 1.00 80.06 166 PRO A C 1
ATOM 1278 O O . PRO A 1 166 ? -2.503 -3.286 7.586 1.00 80.06 166 PRO A O 1
ATOM 1281 N N . VAL A 1 167 ? -2.270 -5.278 6.567 1.00 89.94 167 VAL A N 1
ATOM 1282 C CA . VAL A 1 167 ? -0.989 -5.033 5.889 1.00 89.94 167 VAL A CA 1
ATOM 1283 C C . VAL A 1 167 ? -1.173 -5.176 4.379 1.00 89.94 167 VAL A C 1
ATOM 1285 O O . VAL A 1 167 ? -1.887 -6.071 3.925 1.00 89.94 167 VAL A O 1
ATOM 1288 N N . LEU A 1 168 ? -0.551 -4.294 3.592 1.00 93.81 168 LEU A N 1
ATOM 1289 C CA . LEU A 1 168 ? -0.671 -4.316 2.133 1.00 93.81 168 LEU A CA 1
ATOM 1290 C C . LEU A 1 168 ? 0.224 -5.404 1.527 1.00 93.81 168 LEU A C 1
ATOM 1292 O O . LEU A 1 168 ? 1.452 -5.328 1.609 1.00 93.81 168 LEU A O 1
ATOM 1296 N N . THR A 1 169 ? -0.398 -6.387 0.882 1.00 94.88 169 THR A N 1
ATOM 1297 C CA . THR A 1 169 ? 0.258 -7.497 0.176 1.00 94.88 169 THR A CA 1
ATOM 1298 C C . THR A 1 169 ? -0.020 -7.436 -1.328 1.00 94.88 169 THR A C 1
ATOM 1300 O O . THR A 1 169 ? -0.952 -6.759 -1.763 1.00 94.88 169 THR A O 1
ATOM 1303 N N . GLU A 1 170 ? 0.713 -8.210 -2.133 1.00 92.38 170 GLU A N 1
ATOM 1304 C CA . GLU A 1 170 ? 0.370 -8.438 -3.552 1.00 92.38 170 GLU A CA 1
ATOM 1305 C C . GLU A 1 170 ? -1.028 -9.073 -3.743 1.00 92.38 170 GLU A C 1
ATOM 1307 O O . GLU A 1 170 ? -1.607 -8.985 -4.823 1.00 92.38 170 GLU A O 1
ATOM 1312 N N . ARG A 1 171 ? -1.605 -9.670 -2.687 1.00 88.69 171 ARG A N 1
ATOM 1313 C CA . ARG A 1 171 ? -2.967 -10.237 -2.641 1.00 88.69 171 ARG A CA 1
ATOM 1314 C C . ARG A 1 171 ? -4.016 -9.260 -2.075 1.00 88.69 171 ARG A C 1
ATOM 1316 O O . ARG A 1 171 ? -5.140 -9.675 -1.804 1.00 88.69 171 ARG A O 1
ATOM 1323 N N . GLY A 1 172 ? -3.663 -7.987 -1.872 1.00 88.75 172 GLY A N 1
ATOM 1324 C CA . GLY A 1 172 ? -4.498 -6.975 -1.212 1.00 88.75 172 GLY A CA 1
ATOM 1325 C C . GLY A 1 172 ? -4.212 -6.839 0.289 1.00 88.75 172 GLY A C 1
ATOM 1326 O O . GLY A 1 172 ? -3.145 -7.229 0.767 1.00 88.75 172 GLY A O 1
ATOM 1327 N N . TRP A 1 173 ? -5.149 -6.262 1.043 1.00 86.31 173 TRP A N 1
ATOM 1328 C CA . TRP A 1 173 ? -5.024 -6.091 2.496 1.00 86.31 173 TRP A CA 1
ATOM 1329 C C . TRP A 1 173 ? -5.275 -7.414 3.235 1.00 86.31 173 TRP A C 1
ATOM 1331 O O . TRP A 1 173 ? -6.357 -7.984 3.121 1.00 86.31 173 TRP A O 1
ATOM 1341 N N . VAL A 1 174 ? -4.290 -7.882 4.005 1.00 88.75 174 VAL A N 1
ATOM 1342 C CA . VAL A 1 174 ? -4.328 -9.148 4.769 1.00 88.75 174 VAL A CA 1
ATOM 1343 C C . VAL A 1 174 ? -4.019 -8.858 6.241 1.00 88.75 174 VAL A C 1
ATOM 1345 O O . VAL A 1 174 ? -3.213 -7.968 6.522 1.00 88.75 174 VAL A O 1
ATOM 1348 N N . ALA A 1 175 ? -4.644 -9.563 7.190 1.00 82.38 175 ALA A N 1
ATOM 1349 C CA . ALA A 1 175 ? -4.329 -9.374 8.607 1.00 82.38 175 ALA A CA 1
ATOM 1350 C C . ALA A 1 175 ? -2.935 -9.934 8.949 1.00 82.38 175 ALA A C 1
ATOM 1352 O O . ALA A 1 175 ? -2.525 -10.971 8.429 1.00 82.38 175 ALA A O 1
ATOM 1353 N N . ALA A 1 176 ? -2.207 -9.272 9.847 1.00 82.81 176 ALA A N 1
ATOM 1354 C CA . ALA A 1 176 ? -0.841 -9.634 10.230 1.00 82.81 176 ALA A CA 1
ATOM 1355 C C . ALA A 1 176 ? -0.649 -11.090 10.737 1.00 82.81 176 ALA A C 1
ATOM 1357 O O . ALA A 1 176 ? 0.461 -11.608 10.651 1.00 82.81 176 ALA A O 1
ATOM 1358 N N . GLU A 1 177 ? -1.702 -11.760 11.217 1.00 86.00 177 GLU A N 1
ATOM 1359 C CA . GLU A 1 177 ? -1.722 -13.165 11.656 1.00 86.00 177 GLU A CA 1
ATOM 1360 C C . GLU A 1 177 ? -2.152 -14.166 10.571 1.00 86.00 177 GLU A C 1
ATOM 1362 O O . GLU A 1 177 ? -1.962 -15.369 10.736 1.00 86.00 177 GLU A O 1
ATOM 1367 N N . GLU A 1 178 ? -2.692 -13.672 9.455 1.00 89.25 178 GLU A N 1
ATOM 1368 C CA . GLU A 1 178 ? -3.038 -14.445 8.254 1.00 89.25 178 GLU A CA 1
ATOM 1369 C C . GLU A 1 178 ? -1.897 -14.455 7.216 1.00 89.25 178 GLU A C 1
ATOM 1371 O O . GLU A 1 178 ? -1.949 -15.209 6.235 1.00 89.25 178 GLU A O 1
ATOM 1376 N N . LEU A 1 179 ? -0.873 -13.613 7.419 1.00 90.94 179 LEU A N 1
ATOM 1377 C CA . LEU A 1 179 ? 0.312 -13.517 6.567 1.00 90.94 179 LEU A CA 1
ATOM 1378 C C . LEU A 1 179 ? 1.126 -14.813 6.573 1.00 90.94 179 LEU A C 1
ATOM 1380 O O . LEU A 1 179 ? 1.436 -15.392 7.615 1.00 90.94 179 LEU A O 1
ATOM 1384 N N . ARG A 1 180 ? 1.527 -15.236 5.377 1.00 90.25 180 ARG A N 1
ATOM 1385 C CA . ARG A 1 180 ? 2.297 -16.455 5.119 1.00 90.25 180 ARG A CA 1
ATOM 1386 C C . ARG A 1 180 ? 3.762 -16.093 4.836 1.00 90.25 180 ARG A C 1
ATOM 1388 O O . ARG A 1 180 ? 4.003 -15.031 4.271 1.00 90.25 180 ARG A O 1
ATOM 1395 N N . PRO A 1 181 ? 4.750 -16.960 5.133 1.00 83.38 181 PRO A N 1
ATOM 1396 C CA . PRO A 1 181 ? 6.172 -16.646 4.916 1.00 83.38 181 PRO A CA 1
ATOM 1397 C C . PRO A 1 181 ? 6.575 -16.291 3.470 1.00 83.38 181 PRO A C 1
ATOM 1399 O O . PRO A 1 181 ? 7.596 -15.641 3.260 1.00 83.38 181 PRO A O 1
ATOM 1402 N N . ASP A 1 182 ? 5.788 -16.706 2.473 1.00 86.31 182 ASP A N 1
ATOM 1403 C CA . ASP A 1 182 ? 6.001 -16.351 1.063 1.00 86.31 182 ASP A CA 1
ATOM 1404 C C . ASP A 1 182 ? 5.173 -15.145 0.581 1.00 86.31 182 ASP A C 1
ATOM 1406 O O . ASP A 1 182 ? 5.352 -14.713 -0.559 1.00 86.31 182 ASP A O 1
ATOM 1410 N N . ASP A 1 183 ? 4.310 -14.557 1.420 1.00 93.12 183 ASP A N 1
ATOM 1411 C CA . ASP A 1 183 ? 3.595 -13.331 1.058 1.00 93.12 183 ASP A CA 1
ATOM 1412 C C . ASP A 1 183 ? 4.575 -12.170 0.868 1.00 93.12 183 ASP A C 1
ATOM 1414 O O . ASP A 1 183 ? 5.451 -11.910 1.701 1.00 93.12 183 ASP A O 1
ATOM 1418 N N . ARG A 1 184 ? 4.400 -11.432 -0.230 1.00 93.19 184 ARG A N 1
ATOM 1419 C CA . ARG A 1 184 ? 5.150 -10.207 -0.505 1.00 93.19 184 ARG A CA 1
ATOM 1420 C C . ARG A 1 184 ? 4.340 -9.000 -0.035 1.00 93.19 184 ARG A C 1
ATOM 1422 O O . ARG A 1 184 ? 3.203 -8.802 -0.469 1.00 93.19 184 ARG A O 1
ATOM 1429 N N . ILE A 1 185 ? 4.931 -8.201 0.850 1.00 93.62 185 ILE A N 1
ATOM 1430 C CA . ILE A 1 185 ? 4.334 -7.003 1.456 1.00 93.62 185 ILE A CA 1
ATOM 1431 C C . ILE A 1 185 ? 4.942 -5.725 0.880 1.00 93.62 185 ILE A C 1
ATOM 1433 O O . ILE A 1 185 ? 6.125 -5.695 0.532 1.00 93.62 185 ILE A O 1
ATOM 1437 N N . ALA A 1 186 ? 4.149 -4.657 0.788 1.00 94.00 186 ALA A N 1
ATOM 1438 C CA . ALA A 1 186 ? 4.613 -3.364 0.294 1.00 94.00 186 ALA A CA 1
ATOM 1439 C C . ALA A 1 186 ? 5.643 -2.756 1.264 1.00 94.00 186 ALA A C 1
ATOM 1441 O O . ALA A 1 186 ? 5.355 -2.520 2.438 1.00 94.00 186 ALA A O 1
ATOM 1442 N N . THR A 1 187 ? 6.849 -2.481 0.766 1.00 86.44 187 THR A N 1
ATOM 1443 C CA . THR A 1 187 ? 8.026 -2.141 1.593 1.00 86.44 187 THR A CA 1
ATOM 1444 C C . THR A 1 187 ? 8.112 -0.679 2.040 1.00 86.44 187 THR A C 1
ATOM 1446 O O . THR A 1 187 ? 9.009 -0.324 2.807 1.00 86.44 187 THR A O 1
ATOM 1449 N N . GLY A 1 188 ? 7.226 0.189 1.539 1.00 86.31 188 GLY A N 1
ATOM 1450 C CA . GLY A 1 188 ? 7.355 1.644 1.690 1.00 86.31 188 GLY A CA 1
ATOM 1451 C C . GLY A 1 188 ? 8.515 2.250 0.894 1.00 86.31 188 GLY A C 1
ATOM 1452 O O . GLY A 1 188 ? 8.934 3.374 1.148 1.00 86.31 188 GLY A O 1
ATOM 1453 N N . GLN A 1 189 ? 9.086 1.491 -0.040 1.00 86.44 189 GLN A N 1
ATOM 1454 C CA . GLN A 1 189 ? 10.171 1.896 -0.929 1.00 86.44 189 GLN A CA 1
ATOM 1455 C C . GLN A 1 189 ? 9.739 1.592 -2.364 1.00 86.44 189 GLN A C 1
ATOM 1457 O O . GLN A 1 189 ? 8.943 0.679 -2.589 1.00 86.44 189 GLN A O 1
ATOM 146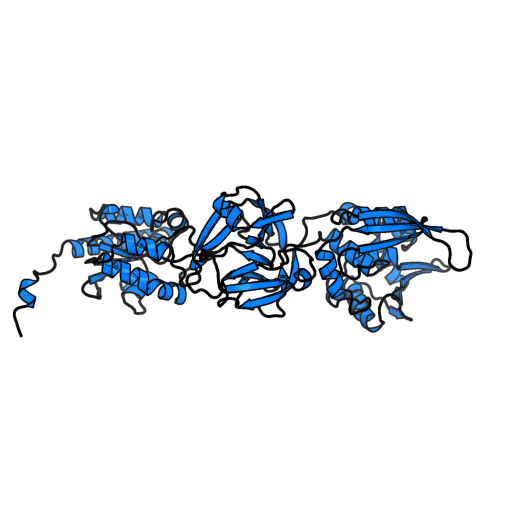2 N N . GLY A 1 190 ? 10.235 2.351 -3.336 1.00 90.75 190 GLY A N 1
ATOM 1463 C CA . GLY A 1 190 ? 9.768 2.255 -4.716 1.00 90.75 190 GLY A CA 1
ATOM 1464 C C . GLY A 1 190 ? 10.776 2.766 -5.732 1.00 90.75 190 GLY A C 1
ATOM 1465 O O . GLY A 1 190 ? 11.896 3.118 -5.370 1.00 90.75 190 GLY A O 1
ATOM 1466 N N . LEU A 1 191 ? 10.352 2.796 -6.991 1.00 94.56 191 LEU A N 1
ATOM 1467 C CA . LEU A 1 191 ? 10.972 3.560 -8.076 1.00 94.56 191 LEU A CA 1
ATOM 1468 C C . LEU A 1 191 ? 9.854 4.197 -8.905 1.00 94.56 191 LEU A C 1
ATOM 1470 O O . LEU A 1 191 ? 8.781 3.595 -9.015 1.00 94.56 191 LEU A O 1
ATOM 1474 N N . SER A 1 192 ? 10.069 5.364 -9.513 1.00 95.12 192 SER A N 1
ATOM 1475 C CA . SER A 1 192 ? 9.203 5.799 -10.622 1.00 95.12 192 SER A CA 1
ATOM 1476 C C . SER A 1 192 ? 9.240 4.765 -11.754 1.00 95.12 192 SER A C 1
ATOM 1478 O O . SER A 1 192 ? 10.236 4.057 -11.914 1.00 95.12 192 SER A O 1
ATOM 1480 N N . ASP A 1 193 ? 8.182 4.662 -12.567 1.00 94.19 193 ASP A N 1
ATOM 1481 C CA . ASP A 1 193 ? 8.153 3.683 -13.668 1.00 94.19 193 ASP A CA 1
ATOM 1482 C C . ASP A 1 193 ? 9.333 3.899 -14.645 1.00 94.19 193 ASP A C 1
ATOM 1484 O O . ASP A 1 193 ? 9.951 2.939 -15.100 1.00 94.19 193 ASP A O 1
ATOM 1488 N N . THR A 1 194 ? 9.732 5.157 -14.882 1.00 95.62 194 THR A N 1
ATOM 1489 C CA . THR A 1 194 ? 10.957 5.501 -15.627 1.00 95.62 194 THR A CA 1
ATOM 1490 C C . THR A 1 194 ? 12.219 4.974 -14.944 1.00 95.62 194 THR A C 1
ATOM 1492 O O . THR A 1 194 ? 13.007 4.285 -15.593 1.00 95.62 194 THR A O 1
ATOM 1495 N N . ALA A 1 195 ? 12.433 5.253 -13.653 1.00 96.31 195 ALA A N 1
ATOM 1496 C CA . ALA A 1 195 ? 13.631 4.785 -12.956 1.00 96.31 195 ALA A CA 1
ATOM 1497 C C . ALA A 1 195 ? 13.672 3.250 -12.859 1.00 96.31 195 ALA A C 1
ATOM 1499 O O . ALA A 1 195 ? 14.734 2.654 -13.035 1.00 96.31 195 ALA A O 1
ATOM 1500 N N . PHE A 1 196 ? 12.525 2.593 -12.654 1.00 96.56 196 PHE A N 1
ATOM 1501 C CA . PHE A 1 196 ? 12.401 1.135 -12.691 1.00 96.56 196 PHE A CA 1
ATOM 1502 C C . PHE A 1 196 ? 12.853 0.579 -14.045 1.00 96.56 196 PHE A C 1
ATOM 1504 O O . PHE A 1 196 ? 13.737 -0.278 -14.092 1.00 96.56 196 PHE A O 1
ATOM 1511 N N . ASP A 1 197 ? 12.298 1.097 -15.141 1.00 97.38 197 ASP A N 1
ATOM 1512 C CA . ASP A 1 197 ? 12.607 0.640 -16.495 1.00 97.38 197 ASP A CA 1
ATOM 1513 C C . ASP A 1 197 ? 14.075 0.879 -16.870 1.00 97.38 197 ASP A C 1
ATOM 1515 O O . ASP A 1 197 ? 14.720 0.002 -17.445 1.00 97.38 197 ASP A O 1
ATOM 1519 N N . VAL A 1 198 ? 14.629 2.046 -16.528 1.00 97.31 198 VAL A N 1
ATOM 1520 C CA . VAL A 1 198 ? 16.007 2.425 -16.878 1.00 97.31 198 VAL A CA 1
ATOM 1521 C C . VAL A 1 198 ? 17.028 1.656 -16.037 1.00 97.31 198 VAL A C 1
ATOM 1523 O O . VAL A 1 198 ? 18.051 1.227 -16.580 1.00 97.31 198 VAL A O 1
ATOM 1526 N N . VAL A 1 199 ? 16.747 1.392 -14.753 1.00 97.00 199 VAL A N 1
ATOM 1527 C CA . VAL A 1 199 ? 17.549 0.458 -13.943 1.00 97.00 199 VAL A CA 1
ATOM 1528 C C . VAL A 1 199 ? 17.476 -0.946 -14.539 1.00 97.00 199 VAL A C 1
ATOM 1530 O O . VAL A 1 199 ? 18.521 -1.561 -14.731 1.00 97.00 199 VAL A O 1
ATOM 1533 N N . CYS A 1 200 ? 16.285 -1.457 -14.867 1.00 96.81 200 CYS A N 1
ATOM 1534 C CA . CYS A 1 200 ? 16.130 -2.816 -15.392 1.00 96.81 200 CYS A CA 1
ATOM 1535 C C . CYS A 1 200 ? 16.798 -2.987 -16.762 1.00 96.81 200 CYS A C 1
ATOM 1537 O O . CYS A 1 200 ? 17.556 -3.935 -16.941 1.00 96.81 200 CYS A O 1
ATOM 1539 N N . GLY A 1 201 ? 16.606 -2.050 -17.694 1.00 97.12 201 GLY A N 1
ATOM 1540 C CA . GLY A 1 201 ? 17.281 -2.045 -18.994 1.00 97.12 201 GLY A CA 1
ATOM 1541 C C . GLY A 1 201 ? 18.802 -1.937 -18.866 1.00 97.12 201 GLY A C 1
ATOM 1542 O O . GLY A 1 201 ? 19.523 -2.701 -19.499 1.00 97.12 201 GLY A O 1
ATOM 1543 N N . THR A 1 202 ? 19.303 -1.079 -17.968 1.00 96.75 202 THR A N 1
ATOM 1544 C CA . THR A 1 202 ? 20.749 -0.973 -17.689 1.00 96.75 202 THR A CA 1
ATOM 1545 C C . THR A 1 202 ? 21.293 -2.250 -17.046 1.00 96.75 202 THR A C 1
ATOM 1547 O O . THR A 1 202 ? 22.410 -2.658 -17.341 1.00 96.75 202 THR A O 1
ATOM 1550 N N . VAL A 1 203 ? 20.521 -2.926 -16.190 1.00 95.44 203 VAL A N 1
ATOM 1551 C CA . VAL A 1 203 ? 20.902 -4.222 -15.605 1.00 95.44 203 VAL A CA 1
ATOM 1552 C C . VAL A 1 203 ? 20.779 -5.365 -16.618 1.00 95.44 203 VAL A C 1
ATOM 1554 O O . VAL A 1 203 ? 21.528 -6.328 -16.499 1.00 95.44 203 VAL A O 1
ATOM 1557 N N . LEU A 1 204 ? 19.941 -5.274 -17.651 1.00 95.19 204 LEU A N 1
ATOM 1558 C CA . LEU A 1 204 ? 20.013 -6.176 -18.807 1.00 95.19 204 LEU A CA 1
ATOM 1559 C C . LEU A 1 204 ? 21.250 -5.884 -19.680 1.00 95.19 204 LEU A C 1
ATOM 1561 O O . LEU A 1 204 ? 21.857 -6.817 -20.202 1.00 95.19 204 LEU A O 1
ATOM 1565 N N . GLY A 1 205 ? 21.662 -4.618 -19.771 1.00 92.00 205 GLY A N 1
ATOM 1566 C CA . GLY A 1 205 ? 22.880 -4.158 -20.439 1.00 92.00 205 GLY A CA 1
ATOM 1567 C C . GLY A 1 205 ? 24.151 -4.176 -19.575 1.00 92.00 205 GLY A C 1
ATOM 1568 O O . GLY A 1 205 ? 24.388 -5.102 -18.785 1.00 92.00 205 GLY A O 1
ATOM 1569 N N . ASP A 1 206 ? 24.963 -3.121 -19.723 1.00 85.00 206 ASP A N 1
ATOM 1570 C CA . ASP A 1 206 ? 26.322 -2.984 -19.159 1.00 85.00 206 ASP A CA 1
ATOM 1571 C C . ASP A 1 206 ? 26.356 -2.878 -17.622 1.00 85.00 206 ASP A C 1
ATOM 1573 O O . ASP A 1 206 ? 27.390 -3.055 -16.972 1.00 85.00 206 ASP A O 1
ATOM 1577 N N . GLY A 1 207 ? 25.201 -2.595 -17.025 1.00 91.44 207 GLY A N 1
ATOM 1578 C CA . GLY A 1 207 ? 25.044 -2.286 -15.620 1.00 91.44 207 GLY A CA 1
ATOM 1579 C C . GLY A 1 207 ? 25.229 -3.462 -14.668 1.00 91.44 207 GLY A C 1
ATOM 1580 O O . GLY A 1 207 ? 24.964 -4.640 -14.951 1.00 91.44 207 GLY A O 1
ATOM 1581 N N . ARG A 1 208 ? 25.634 -3.087 -13.453 1.00 92.56 208 ARG A N 1
ATOM 1582 C CA . ARG A 1 208 ? 25.785 -3.969 -12.301 1.00 92.56 208 ARG A CA 1
ATOM 1583 C C . ARG A 1 208 ? 25.157 -3.352 -11.057 1.00 92.56 208 ARG A C 1
ATOM 1585 O O . ARG A 1 208 ? 25.490 -2.230 -10.682 1.00 92.56 208 ARG A O 1
ATOM 1592 N N . LEU A 1 209 ? 24.336 -4.139 -10.363 1.00 92.12 209 LEU A N 1
ATOM 1593 C CA . LEU A 1 209 ? 23.922 -3.855 -8.988 1.00 92.12 209 LEU A CA 1
ATOM 1594 C C . LEU A 1 209 ? 24.992 -4.362 -8.006 1.00 92.12 209 LEU A C 1
ATOM 1596 O O . LEU A 1 209 ? 25.581 -5.434 -8.196 1.00 92.12 209 LEU A O 1
ATOM 1600 N N . SER A 1 210 ? 25.271 -3.580 -6.964 1.00 88.12 210 SER A N 1
ATOM 1601 C CA . SER A 1 210 ? 26.360 -3.852 -6.019 1.00 88.12 210 SER A CA 1
ATOM 1602 C C . SER A 1 210 ? 26.160 -5.149 -5.214 1.00 88.12 210 SER A C 1
ATOM 1604 O O . SER A 1 210 ? 25.072 -5.725 -5.158 1.00 88.12 210 SER A O 1
ATOM 1606 N N . GLY A 1 211 ? 27.230 -5.653 -4.585 1.00 73.00 211 GLY A N 1
ATOM 1607 C CA . GLY A 1 211 ? 27.199 -6.929 -3.850 1.00 73.00 211 GLY A CA 1
ATOM 1608 C C . GLY A 1 211 ? 26.190 -6.958 -2.696 1.00 73.00 211 GLY A C 1
ATOM 1609 O O . GLY A 1 211 ? 25.530 -7.969 -2.494 1.00 73.00 211 GLY A O 1
ATOM 1610 N N . ASN A 1 212 ? 26.019 -5.827 -2.006 1.00 67.38 212 ASN A N 1
ATOM 1611 C CA . ASN A 1 212 ? 25.042 -5.614 -0.931 1.00 67.38 212 ASN A CA 1
ATOM 1612 C C . ASN A 1 212 ? 23.723 -4.964 -1.421 1.00 67.38 212 ASN A C 1
ATOM 1614 O O . ASN A 1 212 ? 22.929 -4.475 -0.609 1.00 67.38 212 ASN A O 1
ATOM 1618 N N . GLY A 1 213 ? 23.513 -4.929 -2.745 1.00 61.94 213 GLY A N 1
ATOM 1619 C CA . GLY A 1 213 ? 22.318 -4.415 -3.425 1.00 61.94 213 GLY A CA 1
ATOM 1620 C C . GLY A 1 213 ? 22.057 -2.924 -3.277 1.00 61.94 213 GLY A C 1
ATOM 1621 O O . GLY A 1 213 ? 20.989 -2.460 -3.641 1.00 61.94 213 GLY A O 1
ATOM 1622 N N . SER A 1 214 ? 23.005 -2.172 -2.731 1.00 76.50 214 SER A N 1
ATOM 1623 C CA . SER A 1 214 ? 22.801 -0.768 -2.394 1.00 76.50 214 SER A CA 1
ATOM 1624 C C . SER A 1 214 ? 22.710 0.141 -3.621 1.00 76.50 214 SER A C 1
ATOM 1626 O O . SER A 1 214 ? 21.813 0.969 -3.672 1.00 76.50 214 SER A O 1
ATOM 1628 N N . TYR A 1 215 ? 23.609 0.014 -4.599 1.00 91.19 215 TYR A N 1
ATOM 1629 C CA . TYR A 1 215 ? 23.725 0.964 -5.712 1.00 91.19 215 TYR A CA 1
ATOM 1630 C C . TYR A 1 215 ? 23.803 0.272 -7.073 1.00 91.19 215 TYR A C 1
ATOM 1632 O O . TYR A 1 215 ? 24.267 -0.868 -7.183 1.00 91.19 215 TYR A O 1
ATOM 1640 N N . LEU A 1 216 ? 23.402 1.005 -8.111 1.00 95.69 216 LEU A N 1
ATOM 1641 C CA . LEU A 1 216 ? 23.665 0.694 -9.510 1.00 95.69 216 LEU A CA 1
ATOM 1642 C C . LEU A 1 216 ? 24.979 1.363 -9.933 1.00 95.69 216 LEU A C 1
ATOM 1644 O O . LEU A 1 216 ? 25.274 2.489 -9.529 1.00 95.69 216 LEU A O 1
ATOM 1648 N N . SER A 1 217 ? 25.761 0.668 -10.753 1.00 95.19 217 SER A N 1
ATOM 1649 C CA . SER A 1 217 ? 26.959 1.196 -11.412 1.00 95.19 217 SER A CA 1
ATOM 1650 C C . SER A 1 217 ? 27.025 0.736 -12.864 1.00 95.19 217 SER A C 1
ATOM 1652 O O . SER A 1 217 ? 26.750 -0.436 -13.131 1.00 95.19 217 SER A O 1
ATOM 1654 N N . PHE A 1 218 ? 27.424 1.631 -13.767 1.00 95.00 218 PHE A N 1
ATOM 1655 C CA . PHE A 1 218 ? 27.635 1.366 -15.195 1.00 95.00 218 PHE A CA 1
ATOM 1656 C C . PHE A 1 218 ? 28.780 2.245 -15.740 1.00 95.00 218 PHE A C 1
ATOM 1658 O O . PHE A 1 218 ? 29.133 3.252 -15.114 1.00 95.00 218 PHE A O 1
ATOM 1665 N N . CYS A 1 219 ? 29.413 1.848 -16.849 1.00 93.19 219 CYS A N 1
ATOM 1666 C CA . CYS A 1 219 ? 30.682 2.430 -17.313 1.00 93.19 219 CYS A CA 1
ATOM 1667 C C . CYS A 1 219 ? 30.771 2.465 -18.844 1.00 93.19 219 CYS A C 1
ATOM 1669 O O . CYS A 1 219 ? 30.867 1.421 -19.482 1.00 93.19 219 CYS A O 1
ATOM 1671 N N . HIS A 1 220 ? 30.862 3.662 -19.426 1.00 93.00 220 HIS A N 1
ATOM 1672 C CA . HIS A 1 220 ? 30.947 3.853 -20.881 1.00 93.00 220 HIS A CA 1
ATOM 1673 C C . HIS A 1 220 ? 32.298 4.441 -21.284 1.00 93.00 220 HIS A C 1
ATOM 1675 O O . HIS A 1 220 ? 32.942 5.138 -20.499 1.00 93.00 220 HIS A O 1
ATOM 1681 N N . GLY A 1 221 ? 32.750 4.179 -22.511 1.00 90.00 221 GLY A N 1
ATOM 1682 C CA . GLY A 1 221 ? 33.936 4.849 -23.052 1.00 90.00 221 GLY A CA 1
ATOM 1683 C C . GLY A 1 221 ? 33.702 6.355 -23.214 1.00 90.00 221 GLY A C 1
ATOM 1684 O O . GLY A 1 221 ? 32.569 6.793 -23.392 1.00 90.00 221 GLY A O 1
ATOM 1685 N N . GLU A 1 222 ? 34.764 7.161 -23.199 1.00 86.75 222 GLU A N 1
ATOM 1686 C CA . GLU A 1 222 ? 34.668 8.627 -23.344 1.00 86.75 222 GLU A CA 1
ATOM 1687 C C . GLU A 1 222 ? 33.940 9.078 -24.629 1.00 86.75 222 GLU A C 1
ATOM 1689 O O . GLU A 1 222 ? 33.223 10.074 -24.609 1.00 86.75 222 GLU A O 1
ATOM 1694 N N . ALA A 1 223 ? 34.005 8.288 -25.708 1.00 88.00 223 ALA A N 1
ATOM 1695 C CA . ALA A 1 223 ? 33.242 8.512 -26.943 1.00 88.00 223 ALA A CA 1
ATOM 1696 C C . ALA A 1 223 ? 31.707 8.360 -26.794 1.00 88.00 223 ALA A C 1
ATOM 1698 O O . ALA A 1 223 ? 30.965 8.759 -27.685 1.00 88.00 223 ALA A O 1
ATOM 1699 N N . GLN A 1 224 ? 31.223 7.794 -25.684 1.00 91.38 224 GLN A N 1
ATOM 1700 C CA . GLN A 1 224 ? 29.802 7.642 -25.333 1.00 91.38 224 GLN A CA 1
ATOM 1701 C C . GLN A 1 224 ? 29.432 8.455 -24.074 1.00 91.38 224 GLN A C 1
ATOM 1703 O O . GLN A 1 224 ? 28.424 8.183 -23.419 1.00 91.38 224 GLN A O 1
ATOM 1708 N N . ARG A 1 225 ? 30.236 9.470 -23.726 1.00 93.69 225 ARG A N 1
ATOM 1709 C CA . ARG A 1 225 ? 30.047 10.331 -22.545 1.00 93.69 225 ARG A CA 1
ATOM 1710 C C . ARG A 1 225 ? 28.634 10.910 -22.426 1.00 93.69 225 ARG A C 1
ATOM 1712 O O . ARG A 1 225 ? 28.059 10.871 -21.341 1.00 93.69 225 ARG A O 1
ATOM 1719 N N . ASP A 1 226 ? 28.061 11.375 -23.529 1.00 95.06 226 ASP A N 1
ATOM 1720 C CA . ASP A 1 226 ? 26.727 11.988 -23.535 1.00 95.06 226 ASP A CA 1
ATOM 1721 C C . ASP A 1 226 ? 25.619 10.963 -23.251 1.00 95.06 226 ASP A C 1
ATOM 1723 O O . ASP A 1 226 ? 24.630 11.282 -22.595 1.00 95.06 226 ASP A O 1
ATOM 1727 N N . TYR A 1 227 ? 25.808 9.704 -23.662 1.00 95.50 227 TYR A N 1
ATOM 1728 C CA . TYR A 1 227 ? 24.896 8.610 -23.320 1.00 95.50 227 TYR A CA 1
ATOM 1729 C C . TYR A 1 227 ? 25.004 8.212 -21.839 1.00 95.50 227 TYR A C 1
ATOM 1731 O O . TYR A 1 227 ? 23.988 7.956 -21.192 1.00 95.50 227 TYR A O 1
ATOM 1739 N N . ALA A 1 228 ? 26.209 8.239 -21.261 1.00 95.25 228 ALA A N 1
ATOM 1740 C CA . ALA A 1 228 ? 26.388 8.030 -19.825 1.00 95.25 228 ALA A CA 1
ATOM 1741 C C . ALA A 1 228 ? 25.708 9.132 -18.992 1.00 95.25 228 ALA A C 1
ATOM 1743 O O . ALA A 1 228 ? 25.023 8.823 -18.016 1.00 95.25 228 ALA A O 1
ATOM 1744 N N . PHE A 1 229 ? 25.831 10.402 -19.401 1.00 95.19 229 PHE A N 1
ATOM 1745 C CA . PHE A 1 229 ? 25.104 11.512 -18.776 1.00 95.19 229 PHE A CA 1
ATOM 1746 C C . PHE A 1 229 ? 23.587 11.410 -18.974 1.00 95.19 229 PHE A C 1
ATOM 1748 O O . PHE A 1 229 ? 22.843 11.653 -18.029 1.00 95.19 229 PHE A O 1
ATOM 1755 N N . PHE A 1 230 ? 23.117 10.991 -20.152 1.00 95.81 230 PHE A N 1
ATOM 1756 C CA . PHE A 1 230 ? 21.700 10.721 -20.407 1.00 95.81 230 PHE A CA 1
ATOM 1757 C C . PHE A 1 230 ? 21.143 9.651 -19.454 1.00 95.81 230 PHE A C 1
ATOM 1759 O O . PHE A 1 230 ? 20.167 9.911 -18.752 1.00 95.81 230 PHE A O 1
ATOM 1766 N N . LYS A 1 231 ? 21.807 8.489 -19.331 1.00 95.12 231 LYS A N 1
ATOM 1767 C CA . LYS A 1 231 ? 21.415 7.459 -18.351 1.00 95.12 231 LYS A CA 1
ATOM 1768 C C . LYS A 1 231 ? 21.496 7.957 -16.902 1.00 95.12 231 LYS A C 1
ATOM 1770 O O . LYS A 1 231 ? 20.726 7.488 -16.073 1.00 95.12 231 LYS A O 1
ATOM 1775 N N . ALA A 1 232 ? 22.394 8.891 -16.580 1.00 95.75 232 ALA A N 1
ATOM 1776 C CA . ALA A 1 232 ? 22.442 9.511 -15.256 1.00 95.75 232 ALA A CA 1
ATOM 1777 C C . ALA A 1 232 ? 21.242 10.448 -15.009 1.00 95.75 232 ALA A C 1
ATOM 1779 O O . ALA A 1 232 ? 20.613 10.344 -13.962 1.00 95.75 232 ALA A O 1
ATOM 1780 N N . ALA A 1 233 ? 20.876 11.307 -15.965 1.00 95.50 233 ALA A N 1
ATOM 1781 C CA . ALA A 1 233 ? 19.725 12.208 -15.838 1.00 95.50 233 ALA A CA 1
ATOM 1782 C C . ALA A 1 233 ? 18.404 11.437 -15.655 1.00 95.50 233 ALA A C 1
ATOM 1784 O O . ALA A 1 233 ? 17.618 11.749 -14.766 1.00 95.50 233 ALA A O 1
ATOM 1785 N N . LEU A 1 234 ? 18.211 10.349 -16.410 1.00 95.88 234 LEU A N 1
ATOM 1786 C CA . LEU A 1 234 ? 17.061 9.443 -16.266 1.00 95.88 234 LEU A CA 1
ATOM 1787 C C . LEU A 1 234 ? 16.962 8.728 -14.904 1.00 95.88 234 LEU A C 1
ATOM 1789 O O . LEU A 1 234 ? 15.963 8.065 -14.627 1.00 95.88 234 LEU A O 1
ATOM 1793 N N . LEU A 1 235 ? 18.000 8.823 -14.071 1.00 95.88 235 LEU A N 1
ATOM 1794 C CA . LEU A 1 235 ? 18.103 8.179 -12.765 1.00 95.88 235 LEU A CA 1
ATOM 1795 C C . LEU A 1 235 ? 18.292 9.196 -11.628 1.00 95.88 235 LEU A C 1
ATOM 1797 O O . LEU A 1 235 ? 18.751 8.808 -10.556 1.00 95.88 235 LEU A O 1
ATOM 1801 N N . GLU A 1 236 ? 17.939 10.473 -11.830 1.00 94.38 236 GLU A N 1
ATOM 1802 C CA . GLU A 1 236 ? 18.077 11.556 -10.838 1.00 94.38 236 GLU A CA 1
ATOM 1803 C C . GLU A 1 236 ? 17.454 11.216 -9.468 1.00 94.38 236 GLU A C 1
ATOM 1805 O O . GLU A 1 236 ? 18.061 11.489 -8.432 1.00 94.38 236 GLU A O 1
ATOM 1810 N N . GLU A 1 237 ? 16.326 10.495 -9.462 1.00 92.12 237 GLU A N 1
ATOM 1811 C CA . GLU A 1 237 ? 15.666 9.910 -8.277 1.00 92.12 237 GLU A CA 1
ATOM 1812 C C . GLU A 1 237 ? 16.635 9.125 -7.360 1.00 92.12 237 GLU A C 1
ATOM 1814 O O . GLU A 1 237 ? 16.464 9.070 -6.144 1.00 92.12 237 GLU A O 1
ATOM 1819 N N . LEU A 1 238 ? 17.694 8.545 -7.933 1.00 93.25 238 LEU A N 1
ATOM 1820 C CA . LEU A 1 238 ? 18.716 7.743 -7.255 1.00 93.25 238 LEU A CA 1
ATOM 1821 C C . LEU A 1 238 ? 20.032 8.508 -7.006 1.00 93.25 238 LEU A C 1
ATOM 1823 O O . LEU A 1 238 ? 21.047 7.900 -6.645 1.00 93.25 238 LEU A O 1
ATOM 1827 N N . SER A 1 239 ? 20.026 9.834 -7.192 1.00 93.75 239 SER A N 1
ATOM 1828 C CA . SER A 1 239 ? 21.151 10.757 -6.964 1.00 93.75 239 SER A CA 1
ATOM 1829 C C . SER A 1 239 ? 22.488 10.276 -7.570 1.00 93.75 239 SER A C 1
ATOM 1831 O O . SER A 1 239 ? 23.455 10.014 -6.841 1.00 93.75 239 SER A O 1
ATOM 1833 N N . PRO A 1 240 ? 22.570 10.100 -8.901 1.00 96.00 240 PRO A N 1
ATOM 1834 C CA . PRO A 1 240 ? 23.718 9.491 -9.551 1.00 96.00 240 PRO A CA 1
ATOM 1835 C C . PRO A 1 240 ? 24.920 10.434 -9.603 1.00 96.00 240 PRO A C 1
ATOM 1837 O O . PRO A 1 240 ? 24.836 11.590 -10.007 1.00 96.00 240 PRO A O 1
ATOM 1840 N N . ARG A 1 241 ? 26.082 9.901 -9.227 1.00 94.94 241 ARG A N 1
ATOM 1841 C CA . ARG A 1 241 ? 27.377 10.575 -9.335 1.00 94.94 241 ARG A CA 1
ATOM 1842 C C . ARG A 1 241 ? 28.093 10.067 -10.577 1.00 94.94 241 ARG A C 1
ATOM 1844 O O . ARG A 1 241 ? 28.235 8.856 -10.748 1.00 94.94 241 ARG A O 1
ATOM 1851 N N . THR A 1 242 ? 28.563 10.992 -11.408 1.00 94.25 242 THR A N 1
ATOM 1852 C CA . THR A 1 242 ? 29.339 10.683 -12.614 1.00 94.25 242 THR A CA 1
ATOM 1853 C C . THR A 1 242 ? 30.791 11.105 -12.423 1.00 94.25 242 THR A C 1
ATOM 1855 O O . THR A 1 242 ? 31.054 12.224 -11.989 1.00 94.25 242 THR A O 1
ATOM 1858 N N . THR A 1 243 ? 31.727 10.227 -12.777 1.00 92.31 243 THR A N 1
ATOM 1859 C CA . THR A 1 243 ? 33.172 10.451 -12.657 1.00 92.31 243 THR A CA 1
ATOM 1860 C C . THR A 1 243 ? 33.858 10.064 -13.962 1.00 92.31 243 THR A C 1
ATOM 1862 O O . THR A 1 243 ? 33.679 8.949 -14.453 1.00 92.31 243 THR A O 1
ATOM 1865 N N . VAL A 1 244 ? 34.680 10.961 -14.512 1.00 89.12 244 VAL A N 1
ATOM 1866 C CA . VAL A 1 244 ? 35.561 10.640 -15.644 1.00 89.12 244 VAL A CA 1
ATOM 1867 C C . VAL A 1 244 ? 36.876 10.088 -15.095 1.00 89.12 244 VAL A C 1
ATOM 1869 O O . VAL A 1 244 ? 37.545 10.733 -14.292 1.00 89.12 244 VAL A O 1
ATOM 1872 N N . LEU A 1 245 ? 37.229 8.878 -15.515 1.00 86.88 245 LEU A N 1
ATOM 1873 C CA . LEU A 1 245 ? 38.409 8.132 -15.087 1.00 86.88 245 LEU A CA 1
ATOM 1874 C C . LEU A 1 245 ? 39.326 7.886 -16.290 1.00 86.88 245 LEU A C 1
ATOM 1876 O O . LEU A 1 245 ? 38.853 7.722 -17.412 1.00 86.88 245 LEU A O 1
ATOM 1880 N N . ARG A 1 246 ? 40.640 7.793 -16.060 1.00 82.50 246 ARG A N 1
ATOM 1881 C CA . ARG A 1 246 ? 41.590 7.271 -17.055 1.00 82.50 246 ARG A CA 1
ATOM 1882 C C . ARG A 1 246 ? 41.913 5.820 -16.723 1.00 82.50 246 ARG A C 1
ATOM 1884 O O . ARG A 1 246 ? 42.585 5.550 -15.732 1.00 82.50 246 ARG A O 1
ATOM 1891 N N . ALA A 1 247 ? 41.435 4.896 -17.548 1.00 71.19 247 ALA A N 1
ATOM 1892 C CA . ALA A 1 247 ? 41.757 3.481 -17.439 1.00 71.19 247 ALA A CA 1
ATOM 1893 C C . ALA A 1 247 ? 43.021 3.174 -18.253 1.00 71.19 247 ALA A C 1
ATOM 1895 O O . ALA A 1 247 ? 43.090 3.494 -19.442 1.00 71.19 247 ALA A O 1
ATOM 1896 N N . ALA A 1 248 ? 44.015 2.531 -17.636 1.00 66.19 248 ALA A N 1
ATOM 1897 C CA . ALA A 1 248 ? 45.130 1.950 -18.378 1.00 66.19 248 ALA A CA 1
ATOM 1898 C C . ALA A 1 248 ? 44.596 0.866 -19.329 1.00 66.19 248 ALA A C 1
ATOM 1900 O O . ALA A 1 248 ? 43.769 0.044 -18.928 1.00 66.19 248 ALA A O 1
ATOM 1901 N N . ALA A 1 249 ? 45.050 0.854 -20.584 1.00 62.19 249 ALA A N 1
ATOM 1902 C CA . ALA A 1 249 ? 44.675 -0.219 -21.492 1.00 62.19 249 ALA A CA 1
ATOM 1903 C C . ALA A 1 249 ? 45.411 -1.505 -21.092 1.00 62.19 249 ALA A C 1
ATOM 1905 O O . ALA A 1 249 ? 46.639 -1.514 -20.964 1.00 62.19 249 ALA A O 1
ATOM 1906 N N . GLY A 1 250 ? 44.667 -2.604 -20.939 1.00 53.78 250 GLY A N 1
ATOM 1907 C CA . GLY A 1 250 ? 45.271 -3.933 -20.881 1.00 53.78 250 GLY A CA 1
ATOM 1908 C C . GLY A 1 250 ? 46.167 -4.138 -22.106 1.00 53.78 250 GLY A C 1
ATOM 1909 O O . GLY A 1 250 ? 45.775 -3.786 -23.218 1.00 53.78 250 GLY A O 1
ATOM 1910 N N . ASN A 1 251 ? 47.367 -4.675 -21.886 1.00 55.56 251 ASN A N 1
ATOM 1911 C CA . ASN A 1 251 ? 48.419 -4.867 -22.894 1.00 55.56 251 ASN A CA 1
ATOM 1912 C C . ASN A 1 251 ? 49.099 -3.568 -23.391 1.00 55.56 251 ASN A C 1
ATOM 1914 O O . ASN A 1 251 ? 49.463 -3.463 -24.558 1.00 55.56 251 ASN A O 1
ATOM 1918 N N . GLY A 1 252 ? 49.310 -2.582 -22.508 1.00 57.31 252 GLY A N 1
ATOM 1919 C CA . GLY A 1 252 ? 50.302 -1.510 -22.717 1.00 57.31 252 GLY A CA 1
ATOM 1920 C C . GLY A 1 252 ? 49.913 -0.394 -23.695 1.00 57.31 252 GLY A C 1
ATOM 1921 O O . GLY A 1 252 ? 50.746 0.445 -24.028 1.00 57.31 252 GLY A O 1
ATOM 1922 N N . GLY A 1 253 ? 48.659 -0.358 -24.151 1.00 60.78 253 GLY A N 1
ATOM 1923 C CA . GLY A 1 253 ? 48.145 0.744 -24.965 1.00 60.78 253 GLY A CA 1
ATOM 1924 C C . GLY A 1 253 ? 47.959 2.048 -24.174 1.00 60.78 253 GLY A C 1
ATOM 1925 O O . GLY A 1 253 ? 47.911 2.058 -22.942 1.00 60.78 253 GLY A O 1
ATOM 1926 N N . ALA A 1 254 ? 47.786 3.159 -24.896 1.00 67.81 254 ALA A N 1
ATOM 1927 C CA . ALA A 1 254 ? 47.480 4.456 -24.294 1.00 67.81 254 ALA A CA 1
ATOM 1928 C C . ALA A 1 254 ? 46.221 4.392 -23.404 1.00 67.81 254 ALA A C 1
ATOM 1930 O O . ALA A 1 254 ? 45.215 3.775 -23.771 1.00 67.81 254 ALA A O 1
ATOM 1931 N N . ALA A 1 255 ? 46.276 5.049 -22.241 1.00 70.56 255 ALA A N 1
ATOM 1932 C CA . ALA A 1 255 ? 45.161 5.096 -21.301 1.00 70.56 255 ALA A CA 1
ATOM 1933 C C . ALA A 1 255 ? 43.931 5.771 -21.932 1.00 70.56 255 ALA A C 1
ATOM 1935 O O . ALA A 1 255 ? 44.043 6.833 -22.545 1.00 70.56 255 ALA A O 1
ATOM 1936 N N . ARG A 1 256 ? 42.755 5.159 -21.767 1.00 79.62 256 ARG A N 1
ATOM 1937 C CA . ARG A 1 256 ? 41.489 5.621 -22.355 1.00 79.62 256 ARG A CA 1
ATOM 1938 C C . ARG A 1 256 ? 40.605 6.264 -21.292 1.00 79.62 256 ARG A C 1
ATOM 1940 O O . ARG A 1 256 ? 40.558 5.789 -20.155 1.00 79.62 256 ARG A O 1
ATOM 1947 N N . GLY A 1 257 ? 39.889 7.322 -21.663 1.00 85.62 257 GLY A N 1
ATOM 1948 C CA . GLY A 1 257 ? 38.844 7.887 -20.819 1.00 85.62 257 GLY A CA 1
ATOM 1949 C C . GLY A 1 257 ? 37.647 6.940 -20.703 1.00 85.62 257 GLY A C 1
ATOM 1950 O O . GLY A 1 257 ? 37.206 6.338 -21.687 1.00 85.62 257 GLY A O 1
ATOM 1951 N N . VAL A 1 258 ? 37.127 6.813 -19.486 1.00 90.81 258 VAL A N 1
ATOM 1952 C CA . VAL A 1 258 ? 35.933 6.036 -19.138 1.00 90.81 258 VAL A CA 1
ATOM 1953 C C . VAL A 1 258 ? 35.047 6.905 -18.255 1.00 90.81 258 VAL A C 1
ATOM 1955 O O . VAL A 1 258 ? 35.510 7.475 -17.268 1.00 90.81 258 VAL A O 1
ATOM 1958 N N . VAL A 1 259 ? 33.766 6.999 -18.594 1.00 93.69 259 VAL A N 1
ATOM 1959 C CA . VAL A 1 259 ? 32.750 7.694 -17.805 1.00 93.69 259 VAL A CA 1
ATOM 1960 C C . VAL A 1 259 ? 32.029 6.658 -16.952 1.00 93.69 259 VAL A C 1
ATOM 1962 O O . VAL A 1 259 ? 31.255 5.846 -17.458 1.00 93.69 259 VAL A O 1
ATOM 1965 N N . GLN A 1 260 ? 32.316 6.668 -15.652 1.00 94.88 260 GLN A N 1
ATOM 1966 C CA . GLN A 1 260 ? 31.639 5.834 -14.664 1.00 94.88 260 GLN A CA 1
ATOM 1967 C C . GLN A 1 260 ? 30.467 6.603 -14.058 1.00 94.88 260 GLN A C 1
ATOM 1969 O O . GLN A 1 260 ? 30.640 7.734 -13.605 1.00 94.88 260 GLN A O 1
ATOM 1974 N N . VAL A 1 261 ? 29.305 5.960 -13.968 1.00 96.00 261 VAL A N 1
ATOM 1975 C CA . VAL A 1 261 ? 28.144 6.462 -13.223 1.00 96.00 261 VAL A CA 1
ATOM 1976 C C . VAL A 1 261 ? 27.839 5.509 -12.072 1.00 96.00 261 VAL A C 1
ATOM 1978 O O . VAL A 1 261 ? 27.891 4.286 -12.233 1.00 96.00 261 VAL A O 1
ATOM 1981 N N . ARG A 1 262 ? 27.520 6.058 -10.895 1.00 95.50 262 ARG A N 1
ATOM 1982 C CA . ARG A 1 262 ? 27.117 5.286 -9.712 1.00 95.50 262 ARG A CA 1
ATOM 1983 C C . ARG A 1 262 ? 26.022 5.999 -8.924 1.00 95.50 262 ARG A C 1
ATOM 1985 O O . ARG A 1 262 ? 26.202 7.155 -8.546 1.00 95.50 262 ARG A O 1
ATOM 1992 N N . THR A 1 263 ? 24.922 5.312 -8.627 1.00 95.94 263 THR A N 1
ATOM 1993 C CA . THR A 1 263 ? 23.849 5.859 -7.776 1.00 95.94 263 THR A CA 1
ATOM 1994 C C . THR A 1 263 ? 24.284 5.977 -6.313 1.00 95.94 263 THR A C 1
ATOM 1996 O O . THR A 1 263 ? 25.296 5.399 -5.890 1.00 95.94 263 THR A O 1
ATOM 1999 N N . LEU A 1 264 ? 23.491 6.685 -5.507 1.00 89.62 264 LEU A N 1
ATOM 2000 C CA . LEU A 1 264 ? 23.517 6.482 -4.061 1.00 89.62 264 LEU A CA 1
ATOM 2001 C C . LEU A 1 264 ? 22.934 5.102 -3.679 1.00 89.62 264 LEU A C 1
ATOM 2003 O O . LEU A 1 264 ? 22.255 4.458 -4.489 1.00 89.62 264 LEU A O 1
ATOM 2007 N N . PRO A 1 265 ? 23.209 4.628 -2.448 1.00 86.38 265 PRO A N 1
ATOM 2008 C CA . PRO A 1 265 ? 22.493 3.522 -1.825 1.00 86.38 265 PRO A CA 1
ATOM 2009 C C . PRO A 1 265 ? 20.971 3.742 -1.776 1.00 86.38 265 PRO A C 1
ATOM 2011 O O . PRO A 1 265 ? 20.518 4.703 -1.161 1.00 86.38 265 PRO A O 1
ATOM 2014 N N . HIS A 1 266 ? 20.180 2.830 -2.347 1.00 86.12 266 HIS A N 1
ATOM 2015 C CA . HIS A 1 266 ? 18.716 2.873 -2.302 1.00 86.12 266 HIS A CA 1
ATOM 2016 C C . HIS A 1 266 ? 18.097 1.475 -2.122 1.00 86.12 266 HIS A C 1
ATOM 2018 O O . HIS A 1 266 ? 18.547 0.507 -2.736 1.00 86.12 266 HIS A O 1
ATOM 2024 N N . ARG A 1 267 ? 17.052 1.334 -1.286 1.00 80.62 267 ARG A N 1
ATOM 2025 C CA . ARG A 1 267 ? 16.497 0.006 -0.935 1.00 80.62 267 ARG A CA 1
ATOM 2026 C C . ARG A 1 267 ? 15.821 -0.702 -2.113 1.00 80.62 267 ARG A C 1
ATOM 2028 O O . ARG A 1 267 ? 15.938 -1.919 -2.216 1.00 80.62 267 ARG A O 1
ATOM 2035 N N . ALA A 1 268 ? 15.189 0.025 -3.035 1.00 88.25 268 ALA A N 1
ATOM 2036 C CA . ALA A 1 268 ? 14.568 -0.580 -4.218 1.00 88.25 268 ALA A CA 1
ATOM 2037 C C . ALA A 1 268 ? 15.584 -1.316 -5.119 1.00 88.25 268 ALA A C 1
ATOM 2039 O O . ALA A 1 268 ? 15.290 -2.378 -5.668 1.00 88.25 268 ALA A O 1
ATOM 2040 N N . LEU A 1 269 ? 16.826 -0.818 -5.187 1.00 91.12 269 LEU A N 1
ATOM 2041 C CA . LEU A 1 269 ? 17.921 -1.477 -5.906 1.00 91.12 269 LEU A CA 1
ATOM 2042 C C . LEU A 1 269 ? 18.321 -2.813 -5.259 1.00 91.12 269 LEU A C 1
ATOM 2044 O O . LEU A 1 269 ? 18.770 -3.719 -5.962 1.00 91.12 269 LEU A O 1
ATOM 2048 N N . ARG A 1 270 ? 18.090 -2.986 -3.948 1.00 86.38 270 ARG A N 1
ATOM 2049 C CA . ARG A 1 270 ? 18.322 -4.258 -3.247 1.00 86.38 270 ARG A CA 1
ATOM 2050 C C . ARG A 1 270 ? 17.267 -5.304 -3.602 1.00 86.38 270 ARG A C 1
ATOM 2052 O O . ARG A 1 270 ? 17.626 -6.466 -3.764 1.00 86.38 270 ARG A O 1
ATOM 2059 N N . LEU A 1 271 ? 16.013 -4.891 -3.787 1.00 87.25 271 LEU A N 1
ATOM 2060 C CA . LEU A 1 271 ? 14.935 -5.770 -4.256 1.00 87.25 271 LEU A CA 1
ATOM 2061 C C . LEU A 1 271 ? 15.220 -6.269 -5.680 1.00 87.25 271 LEU A C 1
ATOM 2063 O O . LEU A 1 271 ? 15.198 -7.471 -5.946 1.00 87.25 271 LEU A O 1
ATOM 2067 N N . LEU A 1 272 ? 15.620 -5.364 -6.579 1.00 91.44 272 LEU A N 1
ATOM 2068 C CA . LEU A 1 272 ? 16.087 -5.753 -7.914 1.00 91.44 272 LEU A CA 1
ATOM 2069 C C . LEU A 1 272 ? 17.345 -6.639 -7.841 1.00 91.44 272 LEU A C 1
ATOM 2071 O O . LEU A 1 272 ? 17.480 -7.583 -8.617 1.00 91.44 272 LEU A O 1
ATOM 2075 N N . ARG A 1 273 ? 18.244 -6.414 -6.872 1.00 90.56 273 ARG A N 1
ATOM 2076 C CA . ARG A 1 273 ? 19.446 -7.239 -6.661 1.00 90.56 273 ARG A CA 1
ATOM 2077 C C . ARG A 1 273 ? 19.148 -8.658 -6.157 1.00 90.56 273 ARG A C 1
ATOM 2079 O O . ARG A 1 273 ? 19.986 -9.530 -6.397 1.00 90.56 273 ARG A O 1
ATOM 2086 N N . SER A 1 274 ? 18.031 -8.914 -5.473 1.00 85.75 274 SER A N 1
ATOM 2087 C CA . SER A 1 274 ? 17.625 -10.282 -5.101 1.00 85.75 274 SER A CA 1
ATOM 2088 C C . SER A 1 274 ? 16.961 -11.038 -6.254 1.00 85.75 274 SER A C 1
ATOM 2090 O O . SER A 1 274 ? 17.113 -12.255 -6.344 1.00 85.75 274 SER A O 1
ATOM 2092 N N . ASP A 1 275 ? 16.288 -10.328 -7.163 1.00 89.12 275 ASP A N 1
ATOM 2093 C CA . ASP A 1 275 ? 15.680 -10.927 -8.354 1.00 89.12 275 ASP A CA 1
ATOM 2094 C C . ASP A 1 275 ? 16.731 -11.211 -9.449 1.00 89.12 275 ASP A C 1
ATOM 2096 O O . ASP A 1 275 ? 16.871 -12.351 -9.891 1.00 89.12 275 ASP A O 1
ATOM 2100 N N . PHE A 1 276 ? 17.514 -10.203 -9.858 1.00 91.62 276 PHE A N 1
ATOM 2101 C CA . PHE A 1 276 ? 18.459 -10.276 -10.991 1.00 91.62 276 PHE A CA 1
ATOM 2102 C C . PHE A 1 276 ? 19.753 -11.069 -10.724 1.00 91.62 276 PHE A C 1
ATOM 2104 O O . PHE A 1 276 ? 20.638 -11.106 -11.582 1.00 91.62 276 PHE A O 1
ATOM 2111 N N . TYR A 1 277 ? 19.946 -11.659 -9.540 1.00 89.00 277 TYR A N 1
ATOM 2112 C CA . TYR A 1 277 ? 21.216 -12.312 -9.202 1.00 89.00 277 TYR A CA 1
ATOM 2113 C C . TYR A 1 277 ? 21.063 -13.510 -8.256 1.00 89.00 277 TYR A C 1
ATOM 2115 O O . TYR A 1 277 ? 20.696 -13.358 -7.091 1.00 89.00 277 TYR A O 1
ATOM 2123 N N . ARG A 1 278 ? 21.490 -14.692 -8.717 1.00 75.31 278 ARG A N 1
ATOM 2124 C CA . ARG A 1 278 ? 21.601 -15.926 -7.923 1.00 75.31 278 ARG A CA 1
ATOM 2125 C C . ARG A 1 278 ? 22.899 -16.665 -8.263 1.00 75.31 278 ARG A C 1
ATOM 2127 O O . ARG A 1 278 ? 23.063 -17.142 -9.384 1.00 75.31 278 ARG A O 1
ATOM 2134 N N . PRO A 1 279 ? 23.834 -16.809 -7.312 1.00 77.44 279 PRO A N 1
ATOM 2135 C CA . PRO A 1 279 ? 24.895 -15.817 -7.035 1.00 77.44 279 PRO A CA 1
ATOM 2136 C C . PRO A 1 279 ? 25.491 -15.030 -8.235 1.00 77.44 279 PRO A C 1
ATOM 2138 O O . PRO A 1 279 ? 26.092 -13.979 -8.012 1.00 77.44 279 PRO A O 1
ATOM 2141 N N . ARG A 1 280 ? 25.348 -15.491 -9.487 1.00 84.81 280 ARG A N 1
ATOM 2142 C CA . ARG A 1 280 ? 25.711 -14.755 -10.719 1.00 84.81 280 ARG A CA 1
ATOM 2143 C C . ARG A 1 280 ? 24.524 -13.925 -11.239 1.00 84.81 280 ARG A C 1
ATOM 2145 O O . ARG A 1 280 ? 23.429 -14.040 -10.701 1.00 84.81 280 ARG A O 1
ATOM 2152 N N . LYS A 1 281 ? 24.749 -13.081 -12.254 1.00 90.56 281 LYS A N 1
ATOM 2153 C CA . LYS A 1 281 ? 23.715 -12.284 -12.952 1.00 90.56 281 LYS A CA 1
ATOM 2154 C C . LYS A 1 281 ? 22.707 -13.232 -13.638 1.00 90.56 281 LYS A C 1
ATOM 2156 O O . LYS A 1 281 ? 23.126 -14.252 -14.183 1.00 90.56 281 LYS A O 1
ATOM 2161 N N . ARG A 1 282 ? 21.406 -12.938 -13.541 1.00 93.56 282 ARG A N 1
ATOM 2162 C CA . ARG A 1 282 ? 20.270 -13.762 -14.005 1.00 93.56 282 ARG A CA 1
ATOM 2163 C C . ARG A 1 282 ? 19.128 -12.886 -14.529 1.00 93.56 282 ARG A C 1
ATOM 2165 O O . ARG A 1 282 ? 19.006 -11.739 -14.106 1.00 93.56 282 ARG A O 1
ATOM 2172 N N . VAL A 1 283 ? 18.268 -13.431 -15.386 1.00 94.75 283 VAL A N 1
ATOM 2173 C CA . VAL A 1 283 ? 17.016 -12.791 -15.830 1.00 94.75 283 VAL A CA 1
ATOM 2174 C C . VAL A 1 283 ? 15.849 -13.271 -14.951 1.00 94.75 283 VAL A C 1
ATOM 2176 O O . VAL A 1 283 ? 15.537 -14.462 -14.955 1.00 94.75 283 VAL A O 1
ATOM 2179 N N . PRO A 1 284 ? 15.173 -12.385 -14.195 1.00 94.19 284 PRO A N 1
ATOM 2180 C CA . PRO A 1 284 ? 13.979 -12.749 -13.433 1.00 94.19 284 PRO A CA 1
ATOM 2181 C C . PRO A 1 284 ? 12.829 -13.194 -14.355 1.00 94.19 284 PRO A C 1
ATOM 2183 O O . PRO A 1 284 ? 12.596 -12.527 -15.364 1.00 94.19 284 PRO A O 1
ATOM 2186 N N . PRO A 1 285 ? 12.037 -14.230 -14.007 1.00 94.94 285 PRO A N 1
ATOM 2187 C CA . PRO A 1 285 ? 10.904 -14.675 -14.829 1.00 94.94 285 PRO A CA 1
ATOM 2188 C C . PRO A 1 285 ? 9.904 -13.562 -15.179 1.00 94.94 285 PRO A C 1
ATOM 2190 O O . PRO A 1 285 ? 9.423 -13.503 -16.308 1.00 94.94 285 PRO A O 1
ATOM 2193 N N . TRP A 1 286 ? 9.668 -12.619 -14.256 1.00 94.75 286 TRP A N 1
ATOM 2194 C CA . TRP A 1 286 ? 8.770 -11.478 -14.472 1.00 94.75 286 TRP A CA 1
ATOM 2195 C C . TRP A 1 286 ? 9.205 -10.547 -15.617 1.00 94.75 286 TRP A C 1
ATOM 2197 O O . TRP A 1 286 ? 8.393 -9.759 -16.099 1.00 94.75 286 TRP A O 1
ATOM 2207 N N . VAL A 1 287 ? 10.455 -10.623 -16.098 1.00 96.81 287 VAL A N 1
ATOM 2208 C CA . VAL A 1 287 ? 10.907 -9.847 -17.267 1.00 96.81 287 VAL A CA 1
ATOM 2209 C C . VAL A 1 287 ? 10.121 -10.236 -18.522 1.00 96.81 287 VAL A C 1
ATOM 2211 O O . VAL A 1 287 ? 9.827 -9.358 -19.326 1.00 96.81 287 VAL A O 1
ATOM 2214 N N . ALA A 1 288 ? 9.678 -11.491 -18.664 1.00 96.94 288 ALA A N 1
ATOM 2215 C CA . ALA A 1 288 ? 8.814 -11.891 -19.779 1.00 96.94 288 ALA A CA 1
ATOM 2216 C C . ALA A 1 288 ? 7.478 -11.116 -19.799 1.00 96.94 288 ALA A C 1
ATOM 2218 O O . ALA A 1 288 ? 6.959 -10.777 -20.861 1.00 96.94 288 ALA A O 1
ATOM 2219 N N . GLU A 1 289 ? 6.941 -10.790 -18.623 1.00 95.94 289 GLU A N 1
ATOM 2220 C CA . GLU A 1 289 ? 5.664 -10.088 -18.455 1.00 95.94 289 GLU A CA 1
ATOM 2221 C C . GLU A 1 289 ? 5.822 -8.561 -18.461 1.00 95.94 289 GLU A C 1
ATOM 2223 O O . GLU A 1 289 ? 4.915 -7.850 -18.893 1.00 95.94 289 GLU A O 1
ATOM 2228 N N . ARG A 1 290 ? 6.968 -8.043 -17.993 1.00 95.62 290 ARG A N 1
ATOM 2229 C CA . ARG A 1 290 ? 7.180 -6.602 -17.758 1.00 95.62 290 ARG A CA 1
ATOM 2230 C C . ARG A 1 290 ? 8.145 -5.902 -18.716 1.00 95.62 290 ARG A C 1
ATOM 2232 O O . ARG A 1 290 ? 8.128 -4.674 -18.727 1.00 95.62 290 ARG A O 1
ATOM 2239 N N . LEU A 1 291 ? 8.948 -6.616 -19.516 1.00 97.88 291 LEU A N 1
ATOM 2240 C CA . LEU A 1 291 ? 9.830 -5.996 -20.520 1.00 97.88 291 LEU A CA 1
ATOM 2241 C C . LEU A 1 291 ? 9.002 -5.097 -21.445 1.00 97.88 291 LEU A C 1
ATOM 2243 O O . LEU A 1 291 ? 8.053 -5.574 -22.066 1.00 97.88 291 LEU A O 1
ATOM 2247 N N . ASN A 1 292 ? 9.351 -3.815 -21.518 1.00 97.75 292 ASN A N 1
ATOM 2248 C CA . ASN A 1 292 ? 8.668 -2.803 -22.322 1.00 97.75 292 ASN A CA 1
ATOM 2249 C C . ASN A 1 292 ? 9.655 -2.065 -23.244 1.00 97.75 292 ASN A C 1
ATOM 2251 O O . ASN A 1 292 ? 10.870 -2.236 -23.124 1.00 97.75 292 ASN A O 1
ATOM 2255 N N . ASP A 1 293 ? 9.134 -1.232 -24.144 1.00 98.12 293 ASP A N 1
ATOM 2256 C CA . ASP A 1 293 ? 9.933 -0.519 -25.150 1.00 98.12 293 ASP A CA 1
ATOM 2257 C C . ASP A 1 293 ? 11.016 0.377 -24.522 1.00 98.12 293 ASP A C 1
ATOM 2259 O O . ASP A 1 293 ? 12.116 0.485 -25.062 1.00 98.12 293 ASP A O 1
ATOM 2263 N N . ARG A 1 294 ? 10.752 0.953 -23.338 1.00 97.81 294 ARG A N 1
ATOM 2264 C CA . ARG A 1 294 ? 11.703 1.787 -22.585 1.00 97.81 294 ARG A CA 1
ATOM 2265 C C . ARG A 1 294 ? 12.867 0.957 -22.029 1.00 97.81 294 ARG A C 1
ATOM 2267 O O . ARG A 1 294 ? 14.026 1.320 -22.229 1.00 97.81 294 ARG A O 1
ATOM 2274 N N . MET A 1 295 ? 12.578 -0.173 -21.376 1.00 98.06 295 MET A N 1
ATOM 2275 C CA . MET A 1 295 ? 13.595 -1.132 -20.914 1.00 98.06 295 MET A CA 1
ATOM 2276 C C . MET A 1 295 ? 14.428 -1.662 -22.088 1.00 98.06 295 MET A C 1
ATOM 2278 O O . MET A 1 295 ? 15.656 -1.717 -22.006 1.00 98.06 295 MET A O 1
ATOM 2282 N N . LEU A 1 296 ? 13.751 -2.040 -23.178 1.00 98.50 296 LEU A N 1
ATOM 2283 C CA . LEU A 1 296 ? 14.362 -2.592 -24.383 1.00 98.50 296 LEU A CA 1
ATOM 2284 C C . LEU A 1 296 ? 15.262 -1.568 -25.081 1.00 98.50 296 LEU A C 1
ATOM 2286 O O . LEU A 1 296 ? 16.360 -1.923 -25.497 1.00 98.50 296 LEU A O 1
ATOM 2290 N N . ALA A 1 297 ? 14.852 -0.300 -25.151 1.00 98.44 297 ALA A N 1
ATOM 2291 C CA . ALA A 1 297 ? 15.664 0.772 -25.717 1.00 98.44 297 ALA A CA 1
ATOM 2292 C C . ALA A 1 297 ? 16.981 0.970 -24.957 1.00 98.44 297 ALA A C 1
ATOM 2294 O O . ALA A 1 297 ? 18.035 1.045 -25.584 1.00 98.44 297 ALA A O 1
ATOM 2295 N N . ILE A 1 298 ? 16.942 1.014 -23.620 1.00 98.12 298 ILE A N 1
ATOM 2296 C CA . ILE A 1 298 ? 18.149 1.138 -22.785 1.00 98.12 298 ILE A CA 1
ATOM 2297 C C . ILE A 1 298 ? 19.056 -0.089 -22.963 1.00 98.12 298 ILE A C 1
ATOM 2299 O O . ILE A 1 298 ? 20.245 0.054 -23.244 1.00 98.12 298 ILE A O 1
ATOM 2303 N N . TRP A 1 299 ? 18.491 -1.297 -22.885 1.00 97.94 299 TRP A N 1
ATOM 2304 C CA . TRP A 1 299 ? 19.239 -2.546 -23.059 1.00 97.94 299 TRP A CA 1
ATOM 2305 C C . TRP A 1 299 ? 19.887 -2.659 -24.451 1.00 97.94 299 TRP A C 1
ATOM 2307 O O . TRP A 1 299 ? 21.053 -3.040 -24.565 1.00 97.94 299 TRP A O 1
ATOM 2317 N N . PHE A 1 300 ? 19.174 -2.267 -25.510 1.00 98.12 300 PHE A N 1
ATOM 2318 C CA . PHE A 1 300 ? 19.692 -2.238 -26.879 1.00 98.12 300 PHE A CA 1
ATOM 2319 C C . PHE A 1 300 ? 20.744 -1.135 -27.084 1.00 98.12 300 PHE A C 1
ATOM 2321 O O . PHE A 1 300 ? 21.748 -1.343 -27.769 1.00 98.12 300 PHE A O 1
ATOM 2328 N N . MET A 1 301 ? 20.575 0.034 -26.463 1.00 97.31 301 MET A N 1
ATOM 2329 C CA . MET A 1 301 ? 21.605 1.075 -26.486 1.00 97.31 301 MET A CA 1
ATOM 2330 C C . MET A 1 301 ? 22.891 0.642 -25.775 1.00 97.31 301 MET A C 1
ATOM 2332 O O . MET A 1 301 ? 23.968 1.044 -26.212 1.00 97.31 301 MET A O 1
ATOM 2336 N N . ASP A 1 302 ? 22.815 -0.246 -24.785 1.00 95.44 302 ASP A N 1
ATOM 2337 C CA . ASP A 1 302 ? 23.986 -0.872 -24.168 1.00 95.44 302 ASP A CA 1
ATOM 2338 C C . ASP A 1 302 ? 24.572 -1.990 -25.060 1.00 95.44 302 ASP A C 1
ATOM 2340 O O . ASP A 1 302 ? 25.602 -1.789 -25.706 1.00 95.44 302 ASP A O 1
ATOM 2344 N N . GLU A 1 303 ? 23.891 -3.136 -25.167 1.00 95.38 303 GLU A N 1
ATOM 2345 C CA . GLU A 1 303 ? 24.424 -4.404 -25.718 1.00 95.38 303 GLU A CA 1
ATOM 2346 C C . GLU A 1 303 ? 23.959 -4.726 -27.157 1.00 95.38 303 GLU A C 1
ATOM 2348 O O . GLU A 1 303 ? 24.303 -5.773 -27.713 1.00 95.38 303 GLU A O 1
ATOM 2353 N N . GLY A 1 304 ? 23.158 -3.849 -27.770 1.00 95.25 304 GLY A N 1
ATOM 2354 C CA . GLY A 1 304 ? 22.673 -3.982 -29.147 1.00 95.25 304 GLY A CA 1
ATOM 2355 C C . GLY A 1 304 ? 23.626 -3.422 -30.210 1.00 95.25 304 GLY A C 1
ATOM 2356 O O . GLY A 1 304 ? 24.375 -2.477 -29.960 1.00 95.25 304 GLY A O 1
ATOM 2357 N N . ASP A 1 305 ? 23.569 -3.983 -31.415 1.00 93.25 305 ASP A N 1
ATOM 2358 C CA . ASP A 1 305 ? 24.312 -3.575 -32.617 1.00 93.25 305 ASP A CA 1
ATOM 2359 C C . ASP A 1 305 ? 23.408 -3.733 -33.856 1.00 93.25 305 ASP A C 1
ATOM 2361 O O . ASP A 1 305 ? 22.588 -4.649 -33.897 1.00 93.25 305 ASP A O 1
ATOM 2365 N N . THR A 1 306 ? 23.559 -2.878 -34.874 1.00 93.69 306 THR A N 1
ATOM 2366 C CA . THR A 1 306 ? 22.845 -2.987 -36.163 1.00 93.69 306 THR A CA 1
ATOM 2367 C C . THR A 1 306 ? 23.837 -2.923 -37.313 1.00 93.69 306 THR A C 1
ATOM 2369 O O . THR A 1 306 ? 24.322 -1.857 -37.696 1.00 93.69 306 THR A O 1
ATOM 2372 N N . ARG A 1 307 ? 24.114 -4.080 -37.919 1.00 88.19 307 ARG A N 1
ATOM 2373 C CA . ARG A 1 307 ? 25.102 -4.199 -38.996 1.00 88.19 307 ARG A CA 1
ATOM 2374 C C . ARG A 1 307 ? 24.448 -4.014 -40.353 1.00 88.19 307 ARG A C 1
ATOM 2376 O O . ARG A 1 307 ? 23.568 -4.783 -40.731 1.00 88.19 307 ARG A O 1
ATOM 2383 N N . ILE A 1 308 ? 24.929 -3.036 -41.114 1.00 84.12 308 ILE A N 1
ATOM 2384 C CA . ILE A 1 308 ? 24.502 -2.783 -42.493 1.00 84.12 308 ILE A CA 1
ATOM 2385 C C . ILE A 1 308 ? 25.399 -3.590 -43.439 1.00 84.12 308 ILE A C 1
ATOM 2387 O O . ILE A 1 308 ? 26.585 -3.293 -43.577 1.00 84.12 308 ILE A O 1
ATOM 2391 N N . ARG A 1 309 ? 24.844 -4.594 -44.122 1.00 76.31 309 ARG A N 1
ATOM 2392 C CA . ARG A 1 309 ? 25.537 -5.339 -45.186 1.00 76.31 309 ARG A CA 1
ATOM 2393 C C . ARG A 1 309 ? 25.096 -4.837 -46.567 1.00 76.31 309 ARG A C 1
ATOM 2395 O O . ARG A 1 309 ? 23.911 -4.555 -46.752 1.00 76.31 309 ARG A O 1
ATOM 2402 N N . PRO A 1 310 ? 25.985 -4.746 -47.571 1.00 57.09 310 PRO A N 1
ATOM 2403 C CA . PRO A 1 310 ? 25.563 -4.510 -48.950 1.00 57.09 310 PRO A CA 1
ATOM 2404 C C . PRO A 1 310 ? 24.597 -5.612 -49.442 1.00 57.09 310 PRO A C 1
ATOM 2406 O O . PRO A 1 310 ? 24.838 -6.782 -49.142 1.00 57.09 310 PRO A O 1
ATOM 2409 N N . PRO A 1 311 ? 23.528 -5.289 -50.199 1.00 63.25 311 PRO A N 1
ATOM 2410 C CA . PRO A 1 311 ? 23.009 -3.957 -50.512 1.00 63.25 311 PRO A CA 1
ATOM 2411 C C . PRO A 1 311 ? 21.997 -3.483 -49.446 1.00 63.25 311 PRO A C 1
ATOM 2413 O O . PRO A 1 311 ? 20.845 -3.906 -49.447 1.00 63.25 311 PRO A O 1
ATOM 2416 N N . ARG A 1 312 ? 22.429 -2.597 -48.533 1.00 63.34 312 ARG A N 1
ATOM 2417 C CA . ARG A 1 312 ? 21.616 -1.964 -47.462 1.00 63.34 312 ARG A CA 1
ATOM 2418 C C . ARG A 1 312 ? 20.766 -2.910 -46.586 1.00 63.34 312 ARG A C 1
ATOM 2420 O O . ARG A 1 312 ? 19.817 -2.470 -45.948 1.00 63.34 312 ARG A O 1
ATOM 2427 N N . ARG A 1 313 ? 21.131 -4.187 -46.478 1.00 77.62 313 ARG A N 1
ATOM 2428 C CA . ARG A 1 313 ? 20.496 -5.149 -45.569 1.00 77.62 313 ARG A CA 1
ATOM 2429 C C . ARG A 1 313 ? 21.005 -4.916 -44.150 1.00 77.62 313 ARG A C 1
ATOM 2431 O O . ARG A 1 313 ? 22.114 -5.334 -43.819 1.00 77.62 313 ARG A O 1
ATOM 2438 N N . ALA A 1 314 ? 20.220 -4.218 -43.341 1.00 84.56 314 ALA A N 1
ATOM 2439 C CA . ALA A 1 314 ? 20.500 -4.006 -41.928 1.00 84.56 314 ALA A CA 1
ATOM 2440 C C . ALA A 1 314 ? 19.950 -5.172 -41.089 1.00 84.56 314 ALA A C 1
ATOM 2442 O O . ALA A 1 314 ? 18.787 -5.541 -41.226 1.00 84.56 314 ALA A O 1
ATOM 2443 N N . SER A 1 315 ? 20.799 -5.747 -40.238 1.00 91.88 315 SER A N 1
ATOM 2444 C CA . SER A 1 315 ? 20.448 -6.823 -39.303 1.00 91.88 315 SER A CA 1
ATOM 2445 C C . SER A 1 315 ? 20.921 -6.463 -37.898 1.00 91.88 315 SER A C 1
ATOM 2447 O O . SER A 1 315 ? 22.115 -6.190 -37.718 1.00 91.88 315 SER A O 1
ATOM 2449 N N . SER A 1 316 ? 20.013 -6.484 -36.928 1.00 95.88 316 SER A N 1
ATOM 2450 C CA . SER A 1 316 ? 20.285 -6.162 -35.531 1.00 95.88 316 SER A CA 1
ATOM 2451 C C . SER A 1 316 ? 20.545 -7.418 -34.695 1.00 95.88 316 SER A C 1
ATOM 2453 O O . SER A 1 316 ? 19.917 -8.460 -34.884 1.00 95.88 316 SER A O 1
ATOM 2455 N N . GLU A 1 317 ? 21.453 -7.316 -33.729 1.00 96.38 317 GLU A N 1
ATOM 2456 C CA . GLU A 1 317 ? 21.688 -8.342 -32.709 1.00 96.38 317 GLU A CA 1
ATOM 2457 C C . GLU A 1 317 ? 21.847 -7.702 -31.323 1.00 96.38 317 GLU A C 1
ATOM 2459 O O . GLU A 1 317 ? 22.244 -6.545 -31.212 1.00 96.38 317 GLU A O 1
ATOM 2464 N N . ILE A 1 318 ? 21.545 -8.458 -30.266 1.00 96.81 318 ILE A N 1
ATOM 2465 C CA . ILE A 1 318 ? 21.824 -8.094 -28.870 1.00 96.81 318 ILE A CA 1
ATOM 2466 C C . ILE A 1 318 ? 22.755 -9.147 -28.273 1.00 96.81 318 ILE A C 1
ATOM 2468 O O . ILE A 1 318 ? 22.489 -10.354 -28.348 1.00 96.81 318 ILE A O 1
ATOM 2472 N N . ALA A 1 319 ? 23.848 -8.698 -27.659 1.00 94.00 319 ALA A N 1
ATOM 2473 C CA . ALA A 1 319 ? 24.737 -9.568 -26.908 1.00 94.00 319 ALA A CA 1
ATOM 2474 C C . ALA A 1 319 ? 24.104 -9.966 -25.563 1.00 94.00 319 ALA A C 1
ATOM 2476 O O . ALA A 1 319 ? 23.674 -9.123 -24.783 1.00 94.00 319 ALA A O 1
ATOM 2477 N N . THR A 1 320 ? 24.074 -11.268 -25.266 1.00 89.56 320 THR A N 1
ATOM 2478 C CA . THR A 1 320 ? 23.522 -11.797 -24.001 1.00 89.56 320 THR A CA 1
ATOM 2479 C C . THR A 1 320 ? 24.546 -12.575 -23.173 1.00 89.56 320 THR A C 1
ATOM 2481 O O . THR A 1 320 ? 24.192 -13.316 -22.265 1.00 89.56 320 THR A O 1
ATOM 2484 N N . VAL A 1 321 ? 25.839 -12.356 -23.438 1.00 78.50 321 VAL A N 1
ATOM 2485 C CA . VAL A 1 321 ? 26.983 -13.054 -22.810 1.00 78.50 321 VAL A CA 1
ATOM 2486 C C . VAL A 1 321 ? 27.054 -12.844 -21.282 1.00 78.50 321 VAL A C 1
ATOM 2488 O O . VAL A 1 321 ? 27.688 -13.620 -20.572 1.00 78.50 321 VAL A O 1
ATOM 2491 N N . GLY A 1 322 ? 26.377 -11.818 -20.753 1.00 80.94 322 GLY A N 1
ATOM 2492 C CA . GLY A 1 322 ? 26.229 -11.577 -19.313 1.00 80.94 322 GLY A CA 1
ATOM 2493 C C . GLY A 1 322 ? 25.244 -12.504 -18.581 1.00 80.94 322 GLY A C 1
ATOM 2494 O O . GLY A 1 322 ? 25.145 -12.399 -17.357 1.00 80.94 322 GLY A O 1
ATOM 2495 N N . PHE A 1 323 ? 24.533 -13.387 -19.292 1.00 88.50 323 PHE A N 1
ATOM 2496 C CA . PHE A 1 323 ? 23.503 -14.290 -18.761 1.00 88.50 323 PHE A CA 1
ATOM 2497 C C . PHE A 1 323 ? 23.750 -15.751 -19.185 1.00 88.50 323 PHE A C 1
ATOM 2499 O O . PHE A 1 323 ? 24.367 -15.991 -20.224 1.00 88.50 323 PHE A O 1
ATOM 2506 N N . PRO A 1 324 ? 23.287 -16.749 -18.407 1.00 89.62 324 PRO A N 1
ATOM 2507 C CA . PRO A 1 324 ? 23.320 -18.150 -18.825 1.00 89.62 324 PRO A CA 1
ATOM 2508 C C . PRO A 1 324 ? 22.270 -18.428 -19.915 1.00 89.62 324 PRO A C 1
ATOM 2510 O O . PRO A 1 324 ? 21.223 -17.783 -19.954 1.00 89.62 324 PRO A O 1
ATOM 2513 N N . GLU A 1 325 ? 22.507 -19.421 -20.779 1.00 89.50 325 GLU A N 1
ATOM 2514 C CA . GLU A 1 325 ? 21.603 -19.699 -21.912 1.00 89.50 325 GLU A CA 1
ATOM 2515 C C . GLU A 1 325 ? 20.183 -20.126 -21.476 1.00 89.50 325 GLU A C 1
ATOM 2517 O O . GLU A 1 325 ? 19.215 -19.862 -22.186 1.00 89.50 325 GLU A O 1
ATOM 2522 N N . GLU A 1 326 ? 20.039 -20.685 -20.268 1.00 91.56 326 GLU A N 1
ATOM 2523 C CA . GLU A 1 326 ? 18.751 -21.036 -19.643 1.00 91.56 326 GLU A CA 1
ATOM 2524 C C . GLU A 1 326 ? 17.830 -19.829 -19.360 1.00 91.56 326 GLU A C 1
ATOM 2526 O O . GLU A 1 326 ? 16.623 -20.009 -19.217 1.00 91.56 326 GLU A O 1
ATOM 2531 N N . ASP A 1 327 ? 18.369 -18.604 -19.311 1.00 93.25 327 ASP A N 1
ATOM 2532 C CA . ASP A 1 327 ? 17.598 -17.369 -19.090 1.00 93.25 327 ASP A CA 1
ATOM 2533 C C . ASP A 1 327 ? 17.081 -16.733 -20.397 1.00 93.25 327 ASP A C 1
ATOM 2535 O O . ASP A 1 327 ? 16.172 -15.897 -20.377 1.00 93.25 327 ASP A O 1
ATOM 2539 N N . LEU A 1 328 ? 17.639 -17.118 -21.550 1.00 94.31 328 LEU A N 1
ATOM 2540 C CA . LEU A 1 328 ? 17.297 -16.533 -22.852 1.00 94.31 328 LEU A CA 1
ATOM 2541 C C . LEU A 1 328 ? 15.829 -16.756 -23.274 1.00 94.31 328 LEU A C 1
ATOM 2543 O O . LEU A 1 328 ? 15.258 -15.829 -23.855 1.00 94.31 328 LEU A O 1
ATOM 2547 N N . PRO A 1 329 ? 15.161 -17.891 -22.963 1.00 95.81 329 PRO A N 1
ATOM 2548 C CA . PRO A 1 329 ? 13.729 -18.057 -23.222 1.00 95.81 329 PRO A CA 1
ATOM 2549 C C . PRO A 1 329 ? 12.856 -16.977 -22.567 1.00 95.81 329 PRO A C 1
ATOM 2551 O O . PRO A 1 329 ? 11.889 -16.533 -23.182 1.00 95.81 329 PRO A O 1
ATOM 2554 N N . THR A 1 330 ? 13.221 -16.495 -21.372 1.00 97.00 330 THR A N 1
ATOM 2555 C CA . THR A 1 330 ? 12.512 -15.414 -20.663 1.00 97.00 330 THR A CA 1
ATOM 2556 C C . THR A 1 330 ? 12.606 -14.090 -21.424 1.00 97.00 330 THR A C 1
ATOM 2558 O O . THR A 1 330 ? 11.606 -13.390 -21.592 1.00 97.00 330 THR A O 1
ATOM 2561 N N . LEU A 1 331 ? 13.794 -13.766 -21.948 1.00 96.81 331 LEU A N 1
ATOM 2562 C CA . LEU A 1 331 ? 14.010 -12.574 -22.776 1.00 96.81 331 LEU A CA 1
ATOM 2563 C C . LEU A 1 331 ? 13.245 -12.668 -24.103 1.00 96.81 331 LEU A C 1
ATOM 2565 O O . LEU A 1 331 ? 12.577 -11.717 -24.502 1.00 96.81 331 LEU A O 1
ATOM 2569 N N . VAL A 1 332 ? 13.284 -13.829 -24.764 1.00 97.25 332 VAL A N 1
ATOM 2570 C CA . VAL A 1 332 ? 12.551 -14.078 -26.017 1.00 97.25 332 VAL A CA 1
ATOM 2571 C C . VAL A 1 332 ? 11.034 -14.023 -25.806 1.00 97.25 332 VAL A C 1
ATOM 2573 O O . VAL A 1 332 ? 10.327 -13.499 -26.664 1.00 97.25 332 VAL A O 1
ATOM 2576 N N . ALA A 1 333 ? 10.517 -14.503 -24.671 1.00 97.69 333 ALA A N 1
ATOM 2577 C CA . ALA A 1 333 ? 9.104 -14.373 -24.320 1.00 97.69 333 ALA A CA 1
ATOM 2578 C C . ALA A 1 333 ? 8.690 -12.899 -24.149 1.00 97.69 333 ALA A C 1
ATOM 2580 O O . ALA A 1 333 ? 7.681 -12.484 -24.718 1.00 97.69 333 ALA A O 1
ATOM 2581 N N . GLY A 1 334 ? 9.507 -12.092 -23.460 1.00 97.56 334 GLY A N 1
ATOM 2582 C CA . GLY A 1 334 ? 9.287 -10.647 -23.337 1.00 97.56 334 GLY A CA 1
ATOM 2583 C C . GLY A 1 334 ? 9.304 -9.922 -24.685 1.00 97.56 334 GLY A C 1
ATOM 2584 O O . GLY A 1 334 ? 8.412 -9.129 -24.967 1.00 97.56 334 GLY A O 1
ATOM 2585 N N . LEU A 1 335 ? 10.262 -10.244 -25.559 1.00 98.12 335 LEU A N 1
ATOM 2586 C CA . LEU A 1 335 ? 10.353 -9.664 -26.906 1.00 98.12 335 LEU A CA 1
ATOM 2587 C C . LEU A 1 335 ? 9.137 -10.036 -27.776 1.00 98.12 335 LEU A C 1
ATOM 2589 O O . LEU A 1 335 ? 8.577 -9.169 -28.443 1.00 98.12 335 LEU A O 1
ATOM 2593 N N . ARG A 1 336 ? 8.652 -11.283 -27.689 1.00 97.88 336 ARG A N 1
ATOM 2594 C CA . ARG A 1 336 ? 7.415 -11.731 -28.361 1.00 97.88 336 ARG A CA 1
ATOM 2595 C C . ARG A 1 336 ? 6.166 -11.025 -27.846 1.00 97.88 336 ARG A C 1
ATOM 2597 O O . ARG A 1 336 ? 5.269 -10.742 -28.635 1.00 97.88 336 ARG A O 1
ATOM 2604 N N . ARG A 1 337 ? 6.117 -10.684 -26.555 1.00 97.25 337 ARG A N 1
ATOM 2605 C CA . ARG A 1 337 ? 5.039 -9.875 -25.962 1.00 97.25 337 ARG A CA 1
ATOM 2606 C C . ARG A 1 337 ? 5.015 -8.436 -26.502 1.00 97.25 337 ARG A C 1
ATOM 2608 O O . ARG A 1 337 ? 3.953 -7.824 -26.522 1.00 97.25 337 ARG A O 1
ATOM 2615 N N . LEU A 1 338 ? 6.155 -7.928 -26.980 1.00 96.94 338 LEU A N 1
ATOM 2616 C CA . LEU A 1 338 ? 6.291 -6.653 -27.702 1.00 96.94 338 LEU A CA 1
ATOM 2617 C C . LEU A 1 338 ? 6.144 -6.804 -29.232 1.00 96.94 338 LEU A C 1
ATOM 2619 O O . LEU A 1 338 ? 6.451 -5.884 -29.983 1.00 96.94 338 LEU A O 1
ATOM 2623 N N . GLY A 1 339 ? 5.679 -7.963 -29.713 1.00 96.75 339 GLY A N 1
ATOM 2624 C CA . GLY A 1 339 ? 5.442 -8.226 -31.135 1.00 96.75 339 GLY A CA 1
ATOM 2625 C C . GLY A 1 339 ? 6.684 -8.589 -31.959 1.00 96.75 339 GLY A C 1
ATOM 2626 O O . GLY A 1 339 ? 6.561 -8.735 -33.172 1.00 96.75 339 GLY A O 1
ATOM 2627 N N . LEU A 1 340 ? 7.854 -8.763 -31.331 1.00 97.31 340 LEU A N 1
ATOM 2628 C CA . LEU A 1 340 ? 9.111 -9.108 -32.006 1.00 97.31 340 LEU A CA 1
ATOM 2629 C C . LEU A 1 340 ? 9.355 -10.624 -31.979 1.00 97.31 340 LEU A C 1
ATOM 2631 O O . LEU A 1 340 ? 9.202 -11.277 -30.947 1.00 97.31 340 LEU A O 1
ATOM 2635 N N . THR A 1 341 ? 9.806 -11.202 -33.089 1.00 96.06 341 THR A N 1
ATOM 2636 C CA . THR A 1 341 ? 10.045 -12.649 -33.247 1.00 96.06 341 THR A CA 1
ATOM 2637 C C . THR A 1 341 ? 11.524 -12.997 -33.485 1.00 96.06 341 THR A C 1
ATOM 2639 O O . THR A 1 341 ? 11.875 -13.607 -34.494 1.00 96.06 341 THR A O 1
ATOM 2642 N N . PRO A 1 342 ? 12.434 -12.660 -32.547 1.00 96.00 342 PRO A N 1
ATOM 2643 C CA . PRO A 1 342 ? 13.858 -12.920 -32.714 1.00 96.00 342 PRO A CA 1
ATOM 2644 C C . PRO A 1 342 ? 14.207 -14.411 -32.633 1.00 96.00 342 PRO A C 1
ATOM 2646 O O . PRO A 1 342 ? 13.488 -15.234 -32.053 1.00 96.00 342 PRO A O 1
ATOM 2649 N N . SER A 1 343 ? 15.394 -14.725 -33.147 1.00 94.69 343 SER A N 1
ATOM 2650 C CA . SER A 1 343 ? 16.066 -16.018 -33.004 1.00 94.69 343 SER A CA 1
ATOM 2651 C C . SER A 1 343 ? 17.214 -15.932 -31.989 1.00 94.69 343 SER A C 1
ATOM 2653 O O . SER A 1 343 ? 17.674 -14.843 -31.648 1.00 94.69 343 SER A O 1
ATOM 2655 N N . VAL A 1 344 ? 17.691 -17.076 -31.491 1.00 94.44 344 VAL A N 1
ATOM 2656 C CA . VAL A 1 344 ? 18.837 -17.152 -30.567 1.00 94.44 344 VAL A CA 1
ATOM 2657 C C . VAL A 1 344 ? 19.925 -18.015 -31.192 1.00 94.44 344 VAL A C 1
ATOM 2659 O O . VAL A 1 344 ? 19.659 -19.135 -31.622 1.00 94.44 344 VAL A O 1
ATOM 2662 N N . GLN A 1 345 ? 21.156 -17.504 -31.243 1.00 90.31 3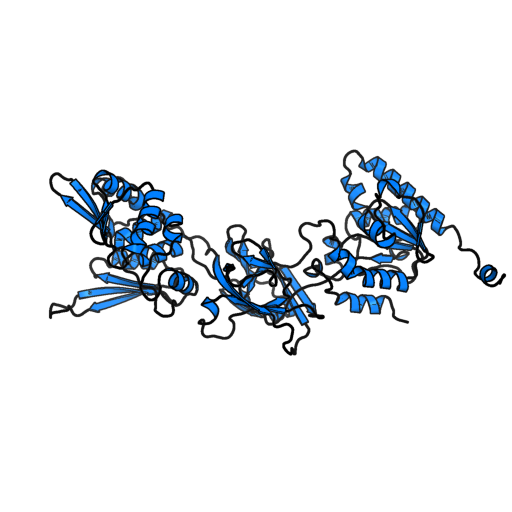45 GLN A N 1
ATOM 2663 C CA . GLN A 1 345 ? 22.306 -18.238 -31.769 1.00 90.31 345 GLN A CA 1
ATOM 2664 C C . GLN A 1 345 ? 23.599 -17.798 -31.067 1.00 90.31 345 GLN A C 1
ATOM 2666 O O . GLN A 1 345 ? 23.959 -16.621 -31.116 1.00 90.31 345 GLN A O 1
ATOM 2671 N N . ARG A 1 346 ? 24.322 -18.761 -30.467 1.00 86.25 346 ARG A N 1
ATOM 2672 C CA . ARG A 1 346 ? 25.626 -18.576 -29.788 1.00 86.25 346 ARG A CA 1
ATOM 2673 C C . ARG A 1 346 ? 25.596 -17.485 -28.699 1.00 86.25 346 ARG A C 1
ATOM 2675 O O . ARG A 1 346 ? 26.354 -16.519 -28.777 1.00 86.25 346 ARG A O 1
ATOM 2682 N N . GLY A 1 347 ? 24.697 -17.602 -27.718 1.00 84.88 347 GLY A N 1
ATOM 2683 C CA . GLY A 1 347 ? 24.576 -16.619 -26.630 1.00 84.88 347 GLY A CA 1
ATOM 2684 C C . GLY A 1 347 ? 24.249 -15.183 -27.077 1.00 84.88 347 GLY A C 1
ATOM 2685 O O . GLY A 1 347 ? 24.638 -14.227 -26.396 1.00 84.88 347 GLY A O 1
ATOM 2686 N N . ARG A 1 348 ? 23.567 -15.015 -28.220 1.00 92.44 348 ARG A N 1
ATOM 2687 C CA . ARG A 1 348 ? 23.087 -13.731 -28.764 1.00 92.44 348 ARG A CA 1
ATOM 2688 C C . ARG A 1 348 ? 21.663 -13.857 -29.297 1.00 92.44 348 ARG A C 1
ATOM 2690 O O . ARG A 1 348 ? 21.286 -14.915 -29.809 1.00 92.44 348 ARG A O 1
ATOM 2697 N N . ILE A 1 349 ? 20.911 -12.763 -29.213 1.00 96.25 349 ILE A N 1
ATOM 2698 C CA . ILE A 1 349 ? 19.567 -12.616 -29.782 1.00 96.25 349 ILE A CA 1
ATOM 2699 C C . ILE A 1 349 ? 19.706 -11.913 -31.136 1.00 96.25 349 ILE A C 1
ATOM 2701 O O . ILE A 1 349 ? 20.319 -10.850 -31.206 1.00 96.25 349 ILE A O 1
ATOM 2705 N N . HIS A 1 350 ? 19.158 -12.496 -32.202 1.00 96.25 350 HIS A N 1
ATOM 2706 C CA . HIS A 1 350 ? 19.282 -12.007 -33.581 1.00 96.25 350 HIS A CA 1
ATOM 2707 C C . HIS A 1 350 ? 17.918 -11.674 -34.174 1.00 96.25 350 HIS A C 1
ATOM 2709 O O . HIS A 1 350 ? 16.986 -12.482 -34.107 1.00 96.25 350 HIS A O 1
ATOM 2715 N N . PHE A 1 351 ? 17.840 -10.513 -34.813 1.00 95.75 351 PHE A N 1
ATOM 2716 C CA . PHE A 1 351 ? 16.669 -10.008 -35.516 1.00 95.75 351 PHE A CA 1
ATOM 2717 C C . PHE A 1 351 ? 16.952 -10.077 -37.025 1.00 95.75 351 PHE A C 1
ATOM 2719 O O . PHE A 1 351 ? 18.030 -9.687 -37.484 1.00 95.75 351 PHE A O 1
ATOM 2726 N N . ASP A 1 352 ? 16.009 -10.600 -37.813 1.00 91.06 352 ASP A N 1
ATOM 2727 C CA . ASP A 1 352 ? 16.129 -10.588 -39.276 1.00 91.06 352 ASP A CA 1
ATOM 2728 C C . ASP A 1 352 ? 15.899 -9.174 -39.848 1.00 91.06 352 ASP A C 1
ATOM 2730 O O . ASP A 1 352 ? 15.767 -8.206 -39.102 1.00 91.06 352 ASP A O 1
ATOM 2734 N N . LEU A 1 353 ? 15.872 -9.018 -41.174 1.00 89.50 353 LEU A N 1
ATOM 2735 C CA . LEU A 1 353 ? 15.726 -7.701 -41.811 1.00 89.50 353 LEU A CA 1
ATOM 2736 C C . LEU A 1 353 ? 14.416 -6.982 -41.431 1.00 89.50 353 LEU A C 1
ATOM 2738 O O . LEU A 1 353 ? 14.418 -5.766 -41.254 1.00 89.50 353 LEU A O 1
ATOM 2742 N N . ARG A 1 354 ? 13.312 -7.724 -41.289 1.00 91.38 354 ARG A N 1
ATOM 2743 C CA . ARG A 1 354 ? 11.994 -7.198 -40.910 1.00 91.38 354 ARG A CA 1
ATOM 2744 C C . ARG A 1 354 ? 11.955 -6.909 -39.415 1.00 91.38 354 ARG A C 1
ATOM 2746 O O . ARG A 1 354 ? 11.549 -5.825 -39.004 1.00 91.38 354 ARG A O 1
ATOM 2753 N N . GLU A 1 355 ? 12.431 -7.856 -38.615 1.00 95.12 355 GLU A N 1
ATOM 2754 C CA . GLU A 1 355 ? 12.462 -7.740 -37.158 1.00 95.12 355 GLU A CA 1
ATOM 2755 C C . GLU A 1 355 ? 13.423 -6.633 -36.686 1.00 95.12 355 GLU A C 1
ATOM 2757 O O . GLU A 1 355 ? 13.185 -6.012 -35.654 1.00 95.12 355 GLU A O 1
ATOM 2762 N N . SER A 1 356 ? 14.465 -6.319 -37.463 1.00 95.50 356 SER A N 1
ATOM 2763 C CA . SER A 1 356 ? 15.391 -5.205 -37.203 1.00 95.50 356 SER A CA 1
ATOM 2764 C C . SER A 1 356 ? 14.753 -3.835 -37.454 1.00 95.50 356 SER A C 1
ATOM 2766 O O . SER A 1 356 ? 15.009 -2.892 -36.697 1.00 95.50 356 SER A O 1
ATOM 2768 N N . GLU A 1 357 ? 13.902 -3.699 -38.483 1.00 95.19 357 GLU A N 1
ATOM 2769 C CA . GLU A 1 357 ? 13.101 -2.480 -38.657 1.00 95.19 357 GLU A CA 1
ATOM 2770 C C . GLU A 1 357 ? 12.035 -2.380 -37.556 1.00 95.19 357 GLU A C 1
ATOM 2772 O O . GLU A 1 357 ? 11.919 -1.325 -36.939 1.00 95.19 357 GLU A O 1
ATOM 2777 N N . ALA A 1 358 ? 11.323 -3.470 -37.245 1.00 97.06 358 ALA A N 1
ATOM 2778 C CA . ALA A 1 358 ? 10.293 -3.503 -36.203 1.00 97.06 358 ALA A CA 1
ATOM 2779 C C . ALA A 1 358 ? 10.845 -3.140 -34.810 1.00 97.06 358 ALA A C 1
ATOM 2781 O O . ALA A 1 358 ? 10.314 -2.241 -34.156 1.00 97.06 358 ALA A O 1
ATOM 2782 N N . LEU A 1 359 ? 11.962 -3.756 -34.399 1.00 98.12 359 LEU A N 1
ATOM 2783 C CA . LEU A 1 359 ? 12.702 -3.406 -33.182 1.00 98.12 359 LEU A CA 1
ATOM 2784 C C . LEU A 1 359 ? 13.062 -1.919 -33.176 1.00 98.12 359 LEU A C 1
ATOM 2786 O O . LEU A 1 359 ? 12.789 -1.216 -32.205 1.00 98.12 359 LEU A O 1
ATOM 2790 N N . SER A 1 360 ? 13.638 -1.430 -34.279 1.00 97.75 360 SER A N 1
ATOM 2791 C CA . SER A 1 360 ? 14.029 -0.026 -34.402 1.00 97.75 360 SER A CA 1
ATOM 2792 C C . SER A 1 360 ? 12.832 0.921 -34.317 1.00 97.75 360 SER A C 1
ATOM 2794 O O . SER A 1 360 ? 12.975 1.996 -33.748 1.00 97.75 360 SER A O 1
ATOM 2796 N N . ILE A 1 361 ? 11.665 0.553 -34.859 1.00 98.00 361 ILE A N 1
ATOM 2797 C CA . ILE A 1 361 ? 10.433 1.355 -34.787 1.00 98.00 361 ILE A CA 1
ATOM 2798 C C . ILE A 1 361 ? 9.955 1.478 -33.338 1.00 98.00 361 ILE A C 1
ATOM 2800 O O . ILE A 1 361 ? 9.653 2.592 -32.912 1.00 98.00 361 ILE A O 1
ATOM 2804 N N . ALA A 1 362 ? 9.937 0.375 -32.584 1.00 97.81 362 ALA A N 1
ATOM 2805 C CA . ALA A 1 362 ? 9.517 0.371 -31.183 1.00 97.81 362 ALA A CA 1
ATOM 2806 C C . ALA A 1 362 ? 10.425 1.247 -30.300 1.00 97.81 362 ALA A C 1
ATOM 2808 O O . ALA A 1 362 ? 9.936 2.053 -29.510 1.00 97.81 362 ALA A O 1
ATOM 2809 N N . ILE A 1 363 ? 11.752 1.144 -30.462 1.00 98.38 363 ILE A N 1
ATOM 2810 C CA . ILE A 1 363 ? 12.700 1.848 -29.581 1.00 98.38 363 ILE A CA 1
ATOM 2811 C C . ILE A 1 363 ? 13.107 3.251 -30.061 1.00 98.38 363 ILE A C 1
ATOM 2813 O O . ILE A 1 363 ? 13.596 4.031 -29.249 1.00 98.38 363 ILE A O 1
ATOM 2817 N N . ALA A 1 364 ? 12.924 3.622 -31.336 1.00 98.25 364 ALA A N 1
ATOM 2818 C CA . ALA A 1 364 ? 13.394 4.912 -31.872 1.00 98.25 364 ALA A CA 1
ATOM 2819 C C . ALA A 1 364 ? 12.933 6.180 -31.113 1.00 98.25 364 ALA A C 1
ATOM 2821 O O . ALA A 1 364 ? 13.762 7.095 -31.014 1.00 98.25 364 ALA A O 1
ATOM 2822 N N . PRO A 1 365 ? 11.707 6.253 -30.543 1.00 98.31 365 PRO A N 1
ATOM 2823 C CA . PRO A 1 365 ? 11.292 7.357 -29.672 1.00 98.31 365 PRO A CA 1
ATOM 2824 C C . PRO A 1 365 ? 12.164 7.506 -28.419 1.00 98.31 365 PRO A C 1
ATOM 2826 O O . PRO A 1 365 ? 12.369 8.611 -27.934 1.00 98.31 365 PRO A O 1
ATOM 2829 N N . TYR A 1 366 ? 12.733 6.410 -27.918 1.00 98.25 366 TYR A N 1
ATOM 2830 C CA . TYR A 1 366 ? 13.507 6.359 -26.678 1.00 98.25 366 TYR A CA 1
ATOM 2831 C C . TYR A 1 366 ? 15.023 6.562 -26.879 1.00 98.25 366 TYR A C 1
ATOM 2833 O O . TYR A 1 366 ? 15.759 6.662 -25.898 1.00 98.25 366 TYR A O 1
ATOM 2841 N N . VAL A 1 367 ? 15.515 6.601 -28.126 1.00 97.94 367 VAL A N 1
ATOM 2842 C CA . VAL A 1 367 ? 16.958 6.639 -28.440 1.00 97.94 367 VAL A CA 1
ATOM 2843 C C . VAL A 1 367 ? 17.423 8.072 -28.770 1.00 97.94 367 VAL A C 1
ATOM 2845 O O . VAL A 1 367 ? 17.122 8.576 -29.864 1.00 97.94 367 VAL A O 1
ATOM 2848 N N . PRO A 1 368 ? 18.179 8.738 -27.868 1.00 96.94 368 PRO A N 1
ATOM 2849 C CA . PRO A 1 368 ? 18.607 10.127 -28.021 1.00 96.94 368 PRO A CA 1
ATOM 2850 C C . PRO A 1 368 ? 19.687 10.279 -29.106 1.00 96.94 368 PRO A C 1
ATOM 2852 O O . PRO A 1 368 ? 20.367 9.300 -29.436 1.00 96.94 368 PRO A O 1
ATOM 2855 N N . PRO A 1 369 ? 19.906 11.502 -29.638 1.00 95.88 369 PRO A N 1
ATOM 2856 C CA . PRO A 1 369 ? 20.769 11.759 -30.794 1.00 95.88 369 PRO A CA 1
ATOM 2857 C C . PRO A 1 369 ? 22.133 11.041 -30.826 1.00 95.88 369 PRO A C 1
ATOM 2859 O O . PRO A 1 369 ? 22.423 10.453 -31.870 1.00 95.88 369 PRO A O 1
ATOM 2862 N N . PRO A 1 370 ? 22.933 10.971 -29.735 1.00 95.12 370 PRO A N 1
ATOM 2863 C CA . PRO A 1 370 ? 24.236 10.296 -29.764 1.00 95.12 370 PRO A CA 1
ATOM 2864 C C . PRO A 1 370 ? 24.161 8.801 -30.115 1.00 95.12 370 PRO A C 1
ATOM 2866 O O . PRO A 1 370 ? 25.068 8.266 -30.750 1.00 95.12 370 PRO A O 1
ATOM 2869 N N . MET A 1 371 ? 23.070 8.122 -29.745 1.00 96.38 371 MET A N 1
ATOM 2870 C CA . MET A 1 371 ? 22.921 6.663 -29.861 1.00 96.38 371 MET A CA 1
ATOM 2871 C C . MET A 1 371 ? 22.131 6.212 -31.097 1.00 96.38 371 MET A C 1
ATOM 2873 O O . MET A 1 371 ? 22.044 5.015 -31.373 1.00 96.38 371 MET A O 1
ATOM 2877 N N . ARG A 1 372 ? 21.599 7.147 -31.898 1.00 95.44 372 ARG A N 1
ATOM 2878 C CA . ARG A 1 372 ? 20.770 6.832 -33.083 1.00 95.44 372 ARG A CA 1
ATOM 2879 C C . ARG A 1 372 ? 21.514 6.053 -34.169 1.00 95.44 372 ARG A C 1
ATOM 2881 O O . ARG A 1 372 ? 20.874 5.423 -35.004 1.00 95.44 372 ARG A O 1
ATOM 2888 N N . HIS A 1 373 ? 22.847 6.040 -34.125 1.00 93.75 373 HIS A N 1
ATOM 2889 C CA . HIS A 1 373 ? 23.696 5.223 -34.991 1.00 93.75 373 HIS A CA 1
ATOM 2890 C C . HIS A 1 373 ? 23.490 3.704 -34.808 1.00 93.75 373 HIS A C 1
ATOM 2892 O O . HIS A 1 373 ? 23.821 2.950 -35.718 1.00 93.75 373 HIS A O 1
ATOM 2898 N N . LYS A 1 374 ? 22.927 3.249 -33.674 1.00 94.56 374 LYS A N 1
ATOM 2899 C CA . LYS A 1 374 ? 22.584 1.834 -33.442 1.00 94.56 374 LYS A CA 1
ATOM 2900 C C . LYS A 1 374 ? 21.269 1.385 -34.104 1.00 94.56 374 LYS A C 1
ATOM 2902 O O . LYS A 1 374 ? 20.994 0.190 -34.120 1.00 94.56 374 LYS A O 1
ATOM 2907 N N . LEU A 1 375 ? 20.438 2.295 -34.620 1.00 95.75 375 LEU A N 1
ATOM 2908 C CA . LEU A 1 375 ? 19.112 1.982 -35.182 1.00 95.75 375 LEU A CA 1
ATOM 2909 C C . LEU A 1 375 ? 19.158 1.594 -36.669 1.00 95.75 375 LEU A C 1
ATOM 2911 O O . LEU A 1 375 ? 20.100 1.934 -37.386 1.00 95.75 375 LEU A O 1
ATOM 2915 N N . HIS A 1 376 ? 18.075 0.989 -37.172 1.00 94.75 376 HIS A N 1
ATOM 2916 C CA . HIS A 1 376 ? 17.827 0.871 -38.612 1.00 94.75 376 HIS A CA 1
ATOM 2917 C C . HIS A 1 376 ? 17.918 2.260 -39.287 1.00 94.75 376 HIS A C 1
ATOM 2919 O O . HIS A 1 376 ? 17.146 3.151 -38.915 1.00 94.75 376 HIS A O 1
ATOM 2925 N N . PRO A 1 377 ? 18.799 2.488 -40.287 1.00 91.38 377 PRO A N 1
ATOM 2926 C CA . PRO A 1 377 ? 19.128 3.840 -40.761 1.00 91.38 377 PRO A CA 1
ATOM 2927 C C . PRO A 1 377 ? 17.954 4.663 -41.302 1.00 91.38 377 PRO A C 1
ATOM 2929 O O . PRO A 1 377 ? 18.000 5.891 -41.283 1.00 91.38 377 PRO A O 1
ATOM 2932 N N . GLU A 1 378 ? 16.910 4.011 -41.810 1.00 92.25 378 GLU A N 1
ATOM 2933 C CA . GLU A 1 378 ? 15.707 4.690 -42.307 1.00 92.25 378 GLU A CA 1
ATOM 2934 C C . GLU A 1 378 ? 14.748 5.053 -41.171 1.00 92.25 378 GLU A C 1
ATOM 2936 O O . GLU A 1 378 ? 14.202 6.154 -41.166 1.00 92.25 378 GLU A O 1
ATOM 2941 N N . VAL A 1 379 ? 14.643 4.212 -40.138 1.00 95.25 379 VAL A N 1
ATOM 2942 C CA . VAL A 1 379 ? 13.881 4.529 -38.920 1.00 95.25 379 VAL A CA 1
ATOM 2943 C C . VAL A 1 379 ? 14.577 5.639 -38.129 1.00 95.25 379 VAL A C 1
ATOM 2945 O O . VAL A 1 379 ? 13.922 6.574 -37.675 1.00 95.25 379 VAL A O 1
ATOM 2948 N N . ALA A 1 380 ? 15.913 5.604 -38.070 1.00 95.12 380 ALA A N 1
ATOM 2949 C CA . ALA A 1 380 ? 16.750 6.638 -37.463 1.00 95.12 380 ALA A CA 1
ATOM 2950 C C . ALA A 1 380 ? 16.522 8.040 -38.064 1.00 95.12 380 ALA A C 1
ATOM 2952 O O . ALA A 1 380 ? 16.728 9.035 -37.364 1.00 95.12 380 ALA A O 1
ATOM 2953 N N . ARG A 1 381 ? 16.070 8.118 -39.328 1.00 94.88 381 ARG A N 1
ATOM 2954 C CA . ARG A 1 381 ? 15.641 9.357 -40.004 1.00 94.88 381 ARG A CA 1
ATOM 2955 C C . ARG A 1 381 ? 14.136 9.640 -39.888 1.00 94.88 381 ARG A C 1
ATOM 2957 O O . ARG A 1 381 ? 13.760 10.804 -39.891 1.00 94.88 381 ARG A O 1
ATOM 2964 N N . ARG A 1 382 ? 13.288 8.605 -39.818 1.00 96.94 382 ARG A N 1
ATOM 2965 C CA . ARG A 1 382 ? 11.815 8.708 -39.891 1.00 96.94 382 ARG A CA 1
ATOM 2966 C C . ARG A 1 382 ? 11.126 8.989 -38.551 1.00 96.94 382 ARG A C 1
ATOM 2968 O O . ARG A 1 382 ? 10.131 9.701 -38.542 1.00 96.94 382 ARG A O 1
ATOM 2975 N N . ILE A 1 383 ? 11.605 8.413 -37.447 1.00 97.94 383 ILE A N 1
ATOM 2976 C CA . ILE A 1 383 ? 10.934 8.473 -36.134 1.00 97.94 383 ILE A CA 1
ATOM 2977 C C . ILE A 1 383 ? 11.848 9.207 -35.144 1.00 97.94 383 ILE A C 1
ATOM 2979 O O . ILE A 1 383 ? 12.875 8.634 -34.782 1.00 97.94 383 ILE A O 1
ATOM 2983 N N . PRO A 1 384 ? 11.549 10.454 -34.731 1.00 97.31 384 PRO A N 1
ATOM 2984 C CA . PRO A 1 384 ? 12.429 11.245 -33.868 1.00 97.31 384 PRO A CA 1
ATOM 2985 C C . PRO A 1 384 ? 12.545 10.669 -32.448 1.00 97.31 384 PRO A C 1
ATOM 2987 O O . PRO A 1 384 ? 11.788 9.787 -32.057 1.00 97.31 384 PRO A O 1
ATOM 2990 N N . TYR A 1 385 ? 13.506 11.191 -31.684 1.00 97.75 385 TYR A N 1
ATOM 2991 C CA . TYR A 1 385 ? 13.553 11.021 -30.231 1.00 97.75 385 TYR A CA 1
ATOM 2992 C C . TYR A 1 385 ? 12.455 11.871 -29.570 1.00 97.75 385 TYR A C 1
ATOM 2994 O O . TYR A 1 385 ? 12.234 13.010 -29.981 1.00 97.75 385 TYR A O 1
ATOM 3002 N N . ASP A 1 386 ? 11.801 11.319 -28.554 1.00 97.06 386 ASP A N 1
ATOM 3003 C CA . ASP A 1 386 ? 10.650 11.876 -27.842 1.00 97.06 386 ASP A CA 1
ATOM 3004 C C . ASP A 1 386 ? 10.963 11.848 -26.326 1.00 97.06 386 ASP A C 1
ATOM 3006 O O . ASP A 1 386 ? 10.912 10.778 -25.711 1.00 97.06 386 ASP A O 1
ATOM 3010 N N . PRO A 1 387 ? 11.361 12.981 -25.710 1.00 93.06 387 PRO A N 1
ATOM 3011 C CA . PRO A 1 387 ? 11.792 13.010 -24.311 1.00 93.06 387 PRO A CA 1
ATOM 3012 C C . PRO A 1 387 ? 10.659 12.717 -23.322 1.00 93.06 387 PRO A C 1
ATOM 3014 O O . PRO A 1 387 ? 10.922 12.172 -22.248 1.00 93.06 387 PRO A O 1
ATOM 3017 N N . ASP A 1 388 ? 9.406 12.994 -23.688 1.00 94.25 388 ASP A N 1
ATOM 3018 C CA . ASP A 1 388 ? 8.249 12.791 -22.813 1.00 94.25 388 ASP A CA 1
ATOM 3019 C C . ASP A 1 388 ? 7.982 11.292 -22.576 1.00 94.25 388 ASP A C 1
ATOM 3021 O O . ASP A 1 388 ? 7.385 10.901 -21.570 1.00 94.25 388 ASP A O 1
ATOM 3025 N N . ARG A 1 389 ? 8.556 10.410 -23.412 1.00 93.38 389 ARG A N 1
ATOM 3026 C CA . ARG A 1 389 ? 8.630 8.956 -23.171 1.00 93.38 389 ARG A CA 1
ATOM 3027 C C . ARG A 1 389 ? 9.356 8.575 -21.885 1.00 93.38 389 ARG A C 1
ATOM 3029 O O . ARG A 1 389 ? 9.201 7.441 -21.423 1.00 93.38 389 ARG A O 1
ATOM 3036 N N . PHE A 1 390 ? 10.128 9.482 -21.296 1.00 92.25 390 PHE A N 1
ATOM 3037 C CA . PHE A 1 390 ? 10.813 9.293 -20.020 1.00 92.25 390 PHE A CA 1
ATOM 3038 C C . PHE A 1 390 ? 10.208 10.109 -18.865 1.00 92.25 390 PHE A C 1
ATOM 3040 O O . PHE A 1 390 ? 10.760 10.070 -17.766 1.00 92.25 390 PHE A O 1
ATOM 3047 N N . ALA A 1 391 ? 9.064 10.778 -19.060 1.00 88.56 391 ALA A N 1
ATOM 3048 C CA . ALA A 1 391 ? 8.385 11.542 -18.010 1.00 88.56 391 ALA A CA 1
ATOM 3049 C C . ALA A 1 391 ? 8.246 10.740 -16.698 1.00 88.56 391 ALA A C 1
ATOM 3051 O O . ALA A 1 391 ? 7.796 9.589 -16.690 1.00 88.56 391 ALA A O 1
ATOM 3052 N N . THR A 1 392 ? 8.673 11.341 -15.588 1.00 84.38 392 THR A N 1
ATOM 3053 C CA . THR A 1 392 ? 8.733 10.709 -14.266 1.00 84.38 392 THR A CA 1
ATOM 3054 C C . THR A 1 392 ? 7.436 10.923 -13.485 1.00 84.38 392 THR A C 1
ATOM 3056 O O . THR A 1 392 ? 6.934 12.037 -13.356 1.00 84.38 392 THR A O 1
ATOM 3059 N N . GLY A 1 393 ? 6.884 9.833 -12.949 1.00 85.44 393 GLY A N 1
ATOM 3060 C CA . GLY A 1 393 ? 5.768 9.853 -11.996 1.00 85.44 393 GLY A CA 1
ATOM 3061 C C . GLY A 1 393 ? 6.235 9.613 -10.553 1.00 85.44 393 GLY A C 1
ATOM 3062 O O . GLY A 1 393 ? 7.407 9.296 -10.339 1.00 85.44 393 GLY A O 1
ATOM 3063 N N . PRO A 1 394 ? 5.338 9.713 -9.553 1.00 89.19 394 PRO A N 1
ATOM 3064 C CA . PRO A 1 394 ? 5.664 9.358 -8.172 1.00 89.19 394 PRO A CA 1
ATOM 3065 C C . PRO A 1 394 ? 6.072 7.871 -8.062 1.00 89.19 394 PRO A C 1
ATOM 3067 O O . PRO A 1 394 ? 5.503 7.038 -8.778 1.00 89.19 394 PRO A O 1
ATOM 3070 N N . PRO A 1 395 ? 7.019 7.503 -7.176 1.00 93.62 395 PRO A N 1
ATOM 3071 C CA . PRO A 1 395 ? 7.530 6.136 -7.101 1.00 93.62 395 PRO A CA 1
ATOM 3072 C C . PRO A 1 395 ? 6.455 5.098 -6.767 1.00 93.62 395 PRO A C 1
ATOM 3074 O O . PRO A 1 395 ? 5.675 5.275 -5.831 1.00 93.62 395 PRO A O 1
ATOM 3077 N N . ARG A 1 396 ? 6.431 3.970 -7.483 1.00 94.88 396 ARG A N 1
ATOM 3078 C CA . ARG A 1 396 ? 5.506 2.866 -7.199 1.00 94.88 396 ARG A CA 1
ATOM 3079 C C . ARG A 1 396 ? 6.068 1.957 -6.110 1.00 94.88 396 ARG A C 1
ATOM 3081 O O . ARG A 1 396 ? 7.228 1.549 -6.181 1.00 94.88 396 ARG A O 1
ATOM 3088 N N . ALA A 1 397 ? 5.254 1.634 -5.106 1.00 94.31 397 ALA A N 1
ATOM 3089 C CA . ALA A 1 397 ? 5.660 0.795 -3.986 1.00 94.31 397 ALA A CA 1
ATOM 3090 C C . ALA A 1 397 ? 6.067 -0.608 -4.471 1.00 94.31 397 ALA A C 1
ATOM 3092 O O . ALA A 1 397 ? 5.317 -1.288 -5.175 1.00 94.31 397 ALA A O 1
ATOM 3093 N N . MET A 1 398 ? 7.263 -1.045 -4.079 1.00 93.31 398 MET A N 1
ATOM 3094 C CA . MET A 1 398 ? 7.788 -2.376 -4.365 1.00 93.31 398 MET A CA 1
ATOM 3095 C C . MET A 1 398 ? 7.519 -3.339 -3.207 1.00 93.31 398 MET A C 1
ATOM 3097 O O . MET A 1 398 ? 7.505 -2.946 -2.036 1.00 93.31 398 MET A O 1
ATOM 3101 N N . TYR A 1 399 ? 7.345 -4.614 -3.551 1.00 92.94 399 TYR A N 1
ATOM 3102 C CA . TYR A 1 399 ? 6.929 -5.673 -2.638 1.00 92.94 399 TYR A CA 1
ATOM 3103 C C . TYR A 1 399 ? 8.068 -6.665 -2.368 1.00 92.94 399 TYR A C 1
ATOM 3105 O O . TYR A 1 399 ? 8.813 -7.031 -3.281 1.00 92.94 399 TYR A O 1
ATOM 3113 N N . ASP A 1 400 ? 8.196 -7.128 -1.126 1.00 89.81 400 ASP A N 1
ATOM 3114 C CA . ASP A 1 400 ? 9.257 -8.037 -0.660 1.00 89.81 400 ASP A CA 1
ATOM 3115 C C . ASP A 1 400 ? 8.699 -9.056 0.344 1.00 89.81 400 ASP A C 1
ATOM 3117 O O . ASP A 1 400 ? 7.702 -8.780 1.011 1.00 89.81 400 ASP A O 1
ATOM 3121 N N . ARG A 1 401 ? 9.315 -10.240 0.444 1.00 91.00 401 ARG A N 1
ATOM 3122 C CA . ARG A 1 401 ? 8.801 -11.337 1.280 1.00 91.00 401 ARG A CA 1
ATOM 3123 C C . ARG A 1 401 ? 8.843 -10.996 2.765 1.00 91.00 401 ARG A C 1
ATOM 3125 O O . ARG A 1 401 ? 9.852 -10.491 3.262 1.00 91.00 401 ARG A O 1
ATOM 3132 N N . VAL A 1 402 ? 7.755 -11.305 3.466 1.00 91.00 402 VAL A N 1
ATOM 3133 C CA . VAL A 1 402 ? 7.601 -11.030 4.896 1.00 91.00 402 VAL A CA 1
ATOM 3134 C C . VAL A 1 402 ? 8.327 -12.063 5.770 1.00 91.00 402 VAL A C 1
ATOM 3136 O O . VAL A 1 402 ? 8.236 -13.269 5.573 1.00 91.00 402 VAL A O 1
ATOM 3139 N N . ASP A 1 403 ? 9.028 -11.581 6.793 1.00 89.81 403 ASP A N 1
ATOM 3140 C CA . ASP A 1 403 ? 9.372 -12.341 7.995 1.00 89.81 403 ASP A CA 1
ATOM 3141 C C . ASP A 1 403 ? 8.456 -11.842 9.115 1.00 89.81 403 ASP A C 1
ATOM 3143 O O . ASP A 1 403 ? 8.622 -10.731 9.635 1.00 89.81 403 ASP A O 1
ATOM 3147 N N . VAL A 1 404 ? 7.444 -12.661 9.399 1.00 90.12 404 VAL A N 1
ATOM 3148 C CA . VAL A 1 404 ? 6.381 -12.440 10.378 1.00 90.12 404 VAL A CA 1
ATOM 3149 C C . VAL A 1 404 ? 6.564 -13.415 11.539 1.00 90.12 404 VAL A C 1
ATOM 3151 O O . VAL A 1 404 ? 6.740 -14.616 11.335 1.00 90.12 404 VAL A O 1
ATOM 3154 N N . ARG A 1 405 ? 6.545 -12.901 12.773 1.00 90.25 405 ARG A N 1
ATOM 3155 C CA . ARG A 1 405 ? 6.751 -13.701 13.990 1.00 90.25 405 ARG A CA 1
ATOM 3156 C C . ARG A 1 405 ? 5.761 -13.311 15.069 1.00 90.25 405 ARG A C 1
ATOM 3158 O O . ARG A 1 405 ? 5.668 -12.131 15.400 1.00 90.25 405 ARG A O 1
ATOM 3165 N N . ASP A 1 406 ? 5.096 -14.292 15.667 1.00 90.38 406 ASP A N 1
ATOM 3166 C CA . ASP A 1 406 ? 4.362 -14.077 16.913 1.00 90.38 406 ASP A CA 1
ATOM 3167 C C . ASP A 1 406 ? 5.369 -13.731 18.030 1.00 90.38 406 ASP A C 1
ATOM 3169 O O . ASP A 1 406 ? 6.365 -14.427 18.242 1.00 90.38 406 ASP A O 1
ATOM 3173 N N . VAL A 1 407 ? 5.145 -12.600 18.695 1.00 87.88 407 VAL A N 1
ATOM 3174 C CA . VAL A 1 407 ? 5.946 -12.071 19.808 1.00 87.88 407 VAL A CA 1
ATOM 3175 C C . VAL A 1 407 ? 5.077 -11.765 21.032 1.00 87.88 407 VAL A C 1
ATOM 3177 O O . VAL A 1 407 ? 5.519 -11.048 21.929 1.00 87.88 407 VAL A O 1
ATOM 3180 N N . THR A 1 408 ? 3.859 -12.316 21.099 1.00 82.19 408 THR A N 1
ATOM 3181 C CA . THR A 1 408 ? 2.861 -12.054 22.157 1.00 82.19 408 THR A CA 1
ATOM 3182 C C . THR A 1 408 ? 3.421 -12.247 23.570 1.00 82.19 408 THR A C 1
ATOM 3184 O O . THR A 1 408 ? 3.088 -11.492 24.477 1.00 82.19 408 THR A O 1
ATOM 3187 N N . HIS A 1 409 ? 4.318 -13.218 23.755 1.00 81.12 409 HIS A N 1
ATOM 3188 C CA . HIS A 1 409 ? 4.909 -13.561 25.054 1.00 81.12 409 HIS A CA 1
ATOM 3189 C C . HIS A 1 409 ? 6.133 -12.714 25.457 1.00 81.12 409 HIS A C 1
ATOM 3191 O O . HIS A 1 409 ? 6.753 -12.998 26.482 1.00 81.12 409 HIS A O 1
ATOM 3197 N N . ARG A 1 410 ? 6.536 -11.695 24.680 1.00 77.44 410 ARG A N 1
ATOM 3198 C CA . ARG A 1 410 ? 7.657 -10.823 25.077 1.00 77.44 410 ARG A CA 1
ATOM 3199 C C . ARG A 1 410 ? 7.263 -9.906 26.246 1.00 77.44 410 ARG A C 1
ATOM 3201 O O . ARG A 1 410 ? 6.247 -9.220 26.139 1.00 77.44 410 ARG A O 1
ATOM 3208 N N . PRO A 1 411 ? 8.099 -9.787 27.298 1.00 63.31 411 PRO A N 1
ATOM 3209 C CA . PRO A 1 411 ? 7.950 -8.738 28.302 1.00 63.31 411 PRO A CA 1
ATOM 3210 C C . PRO A 1 411 ? 7.959 -7.350 27.652 1.00 63.31 411 PRO A C 1
ATOM 3212 O O . PRO A 1 411 ? 8.764 -7.084 26.755 1.00 63.31 411 PRO A O 1
ATOM 3215 N N . ARG A 1 412 ? 7.067 -6.467 28.104 1.00 64.25 412 ARG A N 1
ATOM 3216 C CA . ARG A 1 412 ? 6.875 -5.119 27.555 1.00 64.25 412 ARG A CA 1
ATOM 3217 C C . ARG A 1 412 ? 6.714 -4.100 28.674 1.00 64.25 412 ARG A C 1
ATOM 3219 O O . ARG A 1 412 ? 6.009 -4.351 29.644 1.00 64.25 412 ARG A O 1
ATOM 3226 N N . THR A 1 413 ? 7.378 -2.959 28.516 1.00 47.62 413 THR A N 1
ATOM 3227 C CA . THR A 1 413 ? 7.315 -1.813 29.437 1.00 47.62 413 THR A CA 1
ATOM 3228 C C . THR A 1 413 ? 6.151 -0.877 29.132 1.00 47.62 413 THR A C 1
ATOM 3230 O O . THR A 1 413 ? 5.622 -0.263 30.051 1.00 47.62 413 THR A O 1
ATOM 3233 N N . ASP A 1 414 ? 5.736 -0.783 27.865 1.00 51.56 414 ASP A N 1
ATOM 3234 C CA . ASP A 1 414 ? 4.517 -0.082 27.468 1.00 51.56 414 ASP A CA 1
ATOM 3235 C C . ASP A 1 414 ? 3.401 -1.099 27.189 1.00 51.56 414 ASP A C 1
ATOM 3237 O O . ASP A 1 414 ? 3.519 -1.964 26.315 1.00 51.56 414 ASP A O 1
ATOM 3241 N N . ALA A 1 415 ? 2.314 -0.989 27.954 1.00 59.78 415 ALA A N 1
ATOM 3242 C CA . ALA A 1 415 ? 1.071 -1.720 27.727 1.00 59.78 415 ALA A CA 1
ATOM 3243 C C . ALA A 1 415 ? 0.168 -1.023 26.689 1.00 59.78 415 ALA A C 1
ATOM 3245 O O . ALA A 1 415 ? -0.926 -1.511 26.406 1.00 59.78 415 ALA A O 1
ATOM 3246 N N . THR A 1 416 ? 0.616 0.107 26.137 1.00 55.56 416 THR A N 1
ATOM 3247 C CA . THR A 1 416 ? -0.139 1.048 25.306 1.00 55.56 416 THR A CA 1
ATOM 3248 C C . THR A 1 416 ? 0.415 1.118 23.895 1.00 55.56 416 THR A C 1
ATOM 3250 O O . THR A 1 416 ? 1.569 0.806 23.602 1.00 55.56 416 THR A O 1
ATOM 3253 N N . PHE A 1 417 ? -0.490 1.412 22.977 1.00 66.81 417 PHE A N 1
ATOM 3254 C CA . PHE A 1 417 ? -0.433 0.897 21.630 1.00 66.81 417 PHE A CA 1
ATOM 3255 C C . PHE A 1 417 ? -1.232 1.937 20.742 1.00 66.81 417 PHE A C 1
ATOM 3257 O O . PHE A 1 417 ? -2.211 2.519 21.193 1.00 66.81 417 PHE A O 1
ATOM 3264 N N . PHE A 1 418 ? -0.744 2.352 19.556 1.00 67.12 418 PHE A N 1
ATOM 3265 C CA . PHE A 1 418 ? -1.002 3.644 18.878 1.00 67.12 418 PHE A CA 1
ATOM 3266 C C . PHE A 1 418 ? -1.324 3.555 17.364 1.00 67.12 418 PHE A C 1
ATOM 3268 O O . PHE A 1 418 ? -0.865 2.657 16.664 1.00 67.12 418 PHE A O 1
ATOM 3275 N N . CYS A 1 419 ? -2.085 4.509 16.816 1.00 74.00 419 CYS A N 1
ATOM 3276 C CA . CYS A 1 419 ? -2.404 4.590 15.377 1.00 74.00 419 CYS A CA 1
ATOM 3277 C C . CYS A 1 419 ? -2.591 6.046 14.898 1.00 74.00 419 CYS A C 1
ATOM 3279 O O . CYS A 1 419 ? -2.764 6.943 15.720 1.00 74.00 419 CYS A O 1
ATOM 3281 N N . ILE A 1 420 ? -2.606 6.284 13.582 1.00 74.75 420 ILE A N 1
ATOM 3282 C CA . ILE A 1 420 ? -2.896 7.594 12.968 1.00 74.75 420 ILE A CA 1
ATOM 3283 C C . ILE A 1 420 ? -3.881 7.462 11.801 1.00 74.75 420 ILE A C 1
ATOM 3285 O O . ILE A 1 420 ? -3.904 6.441 11.114 1.00 74.75 420 ILE A O 1
ATOM 3289 N N . ASP A 1 421 ? -4.665 8.512 11.556 1.00 76.69 421 ASP A N 1
ATOM 3290 C CA . ASP A 1 421 ? -5.495 8.644 10.356 1.00 76.69 421 ASP A CA 1
ATOM 3291 C C . ASP A 1 421 ? -4.796 9.497 9.302 1.00 76.69 421 ASP A C 1
ATOM 3293 O O . ASP A 1 421 ? -4.242 10.554 9.608 1.00 76.69 421 ASP A O 1
ATOM 3297 N N . VAL A 1 422 ? -4.880 9.056 8.048 1.00 82.62 422 VAL A N 1
ATOM 3298 C CA . VAL A 1 422 ? -4.215 9.683 6.903 1.00 82.62 422 VAL A CA 1
ATOM 3299 C C . VAL A 1 422 ? -5.242 10.089 5.850 1.00 82.62 422 VAL A C 1
ATOM 3301 O O . VAL A 1 422 ? -6.153 9.328 5.521 1.00 82.62 422 VAL A O 1
ATOM 3304 N N . GLU A 1 423 ? -5.104 11.312 5.347 1.00 87.31 423 GLU A N 1
ATOM 3305 C CA . GLU A 1 423 ? -6.080 11.986 4.493 1.00 87.31 423 GLU A CA 1
ATOM 3306 C C . GLU A 1 423 ? -6.314 11.274 3.147 1.00 87.31 423 GLU A C 1
ATOM 3308 O O . GLU A 1 423 ? -5.406 11.124 2.329 1.00 87.31 423 GLU A O 1
ATOM 3313 N N . GLY A 1 424 ? -7.558 10.843 2.911 1.00 81.31 424 GLY A N 1
ATOM 3314 C CA . GLY A 1 424 ? -8.030 10.220 1.667 1.00 81.31 424 GLY A CA 1
ATOM 3315 C C . GLY A 1 424 ? -7.608 8.761 1.457 1.00 81.31 424 GLY A C 1
ATOM 3316 O O . GLY A 1 424 ? -8.414 7.961 0.992 1.00 81.31 424 GLY A O 1
ATOM 3317 N N . THR A 1 425 ? -6.378 8.396 1.818 1.00 81.19 425 THR A N 1
ATOM 3318 C CA . THR A 1 425 ? -5.825 7.043 1.614 1.00 81.19 425 THR A CA 1
ATOM 3319 C C . THR A 1 425 ? -5.974 6.124 2.822 1.00 81.19 425 THR A C 1
ATOM 3321 O O . THR A 1 425 ? -5.893 4.907 2.666 1.00 81.19 425 THR A O 1
ATOM 3324 N N . HIS A 1 426 ? -6.162 6.684 4.023 1.00 78.94 426 HIS A N 1
ATOM 3325 C CA . HIS A 1 426 ? -6.337 5.948 5.277 1.00 78.94 426 HIS A CA 1
ATOM 3326 C C . HIS A 1 426 ? -5.232 4.923 5.618 1.00 78.94 426 HIS A C 1
ATOM 3328 O O . HIS A 1 426 ? -5.433 4.100 6.498 1.00 78.94 426 HIS A O 1
ATOM 3334 N N . ASN A 1 427 ? -4.051 4.975 4.997 1.00 88.94 427 ASN A N 1
ATOM 3335 C CA . ASN A 1 427 ? -2.938 4.050 5.251 1.00 88.94 427 ASN A CA 1
ATOM 3336 C C . ASN A 1 427 ? -1.590 4.782 5.334 1.00 88.94 427 ASN A C 1
ATOM 3338 O O . ASN A 1 427 ? -1.483 5.925 4.887 1.00 88.94 427 ASN A O 1
ATOM 3342 N N . PHE A 1 428 ? -0.561 4.145 5.893 1.00 93.19 428 PHE A N 1
ATOM 3343 C CA . PHE A 1 428 ? 0.777 4.734 6.023 1.00 93.19 428 PHE A CA 1
ATOM 3344 C C . PHE A 1 428 ? 1.911 3.706 5.936 1.00 93.19 428 PHE A C 1
ATOM 3346 O O . PHE A 1 428 ? 1.752 2.520 6.233 1.00 93.19 428 PHE A O 1
ATOM 3353 N N . VAL A 1 429 ? 3.090 4.190 5.543 1.00 94.38 429 VAL A N 1
ATOM 3354 C CA . VAL A 1 429 ? 4.344 3.432 5.543 1.00 94.38 429 VAL A CA 1
ATOM 3355 C C . VAL A 1 429 ? 4.876 3.281 6.970 1.00 94.38 429 VAL A C 1
ATOM 3357 O O . VAL A 1 429 ? 5.119 4.275 7.656 1.00 94.38 429 VAL A O 1
ATOM 3360 N N . THR A 1 430 ? 5.160 2.043 7.382 1.00 91.25 430 THR A N 1
ATOM 3361 C CA . THR A 1 430 ? 5.960 1.734 8.578 1.00 91.25 430 THR A CA 1
ATOM 3362 C C . THR A 1 430 ? 7.263 1.025 8.210 1.00 91.25 430 THR A C 1
ATOM 3364 O O . THR A 1 430 ? 7.395 0.451 7.127 1.00 91.25 430 THR A O 1
ATOM 3367 N N . ALA A 1 431 ? 8.226 0.991 9.135 1.00 87.19 431 ALA A N 1
ATOM 3368 C CA . ALA A 1 431 ? 9.527 0.351 8.913 1.00 87.19 431 ALA A CA 1
ATOM 3369 C C . ALA A 1 431 ? 9.469 -1.171 8.655 1.00 87.19 431 ALA A C 1
ATOM 3371 O O . ALA A 1 431 ? 10.472 -1.745 8.231 1.00 87.19 431 ALA A O 1
ATOM 3372 N N . GLY A 1 432 ? 8.326 -1.825 8.905 1.00 86.44 432 GLY A N 1
ATOM 3373 C CA . GLY A 1 432 ? 8.094 -3.236 8.583 1.00 86.44 432 GLY A CA 1
ATOM 3374 C C . GLY A 1 432 ? 7.040 -3.490 7.500 1.00 86.44 432 GLY A C 1
ATOM 3375 O O . GLY A 1 432 ? 6.744 -4.653 7.253 1.00 86.44 432 GLY A O 1
ATOM 3376 N N . GLY A 1 433 ? 6.487 -2.452 6.860 1.00 90.31 433 GLY A N 1
ATOM 3377 C CA . GLY A 1 433 ? 5.501 -2.572 5.775 1.00 90.31 433 GLY A CA 1
ATOM 3378 C C . GLY A 1 433 ? 4.464 -1.442 5.751 1.00 90.31 433 GLY A C 1
ATOM 3379 O O . GLY A 1 433 ? 4.366 -0.652 6.692 1.00 90.31 433 GLY A O 1
ATOM 3380 N N . VAL A 1 434 ? 3.676 -1.358 4.678 1.00 92.81 434 VAL A N 1
ATOM 3381 C CA . VAL A 1 434 ? 2.525 -0.437 4.580 1.00 92.81 434 VAL A CA 1
ATOM 3382 C C . VAL A 1 434 ? 1.313 -1.037 5.293 1.00 92.81 434 VAL A C 1
ATOM 3384 O O . VAL A 1 434 ? 0.952 -2.188 5.039 1.00 92.81 434 VAL A O 1
ATOM 3387 N N . VAL A 1 435 ? 0.678 -0.255 6.168 1.00 85.44 435 VAL A N 1
ATOM 3388 C CA . VAL A 1 435 ? -0.443 -0.697 7.013 1.00 85.44 435 VAL A CA 1
ATOM 3389 C C . VAL A 1 435 ? -1.635 0.253 6.903 1.00 85.44 435 VAL A C 1
ATOM 3391 O O . VAL A 1 435 ? -1.459 1.457 6.699 1.00 85.44 435 VAL A O 1
ATOM 3394 N N . HIS A 1 436 ? -2.851 -0.281 7.014 1.00 80.38 436 HIS A N 1
ATOM 3395 C CA . HIS A 1 436 ? -4.078 0.513 6.922 1.00 80.38 436 HIS A CA 1
ATOM 3396 C C . HIS A 1 436 ? -4.533 1.000 8.300 1.00 80.38 436 HIS A C 1
ATOM 3398 O O . HIS A 1 436 ? -4.308 0.345 9.317 1.00 80.38 436 HIS A O 1
ATOM 3404 N N . ASN A 1 437 ? -5.268 2.110 8.338 1.00 61.16 437 ASN A N 1
ATOM 3405 C CA . ASN A 1 437 ? -6.099 2.436 9.480 1.00 61.16 437 ASN A CA 1
ATOM 3406 C C . ASN A 1 437 ? -7.221 1.394 9.647 1.00 61.16 437 ASN A C 1
ATOM 3408 O O . ASN A 1 437 ? -7.278 0.314 9.056 1.00 61.16 437 ASN A O 1
ATOM 3412 N N . CYS A 1 438 ? -8.104 1.708 10.562 1.00 49.91 438 CYS A N 1
ATOM 3413 C CA . CYS A 1 438 ? -8.484 0.782 11.585 1.00 49.91 438 CYS A CA 1
ATOM 3414 C C . CYS A 1 438 ? -9.978 1.173 11.774 1.00 49.91 438 CYS A C 1
ATOM 3416 O O . CYS A 1 438 ? -10.195 2.284 12.240 1.00 49.91 438 CYS A O 1
ATOM 3418 N N . ARG A 1 439 ? -10.988 0.397 11.287 1.00 52.62 439 ARG A N 1
ATOM 3419 C CA . ARG A 1 439 ? -12.470 0.596 11.491 1.00 52.62 439 ARG A CA 1
ATOM 3420 C C . ARG A 1 439 ? -13.390 -0.440 10.794 1.00 52.62 439 ARG A C 1
ATOM 3422 O O . ARG A 1 439 ? -12.916 -1.098 9.869 1.00 52.62 439 ARG A O 1
ATOM 3429 N N . PRO A 1 440 ? -14.699 -0.555 11.144 1.00 46.06 440 PRO A N 1
ATOM 3430 C CA . PRO A 1 440 ? -15.731 -1.119 10.252 1.00 46.06 440 PRO A CA 1
ATOM 3431 C C . PRO A 1 440 ? -15.717 -0.449 8.863 1.00 46.06 440 PRO A C 1
ATOM 3433 O O . PRO A 1 440 ? -15.910 0.768 8.778 1.00 46.06 440 PRO A O 1
ATOM 3436 N N . PRO A 1 441 ? -15.527 -1.196 7.759 1.00 44.69 441 PRO A N 1
ATOM 3437 C CA . PRO A 1 441 ? -15.577 -0.616 6.420 1.00 44.69 441 PRO A CA 1
ATOM 3438 C C . PRO A 1 441 ? -17.005 -0.203 6.027 1.00 44.69 441 PRO A C 1
ATOM 3440 O O . PRO A 1 441 ? -17.921 -1.021 6.049 1.00 44.69 441 PRO A O 1
ATOM 3443 N N . GLY A 1 442 ? -17.192 1.060 5.636 1.00 47.38 442 GLY A N 1
ATOM 3444 C CA . GLY A 1 442 ? -18.400 1.525 4.937 1.00 47.38 442 GLY A CA 1
ATOM 3445 C C . GLY A 1 442 ? -19.719 1.505 5.724 1.00 47.38 442 GLY A C 1
ATOM 3446 O O . GLY A 1 442 ? -20.766 1.465 5.091 1.00 47.38 442 GLY A O 1
ATOM 3447 N N . ASN A 1 443 ? -19.689 1.530 7.063 1.00 51.97 443 ASN A N 1
ATOM 3448 C CA . ASN A 1 443 ? -20.876 1.400 7.931 1.00 51.97 443 ASN A CA 1
ATOM 3449 C C . ASN A 1 443 ? -21.697 0.113 7.680 1.00 51.97 443 ASN A C 1
ATOM 3451 O O . ASN A 1 443 ? -22.920 0.132 7.790 1.00 51.97 443 ASN A O 1
ATOM 3455 N N . ARG A 1 444 ? -21.039 -1.002 7.326 1.00 62.69 444 ARG A N 1
ATOM 3456 C CA . ARG A 1 444 ? -21.709 -2.308 7.216 1.00 62.69 444 ARG A CA 1
ATOM 3457 C C . ARG A 1 444 ? -22.279 -2.799 8.555 1.00 62.69 444 ARG A C 1
ATOM 3459 O O . ARG A 1 444 ? -21.759 -2.450 9.616 1.00 62.69 444 ARG A O 1
ATOM 3466 N N . ASP A 1 445 ? -23.235 -3.719 8.463 1.00 62.44 445 ASP A N 1
ATOM 3467 C CA . ASP A 1 445 ? -23.744 -4.533 9.568 1.00 62.44 445 ASP A CA 1
ATOM 3468 C C . ASP A 1 445 ? -22.612 -5.138 10.439 1.00 62.44 445 ASP A C 1
ATOM 3470 O O . ASP A 1 445 ? -21.566 -5.551 9.903 1.00 62.44 445 ASP A O 1
ATOM 3474 N N . PRO A 1 446 ? -22.806 -5.243 11.769 1.00 57.84 446 PRO A N 1
ATOM 3475 C CA . PRO A 1 446 ? -21.875 -5.921 12.665 1.00 57.84 446 PRO A CA 1
ATOM 3476 C C . PRO A 1 446 ? -21.928 -7.448 12.482 1.00 57.84 446 PRO A C 1
ATOM 3478 O O . PRO A 1 446 ? -22.992 -8.049 12.326 1.00 57.84 446 PRO A O 1
ATOM 3481 N N . LEU A 1 447 ? -20.761 -8.089 12.513 1.00 61.72 447 LEU A N 1
ATOM 3482 C CA . LEU A 1 447 ? -20.603 -9.536 12.334 1.00 61.72 447 LEU A CA 1
ATOM 3483 C C . LEU A 1 447 ? -20.736 -10.287 13.678 1.00 61.72 447 LEU A C 1
ATOM 3485 O O . LEU A 1 447 ? -20.550 -9.681 14.733 1.00 61.72 447 LEU A O 1
ATOM 3489 N N . PRO A 1 448 ? -21.049 -11.600 13.689 1.00 65.50 448 PRO A N 1
ATOM 3490 C CA . PRO A 1 448 ? -21.391 -12.313 14.926 1.00 65.50 448 PRO A CA 1
ATOM 3491 C C . PRO A 1 448 ? -20.305 -12.272 16.013 1.00 65.50 448 PRO A C 1
ATOM 3493 O O . PRO A 1 448 ? -20.611 -12.063 17.180 1.00 65.50 448 PRO A O 1
ATOM 3496 N N . ASP A 1 449 ? -19.032 -12.386 15.636 1.00 52.38 449 ASP A N 1
ATOM 3497 C CA . ASP A 1 449 ? -17.876 -12.238 16.532 1.00 52.38 449 ASP A CA 1
ATOM 3498 C C . ASP A 1 449 ? -17.725 -10.814 17.092 1.00 52.38 449 ASP A C 1
ATOM 3500 O O . ASP A 1 449 ? -17.256 -10.624 18.213 1.00 52.38 449 ASP A O 1
ATOM 3504 N N . GLU A 1 450 ? -18.131 -9.804 16.322 1.00 57.16 450 GLU A N 1
ATOM 3505 C CA . GLU A 1 450 ? -18.073 -8.396 16.717 1.00 57.16 450 GLU A CA 1
ATOM 3506 C C . GLU A 1 450 ? -19.143 -8.080 17.771 1.00 57.16 450 GLU A C 1
ATOM 3508 O O . GLU A 1 450 ? -18.894 -7.274 18.669 1.00 57.16 450 GLU A O 1
ATOM 3513 N N . ILE A 1 451 ? -20.287 -8.769 17.684 1.00 65.44 451 ILE A N 1
ATOM 3514 C CA . ILE A 1 451 ? -21.391 -8.737 18.648 1.00 65.44 451 ILE A CA 1
ATOM 3515 C C . ILE A 1 451 ? -21.008 -9.504 19.925 1.00 65.44 451 ILE A C 1
ATOM 3517 O O . ILE A 1 451 ? -21.020 -8.924 21.012 1.00 65.44 451 ILE A O 1
ATOM 3521 N N . GLU A 1 452 ? -20.599 -10.774 19.813 1.00 68.44 452 GLU A N 1
ATOM 3522 C CA . GLU A 1 452 ? -20.258 -11.615 20.975 1.00 68.44 452 GLU A CA 1
ATOM 3523 C C . GLU A 1 452 ? -19.121 -11.029 21.821 1.00 68.44 452 GLU A C 1
ATOM 3525 O O . GLU A 1 452 ? -19.187 -11.022 23.050 1.00 68.44 452 GLU A O 1
ATOM 3530 N N . ALA A 1 453 ? -18.115 -10.430 21.184 1.00 52.41 453 ALA A N 1
ATOM 3531 C CA . ALA A 1 453 ? -17.022 -9.750 21.872 1.00 52.41 453 ALA A CA 1
ATOM 3532 C C . ALA A 1 453 ? -17.460 -8.619 22.819 1.00 52.41 453 ALA A C 1
ATOM 3534 O O . ALA A 1 453 ? -16.779 -8.351 23.816 1.00 52.41 453 ALA A O 1
ATOM 3535 N N . CYS A 1 454 ? -18.577 -7.947 22.519 1.00 59.56 454 CYS A N 1
ATOM 3536 C CA . CYS A 1 454 ? -19.151 -6.909 23.373 1.00 59.56 454 CYS A CA 1
ATOM 3537 C C . CYS A 1 454 ? -20.398 -7.339 24.149 1.00 59.56 454 CYS A C 1
ATOM 3539 O O . CYS A 1 454 ? -20.856 -6.561 24.989 1.00 59.56 454 CYS A O 1
ATOM 3541 N N . ARG A 1 455 ? -20.865 -8.587 23.988 1.00 78.38 455 ARG A N 1
ATOM 3542 C CA . ARG A 1 455 ? -21.939 -9.160 24.811 1.00 78.38 455 ARG A CA 1
ATOM 3543 C C . ARG A 1 455 ? -21.745 -8.914 26.313 1.00 78.38 455 ARG A C 1
ATOM 3545 O O . ARG A 1 455 ? -22.713 -8.485 26.936 1.00 78.38 455 ARG A O 1
ATOM 3552 N N . PRO A 1 456 ? -20.543 -9.080 26.910 1.00 76.94 456 PRO A N 1
ATOM 3553 C CA . PRO A 1 456 ? -20.381 -8.872 28.347 1.00 76.94 456 PRO A CA 1
ATOM 3554 C C . PRO A 1 456 ? -20.413 -7.396 28.758 1.00 76.94 456 PRO A C 1
ATOM 3556 O O . PRO A 1 456 ? -20.819 -7.100 29.872 1.00 76.94 456 PRO A O 1
ATOM 3559 N N . TRP A 1 457 ? -20.005 -6.468 27.882 1.00 76.75 457 TRP A N 1
ATOM 3560 C CA . TRP A 1 457 ? -20.044 -5.034 28.193 1.00 76.75 457 TRP A CA 1
ATOM 3561 C C . TRP A 1 457 ? -21.468 -4.493 28.143 1.00 76.75 457 TRP A C 1
ATOM 3563 O O . TRP A 1 457 ? -21.870 -3.774 29.048 1.00 76.75 457 TRP A O 1
ATOM 3573 N N . LEU A 1 458 ? -22.241 -4.873 27.122 1.00 81.06 458 LEU A N 1
ATOM 3574 C CA . LEU A 1 458 ? -23.635 -4.457 27.002 1.00 81.06 458 LEU A CA 1
ATOM 3575 C C . LEU A 1 458 ? -24.525 -5.149 28.049 1.00 81.06 458 LEU A C 1
ATOM 3577 O O . LEU A 1 458 ? -25.434 -4.516 28.576 1.00 81.06 458 LEU A O 1
ATOM 3581 N N . ALA A 1 459 ? -24.229 -6.403 28.416 1.00 84.62 459 ALA A N 1
ATOM 3582 C CA . ALA A 1 459 ? -24.850 -7.046 29.575 1.00 84.62 459 ALA A CA 1
ATOM 3583 C C . ALA A 1 459 ? -24.547 -6.276 30.871 1.00 84.62 459 ALA A C 1
ATOM 3585 O O . ALA A 1 459 ? -25.479 -5.906 31.572 1.00 84.62 459 ALA A O 1
ATOM 3586 N N . GLU A 1 460 ? -23.278 -5.940 31.139 1.00 86.00 460 GLU A N 1
ATOM 3587 C CA . GLU A 1 460 ? -22.903 -5.128 32.303 1.00 86.00 460 GLU A CA 1
ATOM 3588 C C . GLU A 1 460 ? -23.569 -3.740 32.294 1.00 86.00 460 GLU A C 1
ATOM 3590 O O . GLU A 1 460 ? -24.029 -3.292 33.337 1.00 86.00 460 GLU A O 1
ATOM 3595 N N . GLN A 1 461 ? -23.708 -3.074 31.142 1.00 85.69 461 GLN A N 1
ATOM 3596 C CA . GLN A 1 461 ? -24.465 -1.817 31.055 1.00 85.69 461 GLN A CA 1
ATOM 3597 C C . GLN A 1 461 ? -25.929 -1.998 31.464 1.00 85.69 461 GLN A C 1
ATOM 3599 O O . GLN A 1 461 ? -26.448 -1.198 32.234 1.00 85.69 461 GLN A O 1
ATOM 3604 N N . ILE A 1 462 ? -26.597 -3.044 30.975 1.00 91.06 462 ILE A N 1
ATOM 3605 C CA . ILE A 1 462 ? -27.997 -3.321 31.318 1.00 91.06 462 ILE A CA 1
ATOM 3606 C C . ILE A 1 462 ? -28.140 -3.681 32.802 1.00 91.06 462 ILE A C 1
ATOM 3608 O O . ILE A 1 462 ? -29.063 -3.203 33.458 1.00 91.06 462 ILE A O 1
ATOM 3612 N N . ASP A 1 463 ? -27.224 -4.490 33.331 1.00 90.62 463 ASP A N 1
ATOM 3613 C CA . ASP A 1 463 ? -27.232 -4.938 34.724 1.00 90.62 463 ASP A CA 1
ATOM 3614 C C . ASP A 1 463 ? -26.823 -3.792 35.699 1.00 90.62 463 ASP A C 1
ATOM 3616 O O . ASP A 1 463 ? -27.162 -3.848 36.878 1.00 90.62 463 ASP A O 1
ATOM 3620 N N . LEU A 1 464 ? -26.151 -2.724 35.224 1.00 89.94 464 LEU A N 1
ATOM 3621 C CA . LEU A 1 464 ? -25.788 -1.520 36.004 1.00 89.94 464 LEU A CA 1
ATOM 3622 C C . LEU A 1 464 ? -26.785 -0.352 35.905 1.00 89.94 464 LEU A C 1
ATOM 3624 O O . LEU A 1 464 ? -26.919 0.397 36.871 1.00 89.94 464 LEU A O 1
ATOM 3628 N N . ILE A 1 465 ? -27.450 -0.165 34.759 1.00 92.94 465 ILE A N 1
ATOM 3629 C CA . ILE A 1 465 ? -28.545 0.814 34.592 1.00 92.94 465 ILE A CA 1
ATOM 3630 C C . ILE A 1 465 ? -29.845 0.290 35.232 1.00 92.94 465 ILE A C 1
ATOM 3632 O O . ILE A 1 465 ? -30.696 1.077 35.639 1.00 92.94 465 ILE A O 1
ATOM 3636 N N . ASP A 1 466 ? -29.989 -1.037 35.300 1.00 92.25 466 ASP A N 1
ATOM 3637 C CA . ASP A 1 466 ? -31.172 -1.776 35.751 1.00 92.25 466 ASP A CA 1
ATOM 3638 C C . ASP A 1 466 ? -32.511 -1.286 35.143 1.00 92.25 466 ASP A C 1
ATOM 3640 O O . ASP A 1 466 ? -33.511 -1.146 35.848 1.00 92.25 466 ASP A O 1
ATOM 3644 N N . PRO A 1 467 ? -32.606 -1.056 33.815 1.00 94.06 467 PRO A N 1
ATOM 3645 C CA . PRO A 1 467 ? -33.789 -0.444 33.218 1.00 94.06 467 PRO A CA 1
ATOM 3646 C C . PRO A 1 467 ? -35.001 -1.375 33.327 1.00 94.06 467 PRO A C 1
ATOM 3648 O O . PRO A 1 467 ? -34.877 -2.591 33.159 1.00 94.06 467 PRO A O 1
ATOM 3651 N N . ARG A 1 468 ? -36.194 -0.820 33.551 1.00 93.94 468 ARG A N 1
ATOM 3652 C CA . ARG A 1 468 ? -37.458 -1.576 33.518 1.00 93.94 468 ARG A CA 1
ATOM 3653 C C . ARG A 1 468 ? -37.827 -1.983 32.088 1.00 93.94 468 ARG A C 1
ATOM 3655 O O . ARG A 1 468 ? -38.400 -3.053 31.875 1.00 93.94 468 ARG A O 1
ATOM 3662 N N . ILE A 1 469 ? -37.474 -1.143 31.113 1.00 95.50 469 ILE A N 1
ATOM 3663 C CA . ILE A 1 469 ? -37.809 -1.298 29.697 1.00 95.50 469 ILE A CA 1
ATOM 3664 C C . ILE A 1 469 ? -36.551 -1.151 28.831 1.00 95.50 469 ILE A C 1
ATOM 3666 O O . ILE A 1 469 ? -35.784 -0.199 28.976 1.00 95.50 469 ILE A O 1
ATOM 3670 N N . ILE A 1 470 ? -36.356 -2.076 27.891 1.00 96.88 470 ILE A N 1
ATOM 3671 C CA . ILE A 1 470 ? -35.279 -2.036 26.897 1.00 96.88 470 ILE A CA 1
ATOM 3672 C C . ILE A 1 470 ? -35.893 -1.918 25.501 1.00 96.88 470 ILE A C 1
ATOM 3674 O O . ILE A 1 470 ? -36.525 -2.851 25.002 1.00 96.88 470 ILE A O 1
ATOM 3678 N N . VAL A 1 471 ? -35.661 -0.794 24.831 1.00 96.75 471 VAL A N 1
ATOM 3679 C CA . VAL A 1 471 ? -36.011 -0.617 23.423 1.00 96.75 471 VAL A CA 1
ATOM 3680 C C . VAL A 1 471 ? -34.848 -1.053 22.543 1.00 96.75 471 VAL A C 1
ATOM 3682 O O . VAL A 1 471 ? -33.746 -0.506 22.598 1.00 96.75 471 VAL A O 1
ATOM 3685 N N . THR A 1 472 ? -35.100 -2.045 21.694 1.00 96.19 472 THR A N 1
ATOM 3686 C CA . THR A 1 472 ? -34.103 -2.549 20.742 1.00 96.19 472 THR A CA 1
ATOM 3687 C C . THR A 1 472 ? -34.355 -1.958 19.361 1.00 96.19 472 THR A C 1
ATOM 3689 O O . THR A 1 472 ? -35.455 -2.057 18.816 1.00 96.19 472 THR A O 1
ATOM 3692 N N . LEU A 1 473 ? -33.339 -1.299 18.801 1.00 93.69 473 LEU A N 1
ATOM 3693 C CA . LEU A 1 473 ? -33.448 -0.566 17.544 1.00 93.69 473 LEU A CA 1
ATOM 3694 C C . LEU A 1 473 ? -32.943 -1.450 16.392 1.00 93.69 473 LEU A C 1
ATOM 3696 O O . LEU A 1 473 ? -31.743 -1.623 16.201 1.00 93.69 473 LEU A O 1
ATOM 3700 N N . GLY A 1 474 ? -33.862 -2.016 15.605 1.00 90.69 474 GLY A N 1
ATOM 3701 C CA . GLY A 1 474 ? -33.527 -2.869 14.459 1.00 90.69 474 GLY A CA 1
ATOM 3702 C C . GLY A 1 474 ? -33.159 -4.319 14.798 1.00 90.69 474 GLY A C 1
ATOM 3703 O O . GLY A 1 474 ? -33.224 -4.773 15.942 1.00 90.69 474 GLY A O 1
ATOM 3704 N N . ASN A 1 475 ? -32.811 -5.094 13.763 1.00 87.75 475 ASN A N 1
ATOM 3705 C CA . ASN A 1 475 ? -32.671 -6.552 13.873 1.00 87.75 475 ASN A CA 1
ATOM 3706 C C . ASN A 1 475 ? -31.532 -6.991 14.806 1.00 87.75 475 ASN A C 1
ATOM 3708 O O . ASN A 1 475 ? -31.717 -7.961 15.538 1.00 87.75 475 ASN A O 1
ATOM 3712 N N . PHE A 1 476 ? -30.373 -6.326 14.776 1.00 84.94 476 PHE A N 1
ATOM 3713 C CA . PHE A 1 476 ? -29.182 -6.776 15.506 1.00 84.94 476 PHE A CA 1
ATOM 3714 C C . PHE A 1 476 ? -29.353 -6.637 17.020 1.00 84.94 476 PHE A C 1
ATOM 3716 O O . PHE A 1 476 ? -29.277 -7.643 17.723 1.00 84.94 476 PHE A O 1
ATOM 3723 N N . ALA A 1 477 ? -29.725 -5.446 17.502 1.00 87.81 477 ALA A N 1
ATOM 3724 C CA . ALA A 1 477 ? -30.069 -5.216 18.907 1.00 87.81 477 ALA A CA 1
ATOM 3725 C C . ALA A 1 477 ? -31.189 -6.156 19.395 1.00 87.81 477 ALA A C 1
ATOM 3727 O O . ALA A 1 477 ? -31.089 -6.746 20.471 1.00 87.81 477 ALA A O 1
ATOM 3728 N N . THR A 1 478 ? -32.235 -6.359 18.581 1.00 91.00 478 THR A N 1
ATOM 3729 C CA . THR A 1 478 ? -33.362 -7.234 18.955 1.00 91.00 478 THR A CA 1
ATOM 3730 C C . THR A 1 478 ? -32.927 -8.693 19.111 1.00 91.00 478 THR A C 1
ATOM 3732 O O . THR A 1 478 ? -33.301 -9.351 20.080 1.00 91.00 478 THR A O 1
ATOM 3735 N N . ARG A 1 479 ? -32.137 -9.216 18.162 1.00 89.75 479 ARG A N 1
ATOM 3736 C CA . ARG A 1 479 ? -31.632 -10.600 18.190 1.00 89.75 479 ARG A CA 1
ATOM 3737 C C . ARG A 1 479 ? -30.640 -10.826 19.323 1.00 89.75 479 ARG A C 1
ATOM 3739 O O . ARG A 1 479 ? -30.669 -11.894 19.916 1.00 89.75 479 ARG A O 1
ATOM 3746 N N . PHE A 1 480 ? -29.808 -9.828 19.618 1.00 85.94 480 PHE A N 1
ATOM 3747 C CA . PHE A 1 480 ? -28.853 -9.854 20.720 1.00 85.94 480 PHE A CA 1
ATOM 3748 C C . PHE A 1 480 ? -29.547 -9.988 22.084 1.00 85.94 480 PHE A C 1
ATOM 3750 O O . PHE A 1 480 ? -29.170 -10.844 22.879 1.00 85.94 480 PHE A O 1
ATOM 3757 N N . ILE A 1 481 ? -30.582 -9.178 22.343 1.00 89.88 481 ILE A N 1
ATOM 3758 C CA . ILE A 1 481 ? -31.317 -9.233 23.615 1.00 89.88 481 ILE A CA 1
ATOM 3759 C C . ILE A 1 481 ? -32.201 -10.480 23.689 1.00 89.88 481 ILE A C 1
ATOM 3761 O O . ILE A 1 481 ? -32.089 -11.247 24.636 1.00 89.88 481 ILE A O 1
ATOM 3765 N N . LEU A 1 482 ? -33.053 -10.735 22.690 1.00 89.12 482 LEU A N 1
ATOM 3766 C CA . LEU A 1 482 ? -33.981 -11.877 22.733 1.00 89.12 482 LEU A CA 1
ATOM 3767 C C . LEU A 1 482 ? -33.304 -13.245 22.499 1.00 89.12 482 LEU A C 1
ATOM 3769 O O . LEU A 1 482 ? -34.001 -14.258 22.507 1.00 89.12 482 LEU A O 1
ATOM 3773 N N . ASP A 1 483 ? -31.992 -13.252 22.240 1.00 85.25 483 ASP A N 1
ATOM 3774 C CA . ASP A 1 483 ? -31.107 -14.399 21.978 1.00 85.25 483 ASP A CA 1
ATOM 3775 C C . ASP A 1 483 ? -31.673 -15.430 20.979 1.00 85.25 483 ASP A C 1
ATOM 3777 O O . ASP A 1 483 ? -31.497 -16.641 21.099 1.00 85.25 483 ASP A O 1
ATOM 3781 N N . ARG A 1 484 ? -32.420 -14.940 19.978 1.00 81.56 484 ARG A N 1
ATOM 3782 C CA . ARG A 1 484 ? -33.141 -15.776 19.005 1.00 81.56 484 ARG A CA 1
ATOM 3783 C C . ARG A 1 484 ? -33.323 -15.080 17.649 1.00 81.56 484 ARG A C 1
ATOM 3785 O O . ARG A 1 484 ? -33.480 -13.855 17.597 1.00 81.56 484 ARG A O 1
ATOM 3792 N N . PRO A 1 485 ? -33.356 -15.827 16.528 1.00 77.38 485 PRO A N 1
ATOM 3793 C CA . PRO A 1 485 ? -33.524 -15.250 15.198 1.00 77.38 485 PRO A CA 1
ATOM 3794 C C . PRO A 1 485 ? -34.941 -14.691 14.996 1.00 77.38 485 PRO A C 1
ATOM 3796 O O . PRO A 1 485 ? -35.910 -15.430 14.844 1.00 77.38 485 PRO A O 1
ATOM 3799 N N . VAL A 1 486 ? -35.055 -13.362 14.941 1.00 83.94 486 VAL A N 1
ATOM 3800 C CA . VAL A 1 486 ? -36.304 -12.640 14.635 1.00 83.94 486 VAL A CA 1
ATOM 3801 C C . VAL A 1 486 ? -36.166 -11.717 13.421 1.00 83.94 486 VAL A C 1
ATOM 3803 O O . VAL A 1 486 ? -35.061 -11.393 12.974 1.00 83.94 486 VAL A O 1
ATOM 3806 N N . SER A 1 487 ? -37.310 -11.294 12.884 1.00 89.12 487 SER A N 1
ATOM 3807 C CA . SER A 1 487 ? -37.437 -10.264 11.848 1.00 89.12 487 SER A CA 1
ATOM 3808 C C . SER A 1 487 ? -38.207 -9.086 12.432 1.00 89.12 487 SER A C 1
ATOM 3810 O O . SER A 1 487 ? -39.354 -9.258 12.849 1.00 89.12 487 SER A O 1
ATOM 3812 N N . ILE A 1 488 ? -37.586 -7.903 12.466 1.00 90.06 488 ILE A N 1
ATOM 3813 C CA . ILE A 1 488 ? -38.139 -6.722 13.142 1.00 90.06 488 ILE A CA 1
ATOM 3814 C C . ILE A 1 488 ? -39.555 -6.371 12.665 1.00 90.06 488 ILE A C 1
ATOM 3816 O O . ILE A 1 488 ? -40.424 -6.098 13.484 1.00 90.06 488 ILE A O 1
ATOM 3820 N N . SER A 1 489 ? -39.846 -6.517 11.369 1.00 86.75 489 SER A N 1
ATOM 3821 C CA . SER A 1 489 ? -41.172 -6.264 10.784 1.00 86.75 489 SER A CA 1
ATOM 3822 C C . SER A 1 489 ? -42.306 -7.134 11.351 1.00 86.75 489 SER A C 1
ATOM 3824 O O . SER A 1 489 ? -43.466 -6.811 11.122 1.00 86.75 489 SER A O 1
ATOM 3826 N N . ARG A 1 490 ? -41.993 -8.221 12.075 1.00 88.44 490 ARG A N 1
ATOM 3827 C CA . ARG A 1 490 ? -42.968 -9.114 12.733 1.00 88.44 490 ARG A CA 1
ATOM 3828 C C . ARG A 1 490 ? -43.061 -8.953 14.254 1.00 88.44 490 ARG A C 1
ATOM 3830 O O . ARG A 1 490 ? -44.041 -9.419 14.821 1.00 88.44 490 ARG A O 1
ATOM 3837 N N . VAL A 1 491 ? -42.045 -8.371 14.900 1.00 91.56 491 VAL A N 1
ATOM 3838 C CA . VAL A 1 491 ? -41.922 -8.290 16.378 1.00 91.56 491 VAL A CA 1
ATOM 3839 C C . VAL A 1 491 ? -41.868 -6.857 16.915 1.00 91.56 491 VAL A C 1
ATOM 3841 O O . VAL A 1 491 ? -41.851 -6.647 18.123 1.00 91.56 491 VAL A O 1
ATOM 3844 N N . ARG A 1 492 ? -41.824 -5.868 16.021 1.00 93.81 492 ARG A N 1
ATOM 3845 C CA . ARG A 1 492 ? -41.913 -4.441 16.339 1.00 93.81 492 ARG A CA 1
ATOM 3846 C C . ARG A 1 492 ? -43.204 -4.091 17.085 1.00 93.81 492 ARG A C 1
ATOM 3848 O O . ARG A 1 492 ? -44.262 -4.608 16.725 1.00 93.81 492 ARG A O 1
ATOM 3855 N N . GLY A 1 493 ? -43.119 -3.212 18.082 1.00 90.69 493 GLY A N 1
ATOM 3856 C CA . GLY A 1 493 ? -44.284 -2.778 18.866 1.00 90.69 493 GLY A CA 1
ATOM 3857 C C . GLY A 1 493 ? -44.958 -3.909 19.657 1.00 90.69 493 GLY A C 1
ATOM 3858 O O . GLY A 1 493 ? -46.134 -3.814 19.983 1.00 90.69 493 GLY A O 1
ATOM 3859 N N . GLN A 1 494 ? -44.239 -5.002 19.932 1.00 93.75 494 GLN A N 1
ATOM 3860 C CA . GLN A 1 494 ? -44.669 -6.072 20.835 1.00 93.75 494 GLN A CA 1
ATOM 3861 C C . GLN A 1 494 ? -43.762 -6.086 22.064 1.00 93.75 494 GLN A C 1
ATOM 3863 O O . GLN A 1 494 ? -42.574 -5.776 21.974 1.00 93.75 494 GLN A O 1
ATOM 3868 N N . ARG A 1 495 ? -44.319 -6.489 23.206 1.00 95.00 495 ARG A N 1
ATOM 3869 C CA . ARG A 1 495 ? -43.582 -6.637 24.463 1.00 95.00 495 ARG A CA 1
ATOM 3870 C C . ARG A 1 495 ? -43.089 -8.070 24.633 1.00 95.00 495 ARG A C 1
ATOM 3872 O O . ARG A 1 495 ? -43.850 -9.016 24.445 1.00 95.00 495 ARG A O 1
ATOM 3879 N N . PHE A 1 496 ? -41.842 -8.228 25.062 1.00 94.38 496 PHE A N 1
ATOM 3880 C CA . PHE A 1 496 ? -41.258 -9.519 25.429 1.00 94.38 496 PHE A CA 1
ATOM 3881 C C . PHE A 1 496 ? -40.643 -9.437 26.826 1.00 94.38 496 PHE A C 1
ATOM 3883 O O . PHE A 1 496 ? -39.915 -8.494 27.120 1.00 94.38 496 PHE A O 1
ATOM 3890 N N . ALA A 1 497 ? -40.897 -10.425 27.682 1.00 90.88 497 ALA A N 1
ATOM 3891 C CA . ALA A 1 497 ? -40.223 -10.521 28.974 1.00 90.88 497 ALA A CA 1
ATOM 3892 C C . ALA A 1 497 ? -38.800 -11.079 28.799 1.00 90.88 497 ALA A C 1
ATOM 3894 O O . ALA A 1 497 ? -38.608 -12.095 28.130 1.00 90.88 497 ALA A O 1
ATOM 3895 N N . TRP A 1 498 ? -37.807 -10.437 29.416 1.00 89.94 498 TRP A N 1
ATOM 3896 C CA . TRP A 1 498 ? -36.411 -10.884 29.410 1.00 89.94 498 TRP A CA 1
ATOM 3897 C C . TRP A 1 498 ? -35.695 -10.393 30.672 1.00 89.94 498 TRP A C 1
ATOM 3899 O O . TRP A 1 498 ? -35.702 -9.199 30.949 1.00 89.94 498 TRP A O 1
ATOM 3909 N N . ARG A 1 499 ? -35.099 -11.298 31.465 1.00 86.94 499 ARG A N 1
ATOM 3910 C CA . ARG A 1 499 ? -34.431 -10.981 32.753 1.00 86.94 499 ARG A CA 1
ATOM 3911 C C . ARG A 1 499 ? -35.251 -10.069 33.700 1.00 86.94 499 ARG A C 1
ATOM 3913 O O . ARG A 1 499 ? -34.699 -9.182 34.339 1.00 86.94 499 ARG A O 1
ATOM 3920 N N . GLY A 1 500 ? -36.574 -10.247 33.762 1.00 84.62 500 GLY A N 1
ATOM 3921 C CA . GLY A 1 500 ? -37.476 -9.396 34.564 1.00 84.62 500 GLY A CA 1
ATOM 3922 C C . GLY A 1 500 ? -37.791 -8.017 33.959 1.00 84.62 500 GLY A C 1
ATOM 3923 O O . GLY A 1 500 ? -38.534 -7.246 34.555 1.00 84.62 500 GLY A O 1
ATOM 3924 N N . LYS A 1 501 ? -37.262 -7.714 32.770 1.00 91.50 501 LYS A N 1
ATOM 3925 C CA . LYS A 1 501 ? -37.417 -6.451 32.034 1.00 91.50 501 LYS A CA 1
ATOM 3926 C C . LYS A 1 501 ? -38.366 -6.629 30.850 1.00 91.50 501 LYS A C 1
ATOM 3928 O O . LYS A 1 501 ? -38.516 -7.736 30.323 1.00 91.50 501 LYS A O 1
ATOM 3933 N N . VAL A 1 502 ? -38.977 -5.535 30.399 1.00 94.69 502 VAL A N 1
ATOM 3934 C CA . VAL A 1 502 ? -39.814 -5.511 29.189 1.00 94.69 502 VAL A CA 1
ATOM 3935 C C . VAL A 1 502 ? -38.971 -5.078 27.993 1.00 94.69 502 VAL A C 1
ATOM 3937 O O . VAL A 1 502 ? -38.456 -3.967 27.958 1.00 94.69 502 VAL A O 1
ATOM 3940 N N . VAL A 1 503 ? -38.842 -5.932 26.984 1.00 96.25 503 VAL A N 1
ATOM 3941 C CA . VAL A 1 503 ? -38.147 -5.617 25.730 1.00 96.25 503 VAL A CA 1
ATOM 3942 C C . VAL A 1 503 ? -39.172 -5.237 24.669 1.00 96.25 503 VAL A C 1
ATOM 3944 O O . VAL A 1 503 ? -40.084 -6.018 24.395 1.00 96.25 503 VAL A O 1
ATOM 3947 N N . ILE A 1 504 ? -39.003 -4.065 24.055 1.00 97.06 504 ILE A N 1
ATOM 3948 C CA . ILE A 1 504 ? -39.857 -3.560 22.971 1.00 97.06 504 ILE A CA 1
ATOM 3949 C C . ILE A 1 504 ? -38.987 -3.350 21.723 1.00 97.06 504 ILE A C 1
ATOM 3951 O O . ILE A 1 504 ? -38.200 -2.402 21.664 1.00 97.06 504 ILE A O 1
ATOM 3955 N N . PRO A 1 505 ? -39.065 -4.235 20.716 1.00 96.81 505 PRO A N 1
ATOM 3956 C CA . PRO A 1 505 ? -38.375 -4.040 19.449 1.00 96.81 505 PRO A CA 1
ATOM 3957 C C . PRO A 1 505 ? -39.024 -2.911 18.652 1.00 96.81 505 PRO A C 1
ATOM 3959 O O . PRO A 1 505 ? -40.250 -2.811 18.600 1.00 96.81 505 PRO A O 1
ATOM 3962 N N . THR A 1 506 ? -38.219 -2.093 17.979 1.00 95.12 506 THR A N 1
ATOM 3963 C CA . THR A 1 506 ? -38.704 -1.034 17.078 1.00 95.12 506 THR A CA 1
ATOM 3964 C C . THR A 1 506 ? -37.831 -0.925 15.821 1.00 95.12 506 THR A C 1
ATOM 3966 O O . THR A 1 506 ? -36.738 -1.499 15.740 1.00 95.12 506 THR A O 1
ATOM 3969 N N . PHE A 1 507 ? -38.305 -0.225 14.784 1.00 92.19 507 PHE A N 1
ATOM 3970 C CA . PHE A 1 507 ? -37.475 0.018 13.597 1.00 92.19 507 PHE A CA 1
ATOM 3971 C C . PHE A 1 507 ? -36.264 0.902 13.935 1.00 92.19 507 PHE A C 1
ATOM 3973 O O . PHE A 1 507 ? -36.403 1.936 14.582 1.00 92.19 507 PHE A O 1
ATOM 3980 N N . HIS A 1 508 ? -35.077 0.540 13.431 1.00 90.81 508 HIS A N 1
ATOM 3981 C CA . HIS A 1 508 ? -33.894 1.393 13.562 1.00 90.81 508 HIS A CA 1
ATOM 3982 C C . HIS A 1 508 ? -34.141 2.738 12.845 1.00 90.81 508 HIS A C 1
ATOM 3984 O O . HIS A 1 508 ? -34.503 2.713 11.663 1.00 90.81 508 HIS A O 1
ATOM 3990 N N . PRO A 1 509 ? -33.940 3.907 13.488 1.00 87.56 509 PRO A N 1
ATOM 3991 C CA . PRO A 1 509 ? -34.327 5.197 12.906 1.00 87.56 509 PRO A CA 1
ATOM 3992 C C . PRO A 1 509 ? -33.683 5.496 11.542 1.00 87.56 509 PRO A C 1
ATOM 3994 O O . PRO A 1 509 ? -34.313 6.119 10.691 1.00 87.56 509 PRO A O 1
ATOM 3997 N N . ALA A 1 510 ? -32.466 4.997 11.282 1.00 82.44 510 ALA A N 1
ATOM 3998 C CA . ALA A 1 510 ? -31.819 5.134 9.974 1.00 82.44 510 ALA A CA 1
ATOM 3999 C C . ALA A 1 510 ? -32.595 4.429 8.842 1.00 82.44 510 ALA A C 1
ATOM 4001 O O . ALA A 1 510 ? -32.680 4.959 7.737 1.00 82.44 510 ALA A O 1
ATOM 4002 N N . ALA A 1 511 ? -33.207 3.269 9.109 1.00 82.31 511 ALA A N 1
ATOM 4003 C CA . ALA A 1 511 ? -33.986 2.542 8.106 1.00 82.31 511 ALA A CA 1
ATOM 4004 C C . ALA A 1 511 ? -35.232 3.338 7.681 1.00 82.31 511 ALA A C 1
ATOM 4006 O O . ALA A 1 511 ? -35.533 3.423 6.494 1.00 82.31 511 ALA A O 1
ATOM 4007 N N . VAL A 1 512 ? -35.894 3.997 8.640 1.00 83.44 512 VAL A N 1
ATOM 4008 C CA . VAL A 1 512 ? -37.072 4.847 8.394 1.00 83.44 512 VAL A CA 1
ATOM 4009 C C . VAL A 1 512 ? -36.710 6.097 7.580 1.00 83.44 512 VAL A C 1
ATOM 4011 O O . VAL A 1 512 ? -37.472 6.505 6.706 1.00 83.44 512 VAL A O 1
ATOM 4014 N N . LEU A 1 513 ? -35.528 6.683 7.815 1.00 79.31 513 LEU A N 1
ATOM 4015 C CA . LEU A 1 513 ? -35.026 7.843 7.063 1.00 79.31 513 LEU A CA 1
ATOM 4016 C C . LEU A 1 513 ? -34.613 7.516 5.617 1.00 79.31 513 LEU A C 1
ATOM 4018 O O . LEU A 1 513 ? -34.593 8.413 4.776 1.00 79.31 513 LEU A O 1
ATOM 4022 N N . HIS A 1 514 ? -34.287 6.255 5.318 1.00 65.62 514 HIS A N 1
ATOM 4023 C CA . HIS A 1 514 ? -33.805 5.823 4.000 1.00 65.62 514 HIS A CA 1
ATOM 4024 C C . HIS A 1 514 ? -34.789 4.912 3.236 1.00 65.62 514 HIS A C 1
ATOM 4026 O O . HIS A 1 514 ? -34.502 4.517 2.108 1.00 65.62 514 HIS A O 1
ATOM 4032 N N . GLY A 1 515 ? -35.971 4.622 3.794 1.00 56.53 515 GLY A N 1
ATOM 4033 C CA . GLY A 1 515 ? -36.968 3.671 3.269 1.00 56.53 515 GLY A CA 1
ATOM 4034 C C . GLY A 1 515 ? -37.696 4.043 1.964 1.00 56.53 515 GLY A C 1
ATOM 4035 O O . GLY A 1 515 ? -38.709 3.421 1.633 1.00 56.53 515 GLY A O 1
ATOM 4036 N N . GLY A 1 516 ? -37.225 5.053 1.224 1.00 60.88 516 GLY A N 1
ATOM 4037 C CA . GLY A 1 516 ? -37.776 5.467 -0.071 1.00 60.88 516 GLY A CA 1
ATOM 4038 C C . GLY A 1 516 ? -39.291 5.710 -0.040 1.00 60.88 516 GLY A C 1
ATOM 4039 O O . GLY A 1 516 ? -39.811 6.367 0.860 1.00 60.88 516 GLY A O 1
ATOM 4040 N N . GLY A 1 517 ? -40.017 5.137 -1.006 1.00 53.59 517 GLY A N 1
ATOM 4041 C CA . GLY A 1 517 ? -41.477 5.269 -1.121 1.00 53.59 517 GLY A CA 1
ATOM 4042 C C . GLY A 1 517 ? -42.301 4.686 0.040 1.00 53.59 517 GLY A C 1
ATOM 4043 O O . GLY A 1 517 ? -43.511 4.881 0.062 1.00 53.59 517 GLY A O 1
ATOM 4044 N N . GLN A 1 518 ? -41.681 3.997 1.008 1.00 60.47 518 GLN A N 1
ATOM 4045 C CA . GLN A 1 518 ? -42.344 3.497 2.223 1.00 60.47 518 GLN A CA 1
ATOM 4046 C C . GLN A 1 518 ? -42.033 4.324 3.483 1.00 60.47 518 GLN A C 1
ATOM 4048 O O . GLN A 1 518 ? -42.535 3.997 4.562 1.00 60.47 518 GLN A O 1
ATOM 4053 N N . ALA A 1 519 ? -41.235 5.396 3.383 1.00 68.06 519 ALA A N 1
ATOM 4054 C CA . ALA A 1 519 ? -40.799 6.180 4.542 1.00 68.06 519 ALA A CA 1
ATOM 4055 C C . ALA A 1 519 ? -41.976 6.693 5.398 1.00 68.06 519 ALA A C 1
ATOM 4057 O O . ALA A 1 519 ? -41.922 6.607 6.623 1.00 68.06 519 ALA A O 1
ATOM 4058 N N . SER A 1 520 ? -43.080 7.135 4.781 1.00 74.38 520 SER A N 1
ATOM 4059 C CA . SER A 1 520 ? -44.281 7.597 5.500 1.00 74.38 520 SER A CA 1
ATOM 4060 C C . SER A 1 520 ? -44.927 6.499 6.353 1.00 74.38 520 SER A C 1
ATOM 4062 O O . SER A 1 520 ? -45.176 6.712 7.539 1.00 74.38 520 SER A O 1
ATOM 4064 N N . SER A 1 521 ? -45.138 5.299 5.798 1.00 83.06 521 SER A N 1
ATOM 4065 C CA . SER A 1 521 ? -45.748 4.186 6.539 1.00 83.06 521 SER A CA 1
ATOM 4066 C C . SER A 1 521 ? -44.813 3.619 7.609 1.00 83.06 521 SER A C 1
ATOM 4068 O O . SER A 1 521 ? -45.271 3.204 8.672 1.00 83.06 521 SER A O 1
ATOM 4070 N N . GLN A 1 522 ? -43.497 3.635 7.365 1.00 84.94 522 GLN A N 1
ATOM 4071 C CA . GLN A 1 522 ? -42.494 3.267 8.368 1.00 84.94 522 GLN A CA 1
ATOM 4072 C C . GLN A 1 522 ? -42.413 4.302 9.504 1.00 84.94 522 GLN A C 1
ATOM 4074 O O . GLN A 1 522 ? -42.257 3.916 10.659 1.00 84.94 522 GLN A O 1
ATOM 4079 N N . MET A 1 523 ? -42.589 5.594 9.205 1.00 89.44 523 MET A N 1
ATOM 4080 C CA . MET A 1 523 ? -42.636 6.681 10.189 1.00 89.44 523 MET A CA 1
ATOM 4081 C C . MET A 1 523 ? -43.889 6.610 11.069 1.00 89.44 523 MET A C 1
ATOM 4083 O O . MET A 1 523 ? -43.794 6.724 12.288 1.00 89.44 523 MET A O 1
ATOM 4087 N N . GLU A 1 524 ? -45.068 6.374 10.488 1.00 89.50 524 GLU A N 1
ATOM 4088 C CA . GLU A 1 524 ? -46.275 6.088 11.275 1.00 89.50 524 GLU A CA 1
ATOM 4089 C C . GLU A 1 524 ? -46.108 4.856 12.163 1.00 89.50 524 GLU A C 1
ATOM 4091 O O . GLU A 1 524 ? -46.514 4.859 13.324 1.00 89.50 524 GLU A O 1
ATOM 4096 N N . ALA A 1 525 ? -45.515 3.792 11.619 1.00 91.12 525 ALA A N 1
ATOM 4097 C CA . ALA A 1 525 ? -45.270 2.580 12.375 1.00 91.12 525 ALA A CA 1
ATOM 4098 C C . ALA A 1 525 ? -44.292 2.843 13.533 1.00 91.12 525 ALA A C 1
ATOM 4100 O O . ALA A 1 525 ? -44.516 2.322 14.623 1.00 91.12 525 ALA A O 1
ATOM 4101 N N . LEU A 1 526 ? -43.248 3.657 13.337 1.00 92.62 526 LEU A N 1
ATOM 4102 C CA . LEU A 1 526 ? -42.312 4.045 14.398 1.00 92.62 526 LEU A CA 1
ATOM 4103 C C . LEU A 1 526 ? -43.008 4.864 15.497 1.00 92.62 526 LEU A C 1
ATOM 4105 O O . LEU A 1 526 ? -42.775 4.612 16.673 1.00 92.62 526 LEU A O 1
ATOM 4109 N N . ARG A 1 527 ? -43.922 5.778 15.144 1.00 93.25 527 ARG A N 1
ATOM 4110 C CA . ARG A 1 527 ? -44.744 6.499 16.137 1.00 93.25 527 ARG A CA 1
ATOM 4111 C C . ARG A 1 527 ? -45.620 5.549 16.957 1.00 93.25 527 ARG A C 1
ATOM 4113 O O . ARG A 1 527 ? -45.661 5.679 18.174 1.00 93.25 527 ARG A O 1
ATOM 4120 N N . ARG A 1 528 ? -46.268 4.569 16.310 1.00 93.56 528 ARG A N 1
ATOM 4121 C CA . ARG A 1 528 ? -47.058 3.532 17.003 1.00 93.56 528 ARG A CA 1
ATOM 4122 C C . ARG A 1 528 ? -46.203 2.705 17.974 1.00 93.56 528 ARG A C 1
ATOM 4124 O O . ARG A 1 528 ? -46.661 2.426 19.073 1.00 93.56 528 ARG A O 1
ATOM 4131 N N . ASP A 1 529 ? -44.957 2.386 17.615 1.00 94.88 529 ASP A N 1
ATOM 4132 C CA . ASP A 1 529 ? -44.023 1.711 18.531 1.00 94.88 529 ASP A CA 1
ATOM 4133 C C . ASP A 1 529 ? -43.675 2.572 19.755 1.00 94.88 529 ASP A C 1
ATOM 4135 O O . ASP A 1 529 ? -43.548 2.050 20.857 1.00 94.88 529 ASP A O 1
ATOM 4139 N N . PHE A 1 530 ? -43.498 3.883 19.580 1.00 95.62 530 PHE A N 1
ATOM 4140 C CA . PHE A 1 530 ? -43.146 4.771 20.690 1.00 95.62 530 PHE A CA 1
ATOM 4141 C C . PHE A 1 530 ? -44.331 5.020 21.632 1.00 95.62 530 PHE A C 1
ATOM 4143 O O . PHE A 1 530 ? -44.132 5.031 22.845 1.00 95.62 530 PHE A O 1
ATOM 4150 N N . GLU A 1 531 ? -45.565 5.112 21.128 1.00 94.69 531 GLU A N 1
ATOM 4151 C CA . GLU A 1 531 ? -46.759 5.113 21.993 1.00 94.69 531 GLU A CA 1
ATOM 4152 C C . GLU A 1 531 ? -46.893 3.796 22.791 1.00 94.69 531 GLU A C 1
ATOM 4154 O O . GLU A 1 531 ? -47.325 3.822 23.940 1.00 94.69 531 GLU A O 1
ATOM 4159 N N . GLU A 1 532 ? -46.434 2.657 22.257 1.00 95.12 532 GLU A N 1
ATOM 4160 C CA . GLU A 1 532 ? -46.356 1.396 23.016 1.00 95.12 532 GLU A CA 1
ATOM 4161 C C . GLU A 1 532 ? -45.280 1.442 24.122 1.00 95.12 532 GLU A C 1
ATOM 4163 O O . GLU A 1 532 ? -45.515 0.986 25.241 1.00 95.12 532 GLU A O 1
ATOM 4168 N N . VAL A 1 533 ? -44.120 2.063 23.861 1.00 94.94 533 VAL A N 1
ATOM 4169 C CA . VAL A 1 533 ? -43.095 2.339 24.893 1.00 94.94 533 VAL A CA 1
ATOM 4170 C C . VAL A 1 533 ? -43.652 3.247 25.994 1.00 94.94 533 VAL A C 1
ATOM 4172 O O . VAL A 1 533 ? -43.404 3.016 27.177 1.00 94.94 533 VAL A O 1
ATOM 4175 N N . ARG A 1 534 ? -44.445 4.254 25.621 1.00 94.44 534 ARG A N 1
ATOM 4176 C CA . ARG A 1 534 ? -45.124 5.170 26.546 1.00 94.44 534 ARG A CA 1
ATOM 4177 C C . ARG A 1 534 ? -46.194 4.465 27.384 1.00 94.44 534 ARG A C 1
ATOM 4179 O O . ARG A 1 534 ? -46.272 4.716 28.585 1.00 94.44 534 ARG A O 1
ATOM 4186 N N . ALA A 1 535 ? -46.983 3.571 26.786 1.00 93.19 535 ALA A N 1
ATOM 4187 C CA . ALA A 1 535 ? -47.961 2.750 27.499 1.00 93.19 535 ALA A CA 1
ATOM 4188 C C . ALA A 1 535 ? -47.273 1.833 28.525 1.00 93.19 535 ALA A C 1
ATOM 4190 O O . ALA A 1 535 ? -47.626 1.847 29.704 1.00 93.19 535 ALA A O 1
ATOM 4191 N N . ALA A 1 536 ? -46.214 1.132 28.109 1.00 91.25 536 ALA A N 1
ATOM 4192 C CA . ALA A 1 536 ? -45.414 0.291 28.995 1.00 91.25 536 ALA A CA 1
ATOM 4193 C C . ALA A 1 536 ? -44.747 1.086 30.138 1.00 91.25 536 ALA A C 1
ATOM 4195 O O . ALA A 1 536 ? -44.627 0.573 31.251 1.00 91.25 536 ALA A O 1
ATOM 4196 N N . LEU A 1 537 ? -44.345 2.343 29.903 1.00 89.88 537 LEU A N 1
ATOM 4197 C CA . LEU A 1 537 ? -43.861 3.238 30.962 1.00 89.88 537 LEU A CA 1
ATOM 4198 C C . LEU A 1 537 ? -44.964 3.645 31.948 1.00 89.88 537 LEU A C 1
ATOM 4200 O O . LEU A 1 537 ? -44.696 3.693 33.148 1.00 89.88 537 LEU A O 1
ATOM 4204 N N . ALA A 1 538 ? -46.177 3.928 31.469 1.00 88.12 538 ALA A N 1
ATOM 4205 C CA . ALA A 1 538 ? -47.303 4.350 32.305 1.00 88.12 538 ALA A CA 1
ATOM 4206 C C . ALA A 1 538 ? -47.833 3.231 33.222 1.00 88.12 538 ALA A C 1
ATOM 4208 O O . ALA A 1 538 ? -48.344 3.504 34.310 1.00 88.12 538 ALA A O 1
ATOM 4209 N N . GLU A 1 539 ? -47.692 1.971 32.811 1.00 85.88 539 GLU A N 1
ATOM 4210 C CA . GLU A 1 539 ? -47.992 0.808 33.646 1.00 85.88 539 GLU A CA 1
ATOM 4211 C C . GLU A 1 539 ? -46.976 0.681 34.791 1.00 85.88 539 GLU A C 1
ATOM 4213 O O . GLU A 1 539 ? -45.792 0.421 34.572 1.00 85.88 539 GLU A O 1
ATOM 4218 N N . ARG A 1 540 ? -47.439 0.844 36.037 1.00 59.25 540 ARG A N 1
ATOM 4219 C CA . ARG A 1 540 ? -46.622 0.563 37.226 1.00 59.25 540 ARG A CA 1
ATOM 4220 C C . ARG A 1 540 ? -46.350 -0.943 37.348 1.00 59.25 540 ARG A C 1
ATOM 4222 O O . ARG A 1 540 ? -47.280 -1.726 37.146 1.00 59.25 540 ARG A O 1
ATOM 4229 N N . PRO A 1 541 ? -45.143 -1.366 37.771 1.00 57.25 541 PRO A N 1
ATOM 4230 C CA . PRO A 1 541 ? -44.968 -2.719 38.291 1.00 57.25 541 PRO A CA 1
ATOM 4231 C C . PRO A 1 541 ? -45.840 -2.915 39.550 1.00 57.25 541 PRO A C 1
ATOM 4233 O O . PRO A 1 541 ? -46.055 -1.948 40.292 1.00 57.25 541 PRO A O 1
ATOM 4236 N N . PRO A 1 542 ? -46.344 -4.135 39.815 1.00 49.09 542 PRO A N 1
ATOM 4237 C CA . PRO A 1 542 ? -47.055 -4.427 41.057 1.00 49.09 542 PRO A CA 1
ATOM 4238 C C . PRO A 1 542 ? -46.122 -4.252 42.274 1.00 49.09 542 PRO A C 1
ATOM 4240 O O . PRO A 1 542 ? -44.912 -4.468 42.146 1.00 49.09 542 PRO A O 1
ATOM 4243 N N . PRO A 1 543 ? -46.643 -3.866 43.456 1.00 44.88 543 PRO A N 1
ATOM 4244 C CA . PRO A 1 543 ? -45.848 -3.789 44.679 1.00 44.88 543 PRO A CA 1
ATOM 4245 C C . PRO A 1 543 ? -45.207 -5.136 45.040 1.00 44.88 543 PRO A C 1
ATOM 4247 O O . PRO A 1 543 ? -45.818 -6.191 44.896 1.00 44.88 543 PRO A O 1
ATOM 4250 N N . VAL A 1 544 ? -43.978 -5.092 45.559 1.00 50.91 544 VAL A N 1
ATOM 4251 C CA . VAL A 1 544 ? -43.158 -6.287 45.856 1.00 50.91 544 VAL A CA 1
ATOM 4252 C C . VAL A 1 544 ? -43.754 -7.160 46.978 1.00 50.91 544 VAL A C 1
ATOM 4254 O O . VAL A 1 544 ? -43.426 -8.338 47.093 1.00 50.91 544 VAL A O 1
ATOM 4257 N N . GLU A 1 545 ? -44.658 -6.608 47.790 1.00 43.81 545 GLU A N 1
ATOM 4258 C CA . GLU A 1 545 ? -45.194 -7.247 48.999 1.00 43.81 545 GLU A CA 1
ATOM 4259 C C . GLU A 1 545 ? -46.058 -8.497 48.727 1.00 43.81 545 GLU A C 1
ATOM 4261 O O . GLU A 1 545 ? -46.121 -9.376 49.583 1.00 43.81 545 GLU A O 1
ATOM 4266 N N . GLU A 1 546 ? -46.645 -8.658 47.532 1.00 46.25 546 GLU A N 1
ATOM 4267 C CA . GLU A 1 546 ? -47.424 -9.867 47.191 1.00 46.25 546 GLU A CA 1
ATOM 4268 C C . GLU A 1 546 ? -46.559 -11.092 46.818 1.00 46.25 546 GLU A C 1
ATOM 4270 O O . GLU A 1 546 ? -47.079 -12.205 46.748 1.00 46.25 546 GLU A O 1
ATOM 4275 N N . GLN A 1 547 ? -45.239 -10.947 46.622 1.00 43.91 547 GLN A N 1
ATOM 4276 C CA . GLN A 1 547 ? -44.353 -12.065 46.236 1.00 43.91 547 GLN A CA 1
ATOM 4277 C C . GLN A 1 547 ? -43.648 -12.783 47.402 1.00 43.91 547 GLN A C 1
ATOM 4279 O O . GLN A 1 547 ? -42.945 -13.763 47.172 1.00 43.91 547 GLN A O 1
ATOM 4284 N N . LEU A 1 548 ? -43.873 -12.361 48.650 1.00 45.00 548 LEU A N 1
ATOM 4285 C CA . LEU A 1 548 ? -43.495 -13.118 49.861 1.00 45.00 548 LEU A CA 1
ATOM 4286 C C . LEU A 1 548 ? -44.707 -13.797 50.528 1.00 45.00 548 LEU A C 1
ATOM 4288 O O . LEU A 1 548 ? -44.642 -14.224 51.679 1.00 45.00 548 LEU A O 1
ATOM 4292 N N . GLY A 1 549 ? -45.826 -13.872 49.802 1.00 45.84 549 GLY A N 1
ATOM 4293 C CA . GLY A 1 549 ? -47.145 -14.203 50.329 1.00 45.84 549 GLY A CA 1
ATOM 4294 C C . GLY A 1 549 ? -47.732 -15.552 49.916 1.00 45.84 549 GLY A C 1
ATOM 4295 O O . GLY A 1 549 ? -48.954 -15.631 49.923 1.00 45.84 549 GLY A O 1
ATOM 4296 N N . LEU A 1 550 ? -46.939 -16.576 49.549 1.00 44.50 550 LEU A N 1
ATOM 4297 C CA . LEU A 1 550 ? -47.349 -18.002 49.541 1.00 44.50 550 LEU A CA 1
ATOM 4298 C C . LEU A 1 550 ? -46.171 -18.956 49.220 1.00 44.50 550 LEU A C 1
ATOM 4300 O O . LEU A 1 550 ? -45.571 -18.837 48.154 1.00 44.50 550 LEU A O 1
ATOM 4304 N N . PHE A 1 551 ? -45.972 -19.950 50.102 1.00 41.22 551 PHE A N 1
ATOM 4305 C CA . PHE A 1 551 ? -45.006 -21.074 50.063 1.00 41.22 551 PHE A CA 1
ATOM 4306 C C . PHE A 1 551 ? -43.527 -20.747 50.341 1.00 41.22 551 PHE A C 1
ATOM 4308 O O . PHE A 1 551 ? -42.768 -20.462 49.391 1.00 41.22 551 PHE A O 1
#

Radius of gyration: 33.54 Å; chains: 1; bounding box: 98×39×101 Å

Secondary structure (DSSP, 8-state):
---HHHHHHHHTT---SSGGG--SS---EEE-TT-SEEEE-SS--HHHHHHS-SS-SHHHHHHHHHHHHTT--GGGSEEE-------SS-EEEBTTS-EEEHHHHHHTT--SEEEEE-TTSBEEEEEEEEEEEEE-TT--EEEEEEGGGGGG-SS---EEEETTSEEEETTEEEETTT--TT-EEEEEEEE-HHHHHHHHHHHHTT-EE-TTS--EEEEEEGGGHHHHHHHHHTTGGG--EEEEEEEPPTTSPPPEEEEEEEPPP-HHHHHHHHHSEESEE---TTHHHH--HHHHHHHHHHHEEEEEETTTEEEEEEE-TTS-GGGHHHHHHHHHHTT---EE-SSEEE--HHHHHHHHHHHGGG--GGGGGGS-TTHHHHS---GGGG---SPEEEEEEEEEEE-TTS--S--EEEEEEETTT-EEEETTEEEE--S-GGGPPPPHHHHHTTHHHHHHHHHHH--SEEEEEHHHHHHHHHTS---HHHHTT--EEETTEEEEEE--HHHHHH-GGGHHHHHHHHHHHHHHHHHHHHSPPPPGGGGGS--

Foldseek 3Di:
DDAPVNLQVVQQQFALDFLQLDLLGALAKDAALQALEEEEDFAADPVCSVVSYRLPPPLNVVVQVLCVLLVHGRNNYMYGHAHHHKAWQWWFAAPVRDTDTLNCCQVVVPFHWTWAADPQQFTDTFTFDGKDKHFPVLAWKKWKFFDLLVLVPDDFGTDIIRQQFWFQWPVGTDGLVRADQQTWGFQSFFFWPLLVLLQLLVLQFQWDQDPSLFKIKGKDFPLCQVVLVVSVVSNVVQVKDKDWDFAQDPPGDGTTIMIMIMGGGGSVSNVVVVQQCDPAGADHLCCLVPVALLSLLSNCLGFKAWDQDPPRQIKMKGAQVSYDPVRVVSVQSNCVVVVAHWDDDDRMTIHGSVSLQVSLQSNQLVAADSSLNRHSVVSSVVPHHHCCVSPTDGTRGDIGGMDMDTPSPDDDPDSMGIDTQTPPRQWGRTSRHITGRGRDPPPDGDDPSRLVSCLVSVVVSCVSNVHQEYEYEAQNSVCSQVVDHDHLVVQALHWDDGPNHTYHYAYSSVCLVVVPPCNVVNSVSRSSSSVSVSVSVVDDDDDPVVVVPDD